Protein AF-A0A422PGY2-F1 (afdb_monomer_lite)

Structure (mmCIF, N/CA/C/O backbone):
data_AF-A0A422PGY2-F1
#
_entry.id   AF-A0A422PGY2-F1
#
loop_
_atom_site.group_PDB
_atom_site.id
_atom_site.type_symbol
_atom_site.label_atom_id
_atom_site.label_alt_id
_atom_site.label_comp_id
_atom_site.label_asym_id
_atom_site.label_entity_id
_atom_site.label_seq_id
_atom_site.pdbx_PDB_ins_code
_atom_site.Cartn_x
_atom_site.Cartn_y
_atom_site.Cartn_z
_atom_site.occupancy
_atom_site.B_iso_or_equiv
_atom_site.auth_seq_id
_atom_site.auth_comp_id
_atom_site.auth_asym_id
_atom_site.auth_atom_id
_atom_site.pdbx_PDB_model_num
ATOM 1 N N . MET A 1 1 ? -46.168 -15.603 -30.045 1.00 44.50 1 MET A N 1
ATOM 2 C CA . MET A 1 1 ? -45.354 -14.883 -31.050 1.00 44.50 1 MET A CA 1
ATOM 3 C C . MET A 1 1 ? -46.264 -13.896 -31.758 1.00 44.50 1 MET A C 1
ATOM 5 O O . MET A 1 1 ? -47.201 -14.334 -32.410 1.00 44.50 1 MET A O 1
ATOM 9 N N . PRO A 1 2 ? -46.025 -12.594 -31.570 1.00 49.44 2 PRO A N 1
ATOM 10 C CA . PRO A 1 2 ? -45.628 -11.790 -32.720 1.00 49.44 2 PRO A CA 1
ATOM 11 C C . PRO A 1 2 ? -44.346 -11.000 -32.428 1.00 49.44 2 PRO A C 1
ATOM 13 O O . PRO A 1 2 ? -44.097 -10.559 -31.310 1.00 49.44 2 PRO A O 1
ATOM 16 N N . LYS A 1 3 ? -43.505 -10.879 -33.456 1.00 54.69 3 LYS A N 1
ATOM 17 C CA . LYS A 1 3 ? -42.285 -10.071 -33.467 1.00 54.69 3 LYS A CA 1
ATOM 18 C C . LYS A 1 3 ? -42.655 -8.680 -33.978 1.00 54.69 3 LYS A C 1
ATOM 20 O O . LYS A 1 3 ? -43.001 -8.561 -35.150 1.00 54.69 3 LYS A O 1
ATOM 25 N N . SER A 1 4 ? -42.541 -7.648 -33.147 1.00 41.47 4 SER A N 1
ATOM 26 C CA . SER A 1 4 ? -42.472 -6.261 -33.618 1.00 41.47 4 SER A CA 1
ATOM 27 C C . SER A 1 4 ? -41.073 -5.720 -33.356 1.00 41.47 4 SER A C 1
ATOM 29 O O . SER A 1 4 ? -40.693 -5.419 -32.227 1.00 41.47 4 SER A O 1
ATOM 31 N N . VAL A 1 5 ? -40.302 -5.648 -34.435 1.00 51.47 5 VAL A N 1
ATOM 32 C CA . VAL A 1 5 ? -39.044 -4.916 -34.525 1.00 51.47 5 VAL A CA 1
ATOM 33 C C . VAL A 1 5 ? -39.384 -3.428 -34.488 1.00 51.47 5 VAL A C 1
ATOM 35 O O . VAL A 1 5 ? -40.031 -2.930 -35.404 1.00 51.47 5 VAL A O 1
ATOM 38 N N . VAL A 1 6 ? -38.949 -2.726 -33.443 1.00 42.59 6 VAL A N 1
ATOM 39 C CA . VAL A 1 6 ? -38.866 -1.262 -33.437 1.00 42.59 6 VAL A CA 1
ATOM 40 C C . VAL A 1 6 ? -37.397 -0.904 -33.275 1.00 42.59 6 VAL A C 1
ATOM 42 O O . VAL A 1 6 ? -36.848 -0.886 -32.179 1.00 42.59 6 VAL A O 1
ATOM 45 N N . SER A 1 7 ? -36.750 -0.664 -34.413 1.00 47.38 7 SER A N 1
ATOM 46 C CA . SER A 1 7 ? -35.517 0.110 -34.481 1.00 47.38 7 SER A CA 1
ATOM 47 C C . SER A 1 7 ? -35.878 1.579 -34.280 1.00 47.38 7 SER A C 1
ATOM 49 O O . SER A 1 7 ? -36.439 2.208 -35.173 1.00 47.38 7 SER A O 1
ATOM 51 N N . GLY A 1 8 ? -35.562 2.112 -33.102 1.00 40.19 8 GLY A N 1
ATOM 52 C CA . GLY A 1 8 ? -35.598 3.538 -32.801 1.00 40.19 8 GLY A CA 1
ATOM 53 C C . GLY A 1 8 ? -34.207 4.009 -32.395 1.00 40.19 8 GLY A C 1
ATOM 54 O O . GLY A 1 8 ? -33.766 3.759 -31.282 1.00 40.19 8 GLY A O 1
ATOM 55 N N . ASN A 1 9 ? -33.515 4.681 -33.314 1.00 47.25 9 ASN A N 1
ATOM 56 C CA . ASN A 1 9 ? -32.270 5.410 -33.069 1.00 47.25 9 ASN A CA 1
ATOM 57 C C . ASN A 1 9 ? -32.567 6.655 -32.211 1.00 47.25 9 ASN A C 1
ATOM 59 O O . ASN A 1 9 ? -32.742 7.756 -32.731 1.00 47.25 9 ASN A O 1
ATOM 63 N N . GLY A 1 10 ? -32.638 6.488 -30.894 1.00 43.66 10 GLY A N 1
ATOM 64 C CA . GLY A 1 10 ? -32.634 7.588 -29.937 1.00 43.66 10 GLY A CA 1
ATOM 65 C C . GLY A 1 10 ? -31.551 7.334 -28.903 1.00 43.66 10 GLY A C 1
ATOM 66 O O . GLY A 1 10 ? -31.477 6.237 -28.363 1.00 43.66 10 GLY A O 1
ATOM 67 N N . GLY A 1 11 ? -30.722 8.335 -28.601 1.00 47.06 11 GLY A N 1
ATOM 68 C CA . GLY A 1 11 ? -29.849 8.350 -27.418 1.00 47.06 11 GLY A CA 1
ATOM 69 C C . GLY A 1 11 ? -30.668 8.444 -26.126 1.00 47.06 11 GLY A C 1
ATOM 70 O O . GLY A 1 11 ? -30.486 9.363 -25.331 1.00 47.06 11 GLY A O 1
ATOM 71 N N . GLY A 1 12 ? -31.646 7.553 -25.984 1.00 53.94 12 GLY A N 1
ATOM 72 C CA . GLY A 1 12 ? -32.505 7.395 -24.834 1.00 53.94 12 GLY A CA 1
ATOM 73 C C . GLY A 1 12 ? -31.757 6.603 -23.782 1.00 53.94 12 GLY A C 1
ATOM 74 O O . GLY A 1 12 ? -31.225 5.529 -24.043 1.00 53.94 12 GLY A O 1
ATOM 75 N N . ASP A 1 13 ? -31.694 7.182 -22.594 1.00 61.41 13 ASP A N 1
ATOM 76 C CA . ASP A 1 13 ? -31.152 6.554 -21.402 1.00 61.41 13 ASP A CA 1
ATOM 77 C C . ASP A 1 13 ? -31.808 5.164 -21.227 1.00 61.41 13 ASP A C 1
ATOM 79 O O . ASP A 1 13 ? -33.031 5.109 -21.044 1.00 61.41 13 ASP A O 1
ATOM 83 N N . PRO A 1 14 ? -31.061 4.047 -21.327 1.00 74.06 14 PRO A N 1
ATOM 84 C CA . PRO A 1 14 ? -31.624 2.691 -21.409 1.00 74.06 14 PRO A CA 1
ATOM 85 C C . PRO A 1 14 ? -32.513 2.351 -20.205 1.00 74.06 14 PRO A C 1
ATOM 87 O O . PRO A 1 14 ? -33.458 1.570 -20.306 1.00 74.06 14 PRO A O 1
ATOM 90 N N . TYR A 1 15 ? -32.274 3.019 -19.076 1.00 69.31 15 TYR A N 1
ATOM 91 C CA . TYR A 1 15 ? -33.083 2.915 -17.869 1.00 69.31 15 TYR A CA 1
ATOM 92 C C . TYR A 1 15 ? -34.493 3.495 -18.030 1.00 69.31 15 TYR A C 1
ATOM 94 O O . TYR A 1 15 ? -35.432 2.989 -17.424 1.00 69.31 15 TYR A O 1
ATOM 102 N N . LYS A 1 16 ? -34.686 4.534 -18.851 1.00 74.56 16 LYS A N 1
ATOM 103 C CA . LYS A 1 16 ? -36.013 5.128 -19.083 1.00 74.56 16 LYS A CA 1
ATOM 104 C C . LYS A 1 16 ? -36.902 4.209 -19.913 1.00 74.56 16 LYS A C 1
ATOM 106 O O . LYS A 1 16 ? -38.091 4.105 -19.618 1.00 74.56 16 LYS A O 1
ATOM 111 N N . GLU A 1 17 ? -36.330 3.522 -20.898 1.00 79.81 17 GLU A N 1
ATOM 112 C CA . GLU A 1 17 ? -37.044 2.521 -21.695 1.00 79.81 17 GLU A CA 1
ATOM 113 C C . GLU A 1 17 ? -37.376 1.278 -20.865 1.00 79.81 17 GLU A C 1
ATOM 115 O O . GLU A 1 17 ? -38.509 0.803 -20.909 1.00 79.81 17 GLU A O 1
ATOM 120 N N . GLU A 1 18 ? -36.448 0.805 -20.027 1.00 77.19 18 GLU A N 1
ATOM 121 C CA . GLU A 1 18 ? -36.694 -0.318 -19.115 1.00 77.19 18 GLU A CA 1
ATOM 122 C C . GLU A 1 18 ? -37.772 0.025 -18.068 1.00 77.19 18 GLU A C 1
ATOM 124 O O . GLU A 1 18 ? -38.679 -0.768 -17.824 1.00 77.19 18 GLU A O 1
ATOM 129 N N . ILE A 1 19 ? -37.760 1.242 -17.509 1.00 74.75 19 ILE A N 1
ATOM 130 C CA . ILE A 1 19 ? -38.804 1.722 -16.586 1.00 74.75 19 ILE A CA 1
ATOM 131 C C . ILE A 1 19 ? -40.163 1.842 -17.290 1.00 74.75 19 ILE A C 1
ATOM 133 O O . ILE A 1 19 ? -41.190 1.512 -16.695 1.00 74.75 19 ILE A O 1
ATOM 137 N N . ALA A 1 20 ? -40.200 2.297 -18.545 1.00 80.94 20 ALA A N 1
ATOM 138 C CA . ALA A 1 20 ? -41.434 2.352 -19.326 1.00 80.94 20 ALA A CA 1
ATOM 139 C C . ALA A 1 20 ? -41.988 0.944 -19.614 1.00 80.94 20 ALA A C 1
ATOM 141 O O . ALA A 1 20 ? -43.187 0.717 -19.452 1.00 80.94 20 ALA A O 1
ATOM 142 N N . GLN A 1 21 ? -41.119 -0.018 -19.942 1.00 77.81 21 GLN A N 1
ATOM 143 C CA . GLN A 1 21 ? -41.487 -1.424 -20.142 1.00 77.81 21 GLN A CA 1
ATOM 144 C C . GLN A 1 21 ? -41.986 -2.085 -18.849 1.00 77.81 21 GLN A C 1
ATOM 146 O O . GLN A 1 21 ? -42.992 -2.791 -18.865 1.00 77.81 21 GLN A O 1
ATOM 151 N N . LEU A 1 22 ? -41.335 -1.822 -17.711 1.00 72.69 22 LEU A N 1
ATOM 152 C CA . LEU A 1 22 ? -41.763 -2.332 -16.405 1.00 72.69 22 LEU A CA 1
ATOM 153 C C . LEU A 1 22 ? -43.119 -1.756 -15.980 1.00 72.69 22 LEU A C 1
ATOM 155 O O . LEU A 1 22 ? -43.929 -2.484 -15.415 1.00 72.69 22 LEU A O 1
ATOM 159 N N . ARG A 1 23 ? -43.397 -0.482 -16.287 1.00 76.50 23 ARG A N 1
ATOM 160 C CA . ARG A 1 23 ? -44.706 0.149 -16.039 1.00 76.50 23 ARG A CA 1
ATOM 161 C C . ARG A 1 23 ? -45.812 -0.417 -16.931 1.00 76.50 23 ARG A C 1
ATOM 163 O O . ARG A 1 23 ? -46.918 -0.611 -16.439 1.00 76.50 23 ARG A O 1
ATOM 170 N N . ALA A 1 24 ? -45.515 -0.707 -18.198 1.00 78.56 24 ALA A N 1
ATOM 171 C CA . ALA A 1 24 ? -46.463 -1.340 -19.117 1.00 78.56 24 ALA A CA 1
ATOM 172 C C . ALA A 1 24 ? -46.818 -2.772 -18.675 1.00 78.56 24 ALA A C 1
ATOM 174 O O . ALA A 1 24 ? -47.992 -3.114 -18.590 1.00 78.56 24 ALA A O 1
ATOM 175 N N . LEU A 1 25 ? -45.821 -3.570 -18.276 1.00 68.75 25 LEU A N 1
ATOM 176 C CA . LEU A 1 25 ? -46.033 -4.928 -17.759 1.00 68.75 25 LEU A CA 1
ATOM 177 C C . LEU A 1 25 ? -46.785 -4.958 -16.418 1.00 68.75 25 LEU A C 1
ATOM 179 O O . LEU A 1 25 ? -47.555 -5.880 -16.162 1.00 68.75 25 LEU A O 1
ATOM 183 N N . LEU A 1 26 ? -46.595 -3.946 -15.563 1.00 71.00 26 LEU A N 1
ATOM 184 C CA . LEU A 1 26 ? -47.369 -3.809 -14.324 1.00 71.00 26 LEU A CA 1
ATOM 185 C C . LEU A 1 26 ? -48.847 -3.484 -14.607 1.00 71.00 26 LEU A C 1
ATOM 187 O O . LEU A 1 26 ? -49.722 -3.929 -13.868 1.00 71.00 26 LEU A O 1
ATOM 191 N N . ALA A 1 27 ? -49.119 -2.717 -15.669 1.00 74.69 27 ALA A N 1
ATOM 192 C CA . ALA A 1 27 ? -50.470 -2.355 -16.096 1.00 74.69 27 ALA A CA 1
ATOM 193 C C . ALA A 1 27 ? -51.222 -3.520 -16.769 1.00 74.69 27 ALA A C 1
ATOM 195 O O . ALA A 1 27 ? -52.445 -3.579 -16.680 1.00 74.69 27 ALA A O 1
ATOM 196 N N . GLU A 1 28 ? -50.506 -4.467 -17.386 1.00 75.38 28 GLU A N 1
ATOM 197 C CA . GLU A 1 28 ? -51.078 -5.679 -18.001 1.00 75.38 28 GLU A CA 1
ATOM 198 C C . GLU A 1 28 ? -51.403 -6.800 -16.992 1.00 75.38 28 GLU A C 1
ATOM 200 O O . GLU A 1 28 ? -51.965 -7.826 -17.368 1.00 75.38 28 GLU A O 1
ATOM 205 N N . GLY A 1 29 ? -51.136 -6.593 -15.696 1.00 64.44 29 GLY A N 1
ATOM 206 C CA . GLY A 1 29 ? -51.726 -7.405 -14.628 1.00 64.44 29 GLY A CA 1
ATOM 207 C C . GLY A 1 29 ? -51.175 -8.826 -14.482 1.00 64.44 29 GLY A C 1
ATOM 208 O O . GLY A 1 29 ? -51.936 -9.733 -14.154 1.00 64.44 29 GLY A O 1
ATOM 209 N N . GLY A 1 30 ? -49.870 -9.047 -14.660 1.00 53.06 30 GLY A N 1
ATOM 210 C CA . GLY A 1 30 ? -49.302 -10.369 -14.390 1.00 53.06 30 GLY A CA 1
ATOM 211 C C . GLY A 1 30 ? -47.785 -10.429 -14.423 1.00 53.06 30 GLY A C 1
ATOM 212 O O . GLY A 1 30 ? -47.185 -10.629 -15.474 1.00 53.06 30 GLY A O 1
ATOM 213 N N . PHE A 1 31 ? -47.160 -10.349 -13.252 1.00 59.88 31 PHE A N 1
ATOM 214 C CA . PHE A 1 31 ? -45.878 -11.007 -13.055 1.00 59.88 31 PHE A CA 1
ATOM 215 C C . PHE A 1 31 ? -46.121 -12.242 -12.194 1.00 59.88 31 PHE A C 1
ATOM 217 O O . PHE A 1 31 ? -46.484 -12.115 -11.023 1.00 59.88 31 PHE A O 1
ATOM 224 N N . ASP A 1 32 ? -45.896 -13.426 -12.759 1.00 71.75 32 ASP A N 1
ATOM 225 C CA . ASP A 1 32 ? -45.804 -14.644 -11.961 1.00 71.75 32 ASP A CA 1
ATOM 226 C C . ASP A 1 32 ? -44.738 -14.430 -10.882 1.00 71.75 32 ASP A C 1
ATOM 228 O O . ASP A 1 32 ? -43.637 -13.936 -11.160 1.00 71.75 32 ASP A O 1
ATOM 232 N N . LYS A 1 33 ? -45.083 -14.755 -9.635 1.00 74.44 33 LYS A N 1
ATOM 233 C CA . LYS A 1 33 ? -44.264 -14.479 -8.445 1.00 74.44 33 LYS A CA 1
ATOM 234 C C . LYS A 1 33 ? -42.817 -14.971 -8.613 1.00 74.44 33 LYS A C 1
ATOM 236 O O . LYS A 1 33 ? -41.884 -14.257 -8.253 1.00 74.44 33 LYS A O 1
ATOM 241 N N . ASP A 1 34 ? -42.645 -16.107 -9.283 1.00 72.50 34 ASP A N 1
ATOM 242 C CA . ASP A 1 34 ? -41.350 -16.739 -9.552 1.00 72.50 34 ASP A CA 1
ATOM 243 C C . ASP A 1 34 ? -40.520 -15.980 -10.607 1.00 72.50 34 ASP A C 1
ATOM 245 O O . ASP A 1 34 ? -39.292 -15.898 -10.518 1.00 72.50 34 ASP A O 1
ATOM 249 N N . ALA A 1 35 ? -41.171 -15.356 -11.595 1.00 75.94 35 ALA A N 1
ATOM 250 C CA . ALA A 1 35 ? -40.502 -14.527 -12.598 1.00 75.94 35 ALA A CA 1
ATOM 251 C C . ALA A 1 35 ? -40.027 -13.191 -12.001 1.00 75.94 35 ALA A C 1
ATOM 253 O O . ALA A 1 35 ? -38.944 -12.702 -12.344 1.00 75.94 35 ALA A O 1
ATOM 254 N N . LEU A 1 36 ? -40.810 -12.619 -11.080 1.00 77.75 36 LEU A N 1
ATOM 255 C CA . LEU A 1 36 ? -40.419 -11.452 -10.284 1.00 77.75 36 LEU A CA 1
ATOM 256 C C . LEU A 1 36 ? -39.242 -11.773 -9.364 1.00 77.75 36 LEU A C 1
ATOM 258 O O . LEU A 1 36 ? -38.270 -11.018 -9.336 1.00 77.75 36 LEU A O 1
ATOM 262 N N . GLU A 1 37 ? -39.298 -12.902 -8.661 1.00 81.12 37 GLU A N 1
ATOM 263 C CA . GLU A 1 37 ? -38.230 -13.348 -7.767 1.00 81.12 37 GLU A CA 1
ATOM 264 C C . GLU A 1 37 ? -36.918 -13.580 -8.535 1.00 81.12 37 GLU A C 1
ATOM 266 O O . GLU A 1 37 ? -35.866 -13.075 -8.138 1.00 81.12 37 GLU A O 1
ATOM 271 N N . GLY A 1 38 ? -36.975 -14.220 -9.708 1.00 81.31 38 GLY A N 1
ATOM 272 C CA . GLY A 1 38 ? -35.809 -14.394 -10.578 1.00 81.31 38 GLY A CA 1
ATOM 273 C C . GLY A 1 38 ? -35.196 -13.073 -11.067 1.00 81.31 38 GLY A C 1
ATOM 274 O O . GLY A 1 38 ? -33.968 -12.923 -11.083 1.00 81.31 38 GLY A O 1
ATOM 275 N N . ARG A 1 39 ? -36.024 -12.084 -11.434 1.00 79.00 39 ARG A N 1
ATOM 276 C CA . ARG A 1 39 ? -35.548 -10.747 -11.836 1.00 79.00 39 ARG A CA 1
ATOM 277 C C . ARG A 1 39 ? -34.969 -9.969 -10.658 1.00 79.00 39 ARG A C 1
ATOM 279 O O . ARG A 1 39 ? -33.893 -9.391 -10.803 1.00 79.00 39 ARG A O 1
ATOM 286 N N . TYR A 1 40 ? -35.612 -10.024 -9.493 1.00 77.81 40 TYR A N 1
ATOM 287 C CA . TYR A 1 40 ? -35.116 -9.407 -8.265 1.00 77.81 40 TYR A CA 1
ATOM 288 C C . TYR A 1 40 ? -33.753 -9.982 -7.864 1.00 77.81 40 TYR A C 1
ATOM 290 O O . TYR A 1 40 ? -32.813 -9.226 -7.627 1.00 77.81 40 TYR A O 1
ATOM 298 N N . LEU A 1 41 ? -33.592 -11.309 -7.883 1.00 84.81 41 LEU A N 1
ATOM 299 C CA . LEU A 1 41 ? -32.317 -11.965 -7.581 1.00 84.81 41 LEU A CA 1
ATOM 300 C C . LEU A 1 41 ? -31.217 -11.599 -8.584 1.00 84.81 41 LEU A C 1
ATOM 302 O O . LEU A 1 41 ? -30.075 -11.364 -8.184 1.00 84.81 41 LEU A O 1
ATOM 306 N N . ASN A 1 42 ? -31.537 -11.508 -9.877 1.00 84.62 42 ASN A N 1
ATOM 307 C CA . ASN A 1 42 ? -30.578 -11.053 -10.885 1.00 84.62 42 ASN A CA 1
ATOM 308 C C . ASN A 1 42 ? -30.194 -9.581 -10.697 1.00 84.62 42 ASN A C 1
ATOM 310 O O . ASN A 1 42 ? -29.017 -9.238 -10.824 1.00 84.62 42 ASN A O 1
ATOM 314 N N . GLN A 1 43 ? -31.142 -8.722 -10.325 1.00 84.25 43 GLN A N 1
ATOM 315 C CA . GLN A 1 43 ? -30.865 -7.326 -10.001 1.00 84.25 43 GLN A CA 1
ATOM 316 C C . GLN A 1 43 ? -30.021 -7.202 -8.726 1.00 84.25 43 GLN A C 1
ATOM 318 O O . GLN A 1 43 ? -29.087 -6.404 -8.690 1.00 84.25 43 GLN A O 1
ATOM 323 N N . LEU A 1 44 ? -30.249 -8.065 -7.731 1.00 81.06 44 LEU A N 1
ATOM 324 C CA . LEU A 1 44 ? -29.433 -8.158 -6.520 1.00 81.06 44 LEU A CA 1
ATOM 325 C C . LEU A 1 44 ? -27.997 -8.614 -6.829 1.00 81.06 44 LEU A C 1
ATOM 327 O O . LEU A 1 44 ? -27.039 -8.046 -6.306 1.00 81.06 44 LEU A O 1
ATOM 331 N N . ARG A 1 45 ? -27.824 -9.614 -7.708 1.00 90.88 45 ARG A N 1
ATOM 332 C CA . ARG A 1 45 ? -26.497 -10.049 -8.187 1.00 90.88 45 ARG A CA 1
ATOM 333 C C . ARG A 1 45 ? -25.782 -8.925 -8.928 1.00 90.88 45 ARG A C 1
ATOM 335 O O . ARG A 1 45 ? -24.607 -8.686 -8.663 1.00 90.88 45 ARG A O 1
ATOM 342 N N . ARG A 1 46 ? -26.491 -8.207 -9.803 1.00 87.75 46 ARG A N 1
ATOM 343 C CA . ARG A 1 46 ? -25.941 -7.069 -10.549 1.00 87.75 46 ARG A CA 1
ATOM 344 C C . ARG A 1 46 ? -25.558 -5.917 -9.619 1.00 87.75 46 ARG A C 1
ATOM 346 O O . ARG A 1 46 ? -24.477 -5.364 -9.772 1.00 87.75 46 ARG A O 1
ATOM 353 N N . ALA A 1 47 ? -26.376 -5.617 -8.609 1.00 83.50 47 ALA A N 1
ATOM 354 C CA . ALA A 1 47 ? -26.067 -4.620 -7.584 1.00 83.50 47 ALA A CA 1
ATOM 355 C C . ALA A 1 47 ? -24.817 -4.998 -6.771 1.00 83.50 47 ALA A C 1
ATOM 357 O O . ALA A 1 47 ? -23.948 -4.156 -6.556 1.00 83.50 47 ALA A O 1
ATOM 358 N N . ARG A 1 48 ? -24.668 -6.275 -6.384 1.00 89.00 48 ARG A N 1
ATOM 359 C CA . ARG A 1 48 ? -23.446 -6.768 -5.721 1.00 89.00 48 ARG A CA 1
ATOM 360 C C . ARG A 1 48 ? -22.217 -6.659 -6.625 1.00 89.00 48 ARG A C 1
ATOM 362 O O . ARG A 1 48 ? -21.177 -6.198 -6.169 1.00 89.00 48 ARG A O 1
ATOM 369 N N . GLN A 1 49 ? -22.334 -7.034 -7.899 1.00 89.00 49 GLN A N 1
ATOM 370 C CA . GLN A 1 49 ? -21.238 -6.938 -8.866 1.00 89.00 49 GLN A CA 1
ATOM 371 C C . GLN A 1 49 ? -20.794 -5.485 -9.096 1.00 89.00 49 GLN A C 1
ATOM 373 O O . GLN A 1 49 ? -19.597 -5.207 -9.093 1.00 89.00 49 GLN A O 1
ATOM 378 N N . LEU A 1 50 ? -21.745 -4.556 -9.238 1.00 84.19 50 LEU A N 1
ATOM 379 C CA . LEU A 1 50 ? -21.457 -3.124 -9.349 1.00 84.19 50 LEU A CA 1
ATOM 380 C C . LEU A 1 50 ? -20.824 -2.569 -8.065 1.00 84.19 50 LEU A C 1
ATOM 382 O O . LEU A 1 50 ? -19.908 -1.758 -8.147 1.00 84.19 50 LEU A O 1
ATOM 386 N N . GLY A 1 51 ? -21.239 -3.046 -6.887 1.00 79.12 51 GLY A N 1
ATOM 387 C CA . GLY A 1 51 ? -20.598 -2.700 -5.615 1.00 79.12 51 GLY A CA 1
ATOM 388 C C . GLY A 1 51 ? -19.123 -3.114 -5.560 1.00 79.12 51 GLY A C 1
ATOM 389 O O . GLY A 1 51 ? -18.279 -2.321 -5.152 1.00 79.12 51 GLY A O 1
ATOM 390 N N . VAL A 1 52 ? -18.791 -4.315 -6.046 1.00 85.94 52 VAL A N 1
ATOM 391 C CA . VAL A 1 52 ? -17.393 -4.777 -6.149 1.00 85.94 52 VAL A CA 1
ATOM 392 C C . VAL A 1 52 ? -16.589 -3.904 -7.118 1.00 85.94 52 VAL A C 1
ATOM 394 O O . VAL A 1 52 ? -15.459 -3.534 -6.808 1.00 85.94 52 VAL A O 1
ATOM 397 N N . GLN A 1 53 ? -17.164 -3.534 -8.266 1.00 81.69 53 GLN A N 1
ATOM 398 C CA . GLN A 1 53 ? -16.505 -2.645 -9.231 1.00 81.69 53 GLN A CA 1
ATOM 399 C C . GLN A 1 53 ? -16.277 -1.237 -8.664 1.00 81.69 53 GLN A C 1
ATOM 401 O O . GLN A 1 53 ? -15.194 -0.684 -8.830 1.00 81.69 53 GLN A O 1
ATOM 406 N N . LEU A 1 54 ? -17.249 -0.688 -7.933 1.00 84.19 54 LEU A N 1
ATOM 407 C CA . LEU A 1 54 ? -17.126 0.607 -7.266 1.00 84.19 54 LEU A CA 1
ATOM 408 C C . LEU A 1 54 ? -16.011 0.598 -6.206 1.00 84.19 54 LEU A C 1
ATOM 410 O O . LEU A 1 54 ? -15.230 1.543 -6.122 1.00 84.19 54 LEU A O 1
ATOM 414 N N . GLU A 1 55 ? -15.901 -0.461 -5.402 1.00 82.50 55 GLU A N 1
ATOM 415 C CA . GLU A 1 55 ? -14.811 -0.592 -4.424 1.00 82.50 55 GLU A CA 1
ATOM 416 C C . GLU A 1 55 ? -13.441 -0.785 -5.103 1.00 82.50 55 GLU A C 1
ATOM 418 O O . GLU A 1 55 ? -12.438 -0.211 -4.665 1.00 82.50 55 GLU A O 1
ATOM 423 N N . ALA A 1 56 ? -13.387 -1.502 -6.230 1.00 81.69 56 ALA A N 1
ATOM 424 C CA . ALA A 1 56 ? -12.177 -1.601 -7.047 1.00 81.69 56 ALA A CA 1
ATOM 425 C C . ALA A 1 56 ? -11.757 -0.231 -7.620 1.00 81.69 56 ALA A C 1
ATOM 427 O O . ALA A 1 56 ? -10.584 0.136 -7.556 1.00 81.69 56 ALA A O 1
ATOM 428 N N . GLU A 1 57 ? -12.700 0.586 -8.096 1.00 80.19 57 GLU A N 1
ATOM 429 C CA . GLU A 1 57 ? -12.388 1.945 -8.554 1.00 80.19 57 GLU A CA 1
ATOM 430 C C . GLU A 1 57 ? -11.980 2.878 -7.409 1.00 80.19 57 GLU A C 1
ATOM 432 O O . GLU A 1 57 ? -11.026 3.644 -7.552 1.00 80.19 57 GLU A O 1
ATOM 437 N N . LYS A 1 58 ? -12.628 2.800 -6.240 1.00 79.69 58 LYS A N 1
ATOM 438 C CA . LYS A 1 58 ? -12.229 3.586 -5.060 1.00 79.69 58 LYS A CA 1
ATOM 439 C C . LYS A 1 58 ? -10.810 3.253 -4.608 1.00 79.69 58 LYS A C 1
ATOM 441 O O . LYS A 1 58 ? -10.061 4.159 -4.243 1.00 79.69 58 LYS A O 1
ATOM 446 N N . THR A 1 59 ? -10.421 1.978 -4.624 1.00 77.19 59 THR A N 1
ATOM 447 C CA . THR A 1 59 ? -9.053 1.568 -4.267 1.00 77.19 59 THR A CA 1
ATOM 448 C C . THR A 1 59 ? -8.042 2.049 -5.307 1.00 77.19 59 THR A C 1
ATOM 450 O O . THR A 1 59 ? -7.019 2.616 -4.922 1.00 77.19 59 THR A O 1
ATOM 453 N N . HIS A 1 60 ? -8.361 1.958 -6.600 1.00 87.38 60 HIS A N 1
ATOM 454 C CA . HIS A 1 60 ? -7.544 2.530 -7.674 1.00 87.38 60 HIS A CA 1
ATOM 455 C C . HIS A 1 60 ? -7.405 4.062 -7.554 1.00 87.38 60 HIS A C 1
ATOM 457 O O . HIS A 1 60 ? -6.301 4.600 -7.633 1.00 87.38 60 HIS A O 1
ATOM 463 N N . SER A 1 61 ? -8.492 4.779 -7.249 1.00 76.81 61 SER A N 1
ATOM 464 C CA . SER A 1 61 ? -8.466 6.228 -7.008 1.00 76.81 61 SER A CA 1
ATOM 465 C C . SER A 1 61 ? -7.636 6.597 -5.774 1.00 76.81 61 SER A C 1
ATOM 467 O O . SER A 1 61 ? -6.922 7.599 -5.801 1.00 76.81 61 SER A O 1
ATOM 469 N N . ARG A 1 62 ? -7.678 5.794 -4.700 1.00 82.50 62 ARG A N 1
ATOM 470 C CA . ARG A 1 62 ? -6.807 5.979 -3.525 1.00 82.50 62 ARG A CA 1
ATOM 471 C C . ARG A 1 62 ? -5.340 5.759 -3.889 1.00 82.50 62 ARG A C 1
ATOM 473 O O . ARG A 1 62 ? -4.512 6.587 -3.526 1.00 82.50 62 ARG A O 1
ATOM 480 N N . GLN A 1 63 ? -5.018 4.717 -4.655 1.00 78.19 63 GLN A N 1
ATOM 481 C CA . GLN A 1 63 ? -3.652 4.461 -5.124 1.00 78.19 63 GLN A CA 1
ATOM 482 C C . GLN A 1 63 ? -3.115 5.608 -5.988 1.00 78.19 63 GLN A C 1
ATOM 484 O O . GLN A 1 63 ? -2.015 6.093 -5.730 1.00 78.19 63 GLN A O 1
ATOM 489 N N . LEU A 1 64 ? -3.900 6.100 -6.949 1.00 79.12 64 LEU A N 1
ATOM 490 C CA . LEU A 1 64 ? -3.525 7.260 -7.762 1.00 79.12 64 LEU A CA 1
ATOM 491 C C . LEU A 1 64 ? -3.369 8.527 -6.916 1.00 79.12 64 LEU A C 1
ATOM 493 O O . LEU A 1 64 ? -2.395 9.254 -7.090 1.00 79.12 64 LEU A O 1
ATOM 497 N N . SER A 1 65 ? -4.262 8.771 -5.952 1.00 78.69 65 SER A N 1
ATOM 498 C CA . SER A 1 65 ? -4.130 9.910 -5.033 1.00 78.69 65 SER A CA 1
ATOM 499 C C . SER A 1 65 ? -2.868 9.823 -4.163 1.00 78.69 65 SER A C 1
ATOM 501 O O . SER A 1 65 ? -2.195 10.830 -3.964 1.00 78.69 65 SER A O 1
ATOM 503 N N . ALA A 1 66 ? -2.482 8.622 -3.717 1.00 82.94 66 ALA A N 1
ATOM 504 C CA . ALA A 1 66 ? -1.258 8.389 -2.956 1.00 82.94 66 ALA A CA 1
ATOM 505 C C . ALA A 1 66 ? -0.004 8.558 -3.825 1.00 82.94 66 ALA A C 1
ATOM 507 O O . ALA A 1 66 ? 0.987 9.128 -3.374 1.00 82.94 66 ALA A O 1
ATOM 508 N N . GLN A 1 67 ? -0.050 8.121 -5.086 1.00 87.00 67 GLN A N 1
ATOM 509 C CA . GLN A 1 67 ? 1.020 8.359 -6.056 1.00 87.00 67 GLN A CA 1
ATOM 510 C C . GLN A 1 67 ? 1.166 9.848 -6.378 1.00 87.00 67 GLN A C 1
ATOM 512 O O . GLN A 1 67 ? 2.288 10.345 -6.395 1.00 87.00 67 GLN A O 1
ATOM 517 N N . LEU A 1 68 ? 0.061 10.575 -6.567 1.00 80.00 68 LEU A N 1
ATOM 518 C CA . LEU A 1 68 ? 0.079 12.025 -6.763 1.00 80.00 68 LEU A CA 1
ATOM 519 C C . LEU A 1 68 ? 0.617 12.749 -5.528 1.00 80.00 68 LEU A C 1
ATOM 521 O O . LEU A 1 68 ? 1.494 13.591 -5.676 1.00 80.00 68 LEU A O 1
ATOM 525 N N . ALA A 1 69 ? 0.192 12.373 -4.320 1.00 81.19 69 ALA A N 1
ATOM 526 C CA . ALA A 1 69 ? 0.722 12.934 -3.079 1.00 81.19 69 ALA A CA 1
ATOM 527 C C . ALA A 1 69 ? 2.223 12.637 -2.909 1.00 81.19 69 ALA A C 1
ATOM 529 O O . ALA A 1 69 ? 2.992 13.520 -2.535 1.00 81.19 69 ALA A O 1
ATOM 530 N N . ALA A 1 70 ? 2.670 11.424 -3.247 1.00 80.56 70 ALA A N 1
ATOM 531 C CA . ALA A 1 70 ? 4.079 11.048 -3.203 1.00 80.56 70 ALA A CA 1
ATOM 532 C C . ALA A 1 70 ? 4.915 11.782 -4.262 1.00 80.56 70 ALA A C 1
ATOM 534 O O . ALA A 1 70 ? 6.047 12.169 -3.986 1.00 80.56 70 ALA A O 1
ATOM 535 N N . LEU A 1 71 ? 4.383 11.991 -5.469 1.00 76.62 71 LEU A N 1
ATOM 536 C CA . LEU A 1 71 ? 5.038 12.772 -6.522 1.00 76.62 71 LEU A CA 1
ATOM 537 C C . LEU A 1 71 ? 5.062 14.266 -6.190 1.00 76.62 71 LEU A C 1
ATOM 539 O O . LEU A 1 71 ? 6.074 14.917 -6.427 1.00 76.62 71 LEU A O 1
ATOM 543 N N . GLN A 1 72 ? 3.998 14.796 -5.591 1.00 78.00 72 GLN A N 1
ATOM 544 C CA . GLN A 1 72 ? 3.921 16.179 -5.133 1.00 78.00 72 GLN A CA 1
ATOM 545 C C . GLN A 1 72 ? 4.878 16.428 -3.961 1.00 78.00 72 GLN A C 1
ATOM 547 O O . GLN A 1 72 ? 5.580 17.435 -3.969 1.00 78.00 72 GLN A O 1
ATOM 552 N N . ALA A 1 73 ? 5.005 15.480 -3.025 1.00 72.81 73 ALA A N 1
ATOM 553 C CA . ALA A 1 73 ? 6.018 15.517 -1.970 1.00 72.81 73 ALA A CA 1
ATOM 554 C C . ALA A 1 73 ? 7.440 15.460 -2.551 1.00 72.81 73 ALA A C 1
ATOM 556 O O . ALA A 1 73 ? 8.282 16.277 -2.195 1.00 72.81 73 ALA A O 1
ATOM 557 N N . LYS A 1 74 ? 7.688 14.576 -3.529 1.00 73.38 74 LYS A N 1
ATOM 558 C CA . LYS A 1 74 ? 8.974 14.497 -4.246 1.00 73.38 74 LYS A CA 1
ATOM 559 C C . LYS A 1 74 ? 9.301 15.778 -5.027 1.00 73.38 74 LYS A C 1
ATOM 561 O O . LYS A 1 74 ? 10.465 16.157 -5.089 1.00 73.38 74 LYS A O 1
ATOM 566 N N . ALA A 1 75 ? 8.307 16.457 -5.602 1.00 68.69 75 ALA A N 1
ATOM 567 C CA . ALA A 1 75 ? 8.488 17.726 -6.309 1.00 68.69 75 ALA A CA 1
ATOM 568 C C . ALA A 1 75 ? 8.729 18.906 -5.350 1.00 68.69 75 ALA A C 1
ATOM 570 O O . ALA A 1 75 ? 9.569 19.759 -5.628 1.00 68.69 75 ALA A O 1
ATOM 571 N N . GLN A 1 76 ? 8.035 18.941 -4.209 1.00 67.19 76 GLN A N 1
ATOM 572 C CA . GLN A 1 76 ? 8.260 19.943 -3.162 1.00 67.19 76 GLN A CA 1
ATOM 573 C C . GLN A 1 76 ? 9.627 19.759 -2.486 1.00 67.19 76 GLN A C 1
ATOM 575 O O . GLN A 1 76 ? 10.331 20.745 -2.267 1.00 67.19 76 GLN A O 1
ATOM 580 N N . ASP A 1 77 ? 10.055 18.515 -2.253 1.00 54.62 77 ASP A N 1
ATOM 581 C CA . ASP A 1 77 ? 11.384 18.211 -1.718 1.00 54.62 77 ASP A CA 1
ATOM 582 C C . ASP A 1 77 ? 12.494 18.565 -2.735 1.00 54.62 77 ASP A C 1
ATOM 584 O O . ASP A 1 77 ? 13.491 19.178 -2.351 1.00 54.62 77 ASP A O 1
ATOM 588 N N . ALA A 1 78 ? 12.297 18.308 -4.038 1.00 54.16 78 ALA A N 1
ATOM 589 C CA . ALA A 1 78 ? 13.238 18.693 -5.102 1.00 54.16 78 ALA A CA 1
ATOM 590 C C . ALA A 1 78 ? 13.367 20.216 -5.307 1.00 54.16 78 ALA A C 1
ATOM 592 O O . ALA A 1 78 ? 14.420 20.699 -5.721 1.00 54.16 78 ALA A O 1
ATOM 593 N N . ASN A 1 79 ? 12.324 20.993 -4.996 1.00 48.16 79 ASN A N 1
ATOM 594 C CA . ASN A 1 79 ? 12.377 22.456 -5.072 1.00 48.16 79 ASN A CA 1
ATOM 595 C C . ASN A 1 79 ? 13.077 23.084 -3.847 1.00 48.16 79 ASN A C 1
ATOM 597 O O . ASN A 1 79 ? 13.520 24.228 -3.904 1.00 48.16 79 ASN A O 1
ATOM 601 N N . SER A 1 80 ? 13.217 22.328 -2.750 1.00 48.53 80 SER A N 1
ATOM 602 C CA . SER A 1 80 ? 13.888 22.766 -1.516 1.00 48.53 80 SER A CA 1
ATOM 603 C C . SER A 1 80 ? 15.398 22.476 -1.476 1.00 48.53 80 SER A C 1
ATOM 605 O O . SER A 1 80 ? 16.096 22.995 -0.609 1.00 48.53 80 SER A O 1
ATOM 607 N N . SER A 1 81 ? 15.928 21.679 -2.414 1.00 47.34 81 SER A N 1
ATOM 608 C CA . SER A 1 81 ? 17.313 21.178 -2.389 1.00 47.34 81 SER A CA 1
ATOM 609 C C . SER A 1 81 ? 18.278 21.879 -3.358 1.00 47.34 81 SER A C 1
ATOM 611 O O . SER A 1 81 ? 19.341 21.341 -3.653 1.00 47.34 81 SER A O 1
ATOM 613 N N . ARG A 1 82 ? 17.941 23.069 -3.879 1.00 41.53 82 ARG A N 1
ATOM 614 C CA . ARG A 1 82 ? 18.777 23.804 -4.854 1.00 41.53 82 ARG A CA 1
ATOM 615 C C . ARG A 1 82 ? 19.779 24.789 -4.225 1.00 41.53 82 ARG A C 1
ATOM 617 O O . ARG A 1 82 ? 20.239 25.699 -4.907 1.00 41.53 82 ARG A O 1
ATOM 624 N N . GLY A 1 83 ? 20.131 24.627 -2.951 1.00 42.16 83 GLY A N 1
ATOM 625 C CA . GLY A 1 83 ? 21.078 25.511 -2.274 1.00 42.16 83 GLY A CA 1
ATOM 626 C C . GLY A 1 83 ? 22.012 24.773 -1.320 1.00 42.16 83 GLY A C 1
ATOM 627 O O . GLY A 1 83 ? 21.551 24.222 -0.328 1.00 42.16 83 GLY A O 1
ATOM 628 N N . VAL A 1 84 ? 23.313 24.913 -1.597 1.00 41.44 84 VAL A N 1
ATOM 629 C CA . VAL A 1 84 ? 24.480 24.736 -0.708 1.00 41.44 84 VAL A CA 1
ATOM 630 C C . VAL A 1 84 ? 25.201 23.371 -0.762 1.00 41.44 84 VAL A C 1
ATOM 632 O O . VAL A 1 84 ? 24.743 22.359 -0.244 1.00 41.44 84 VAL A O 1
ATOM 635 N N . GLU A 1 85 ? 26.382 23.424 -1.389 1.00 37.59 85 GLU A N 1
ATOM 636 C CA . GLU A 1 85 ? 27.492 22.451 -1.455 1.00 37.59 85 GLU A CA 1
ATOM 637 C C . GLU A 1 85 ? 28.283 22.346 -0.129 1.00 37.59 85 GLU A C 1
ATOM 639 O O . GLU A 1 85 ? 28.474 23.379 0.520 1.00 37.59 85 GLU A O 1
ATOM 644 N N . PRO 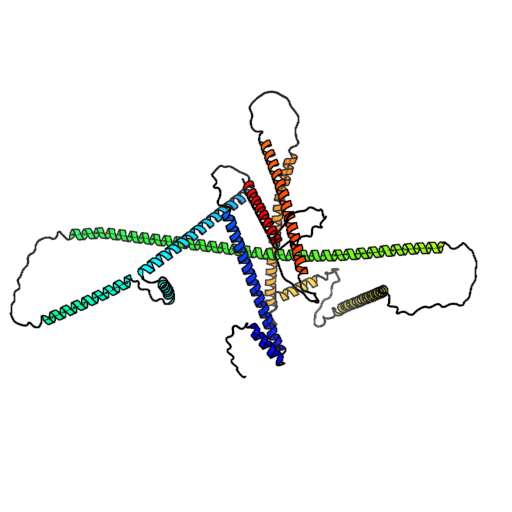A 1 86 ? 28.845 21.171 0.243 1.00 44.56 86 PRO A N 1
ATOM 645 C CA . PRO A 1 86 ? 29.788 21.057 1.357 1.00 44.56 86 PRO A CA 1
ATOM 646 C C . PRO A 1 86 ? 31.204 20.578 0.964 1.00 44.56 86 PRO A C 1
ATOM 648 O O . PRO A 1 86 ? 31.404 19.697 0.130 1.00 44.56 86 PRO A O 1
ATOM 651 N N . SER A 1 87 ? 32.206 21.133 1.657 1.00 37.50 87 SER A N 1
ATOM 652 C CA . SER A 1 87 ? 33.622 20.738 1.606 1.00 37.50 87 SER A CA 1
ATOM 653 C C . SER A 1 87 ? 34.021 19.773 2.738 1.00 37.50 87 SER A C 1
ATOM 655 O O . SER A 1 87 ? 33.436 19.765 3.814 1.00 37.50 87 SER A O 1
ATOM 657 N N . LYS A 1 88 ? 35.052 18.973 2.438 1.00 41.28 88 LYS A N 1
ATOM 658 C CA . LYS A 1 88 ? 35.690 17.852 3.165 1.00 41.28 88 LYS A CA 1
ATOM 659 C C . LYS A 1 88 ? 36.256 18.147 4.572 1.00 41.28 88 LYS A C 1
ATOM 661 O O . LYS A 1 88 ? 36.813 19.214 4.799 1.00 41.28 88 LYS A O 1
ATOM 666 N N . GLY A 1 89 ? 36.344 17.093 5.399 1.00 33.38 89 GLY A N 1
ATOM 667 C CA . GLY A 1 89 ? 37.270 16.944 6.542 1.00 33.38 89 GLY A CA 1
ATOM 668 C C . GLY A 1 89 ? 37.272 15.502 7.090 1.00 33.38 89 GLY A C 1
ATOM 669 O O . GLY A 1 89 ? 36.239 14.852 7.054 1.00 33.38 89 GLY A O 1
ATOM 670 N N . ARG A 1 90 ? 38.428 14.957 7.502 1.00 36.28 90 ARG A N 1
ATOM 671 C CA . ARG A 1 90 ? 38.776 13.514 7.583 1.00 36.28 90 ARG A CA 1
ATOM 672 C C . ARG A 1 90 ? 39.539 13.187 8.888 1.00 36.28 90 ARG A C 1
ATOM 674 O O . ARG A 1 90 ? 40.428 13.958 9.220 1.00 36.28 90 ARG A O 1
ATOM 681 N N . GLY A 1 91 ? 39.314 12.001 9.490 1.00 34.78 91 GLY A N 1
ATOM 682 C CA . GLY A 1 91 ? 40.236 11.269 10.414 1.00 34.78 91 GLY A CA 1
ATOM 683 C C . GLY A 1 91 ? 39.612 10.834 11.763 1.00 34.78 91 GLY A C 1
ATOM 684 O O . GLY A 1 91 ? 39.238 11.709 12.523 1.00 34.78 91 GLY A O 1
ATOM 685 N N . ARG A 1 92 ? 39.261 9.542 11.987 1.00 42.16 92 ARG A N 1
ATOM 686 C CA . ARG A 1 92 ? 39.987 8.418 12.688 1.00 42.16 92 ARG A CA 1
ATOM 687 C C . ARG A 1 92 ? 40.296 8.702 14.183 1.00 42.16 92 ARG A C 1
ATOM 689 O O . ARG A 1 92 ? 40.870 9.741 14.443 1.00 42.16 92 ARG A O 1
ATOM 696 N N . GLN A 1 93 ? 40.032 7.846 15.192 1.00 40.09 93 GLN A N 1
ATOM 697 C CA . GLN A 1 93 ? 40.106 6.372 15.290 1.00 40.09 93 GLN A CA 1
ATOM 698 C C . GLN A 1 93 ? 39.486 5.838 16.626 1.00 40.09 93 GLN A C 1
ATOM 700 O O . GLN A 1 93 ? 39.677 6.494 17.641 1.00 40.09 93 GLN A O 1
ATOM 705 N N . ALA A 1 94 ? 38.872 4.634 16.581 1.00 36.16 94 ALA A N 1
ATOM 706 C CA . ALA A 1 94 ? 38.811 3.516 17.569 1.00 36.16 94 ALA A CA 1
ATOM 707 C C . ALA A 1 94 ? 38.290 3.723 19.017 1.00 36.16 94 ALA A C 1
ATOM 709 O O . ALA A 1 94 ? 38.612 4.706 19.664 1.00 36.16 94 ALA A O 1
ATOM 710 N N . GLU A 1 95 ? 37.602 2.796 19.694 1.00 41.44 95 GLU A N 1
ATOM 711 C CA . GLU A 1 95 ? 36.874 1.545 19.403 1.00 41.44 95 GLU A CA 1
ATOM 712 C C . GLU A 1 95 ? 36.036 1.262 20.673 1.00 41.44 95 GLU A C 1
ATOM 714 O O . GLU A 1 95 ? 36.538 1.432 21.787 1.00 41.44 95 GLU A O 1
ATOM 719 N N . GLY A 1 96 ? 34.769 0.856 20.525 1.00 35.25 96 GLY A N 1
ATOM 720 C CA . GLY A 1 96 ? 33.904 0.494 21.662 1.00 35.25 96 GLY A CA 1
ATOM 721 C C . GLY A 1 96 ? 32.383 0.552 21.429 1.00 35.25 96 GLY A C 1
ATOM 722 O O . GLY A 1 96 ? 31.636 0.658 22.400 1.00 35.25 96 GLY A O 1
ATOM 723 N N . GLY A 1 97 ? 31.902 0.517 20.176 1.00 44.16 97 GLY A N 1
ATOM 724 C CA . GLY A 1 97 ? 30.509 0.822 19.801 1.00 44.16 97 GLY A CA 1
ATOM 725 C C . GLY A 1 97 ? 29.849 -0.197 18.862 1.00 44.16 97 GLY A C 1
ATOM 726 O O . GLY A 1 97 ? 29.249 0.184 17.862 1.00 44.16 97 GLY A O 1
ATOM 727 N N . ASP A 1 98 ? 29.925 -1.487 19.178 1.00 48.38 98 ASP A N 1
ATOM 728 C CA . ASP A 1 98 ? 29.695 -2.575 18.207 1.00 48.38 98 ASP A CA 1
ATOM 729 C C . ASP A 1 98 ? 28.229 -2.794 17.747 1.00 48.38 98 ASP A C 1
ATOM 731 O O . ASP A 1 98 ? 27.970 -3.546 16.821 1.00 48.38 98 ASP A O 1
ATOM 735 N N . GLN A 1 99 ? 27.230 -2.114 18.326 1.00 44.41 99 GLN A N 1
ATOM 736 C CA . GLN A 1 99 ? 25.830 -2.186 17.837 1.00 44.41 99 GLN A CA 1
ATOM 737 C C . GLN A 1 99 ? 25.353 -0.906 17.137 1.00 44.41 99 GLN A C 1
ATOM 739 O O . GLN A 1 99 ? 24.413 -0.945 16.341 1.00 44.41 99 GLN A O 1
ATOM 744 N N . SER A 1 100 ? 26.014 0.226 17.397 1.00 50.53 100 SER A N 1
ATOM 745 C CA . SER A 1 100 ? 25.728 1.494 16.716 1.00 50.53 100 SER A CA 1
ATOM 746 C C . SER A 1 100 ? 26.475 1.569 15.384 1.00 50.53 100 SER A C 1
ATOM 748 O O . SER A 1 100 ? 25.920 2.050 14.401 1.00 50.53 100 SER A O 1
ATOM 750 N N . GLU A 1 101 ? 27.689 1.013 15.306 1.00 48.56 101 GLU A N 1
ATOM 751 C CA . GLU A 1 101 ? 28.467 0.956 14.064 1.00 48.56 101 GLU A CA 1
ATOM 752 C C . GLU A 1 101 ? 27.895 -0.043 13.048 1.00 48.56 101 GLU A C 1
ATOM 754 O O . GLU A 1 101 ? 27.901 0.246 11.853 1.00 48.56 101 GLU A O 1
ATOM 759 N N . GLU A 1 102 ? 27.297 -1.162 13.471 1.00 49.06 102 GLU A N 1
ATOM 760 C CA . GLU A 1 102 ? 26.559 -2.052 12.559 1.00 49.06 102 GLU A CA 1
ATOM 761 C C . GLU A 1 102 ? 25.283 -1.385 12.015 1.00 49.06 102 GLU A C 1
ATOM 763 O O . GLU A 1 102 ? 24.970 -1.482 10.828 1.00 49.06 102 GLU A O 1
ATOM 768 N N . GLN A 1 103 ? 24.557 -0.620 12.835 1.00 51.12 103 GLN A N 1
ATOM 769 C CA . GLN A 1 103 ? 23.382 0.133 12.373 1.00 51.12 103 GLN A CA 1
ATOM 770 C C . GLN A 1 103 ? 23.767 1.344 11.501 1.00 51.12 103 GLN A C 1
ATOM 772 O O . GLN A 1 103 ? 23.098 1.660 10.514 1.00 51.12 103 GLN A O 1
ATOM 777 N N . GLN A 1 104 ? 24.880 2.012 11.797 1.00 53.50 104 GLN A N 1
ATOM 778 C CA . GLN A 1 104 ? 25.397 3.106 10.975 1.00 53.50 104 GLN A CA 1
ATOM 779 C C . GLN A 1 104 ? 26.008 2.597 9.664 1.00 53.50 104 GLN A C 1
ATOM 781 O O . GLN A 1 104 ? 25.723 3.155 8.609 1.00 53.50 104 GLN A O 1
ATOM 786 N N . SER A 1 105 ? 26.758 1.496 9.674 1.00 60.25 105 SER A N 1
ATOM 787 C CA . SER A 1 105 ? 27.299 0.884 8.454 1.00 60.25 105 SER A CA 1
ATOM 788 C C . SER A 1 105 ? 26.201 0.287 7.577 1.00 60.25 105 SER A C 1
ATOM 790 O O . SER A 1 105 ? 26.245 0.457 6.361 1.00 60.25 105 SER A O 1
ATOM 792 N N . THR A 1 106 ? 25.154 -0.312 8.155 1.00 63.25 106 THR A N 1
ATOM 793 C CA . THR A 1 106 ? 23.985 -0.770 7.384 1.00 63.25 106 THR A CA 1
ATOM 794 C C . THR A 1 106 ? 23.181 0.397 6.819 1.00 63.25 106 THR A C 1
ATOM 796 O O . THR A 1 106 ? 22.766 0.337 5.664 1.00 63.25 106 THR A O 1
ATOM 799 N N . THR A 1 107 ? 23.002 1.499 7.555 1.00 61.53 107 THR A N 1
ATOM 800 C CA . THR A 1 107 ? 22.331 2.693 7.008 1.00 61.53 107 THR A CA 1
ATOM 801 C C . THR A 1 107 ? 23.165 3.403 5.942 1.00 61.53 107 THR A C 1
ATOM 803 O O . THR A 1 107 ? 22.596 3.861 4.953 1.00 61.53 107 THR A O 1
ATOM 806 N N . VAL A 1 108 ? 24.493 3.450 6.071 1.00 77.25 108 VAL A N 1
ATOM 807 C CA . VAL A 1 108 ? 25.406 3.939 5.023 1.00 77.25 108 VAL A CA 1
ATOM 808 C C . VAL A 1 108 ? 25.372 3.014 3.806 1.00 77.25 108 VAL A C 1
ATOM 810 O O . VAL A 1 108 ? 25.167 3.493 2.696 1.00 77.25 108 VAL A O 1
ATOM 813 N N . ALA A 1 109 ? 25.430 1.695 3.989 1.00 73.31 109 ALA A N 1
ATOM 814 C CA . ALA A 1 109 ? 25.323 0.729 2.897 1.00 73.31 109 ALA A CA 1
ATOM 815 C C . ALA A 1 109 ? 23.971 0.820 2.168 1.00 73.31 109 ALA A C 1
ATOM 817 O O . ALA A 1 109 ? 23.912 0.700 0.942 1.00 73.31 109 ALA A O 1
ATOM 818 N N . LEU A 1 110 ? 22.876 1.077 2.893 1.00 64.62 110 LEU A N 1
ATOM 819 C CA . LEU A 1 110 ? 21.556 1.318 2.307 1.00 64.62 110 LEU A CA 1
ATOM 820 C C . LEU A 1 110 ? 21.496 2.651 1.550 1.00 64.62 110 LEU A C 1
ATOM 822 O O . LEU A 1 110 ? 20.907 2.691 0.469 1.00 64.62 110 LEU A O 1
ATOM 826 N N . LYS A 1 111 ? 22.132 3.713 2.061 1.00 67.94 111 LYS A N 1
ATOM 827 C CA . LYS A 1 111 ? 22.261 5.005 1.364 1.00 67.94 111 LYS A CA 1
ATOM 828 C C . LYS A 1 111 ? 23.075 4.867 0.082 1.00 67.94 111 LYS A C 1
ATOM 830 O O . LYS A 1 111 ? 22.587 5.247 -0.974 1.00 67.94 111 LYS A O 1
ATOM 835 N N . GLU A 1 112 ? 24.231 4.215 0.129 1.00 76.62 112 GLU A N 1
ATOM 836 C CA . GLU A 1 112 ? 25.041 3.960 -1.063 1.00 76.62 112 GLU A CA 1
ATOM 837 C C . GLU A 1 112 ? 24.317 3.050 -2.068 1.00 76.62 112 GLU A C 1
ATOM 839 O O . GLU A 1 112 ? 24.441 3.209 -3.282 1.00 76.62 112 GLU A O 1
ATOM 844 N N . ARG A 1 113 ? 23.554 2.051 -1.603 1.00 78.00 113 ARG A N 1
ATOM 845 C CA . ARG A 1 113 ? 22.751 1.189 -2.489 1.00 78.00 113 ARG A CA 1
ATOM 846 C C . ARG A 1 113 ? 21.628 1.976 -3.162 1.00 78.00 113 ARG A C 1
ATOM 848 O O . ARG A 1 113 ? 21.347 1.743 -4.336 1.00 78.00 113 ARG A O 1
ATOM 855 N N . LEU A 1 114 ? 21.027 2.919 -2.444 1.00 69.81 114 LEU A N 1
ATOM 856 C CA . LEU A 1 114 ? 20.030 3.843 -2.967 1.00 69.81 114 LEU A CA 1
ATOM 857 C C . LEU A 1 114 ? 20.652 4.832 -3.966 1.00 69.81 114 LEU A C 1
ATOM 859 O O . LEU A 1 114 ? 20.094 5.016 -5.043 1.00 69.81 114 LEU A O 1
ATOM 863 N N . GLU A 1 115 ? 21.835 5.381 -3.689 1.00 75.88 115 GLU A N 1
ATOM 864 C CA . GLU A 1 115 ? 22.595 6.224 -4.624 1.00 75.88 115 GLU A CA 1
ATOM 865 C C . GLU A 1 115 ? 22.950 5.477 -5.914 1.00 75.88 115 GLU A C 1
ATOM 867 O O . GLU A 1 115 ? 22.689 5.979 -7.007 1.00 75.88 115 GLU A O 1
ATOM 872 N N . ARG A 1 116 ? 23.448 4.236 -5.817 1.00 77.94 116 ARG A N 1
ATOM 873 C CA . ARG A 1 116 ? 23.703 3.383 -6.992 1.00 77.94 116 ARG A CA 1
ATOM 874 C C . ARG A 1 116 ? 22.430 3.126 -7.801 1.00 77.94 116 ARG A C 1
ATOM 876 O O . ARG A 1 116 ? 22.476 3.185 -9.027 1.00 77.94 116 ARG A O 1
ATOM 883 N N . ALA A 1 117 ? 21.294 2.891 -7.143 1.00 72.12 117 ALA A N 1
ATOM 884 C CA . ALA A 1 117 ? 20.012 2.703 -7.822 1.00 72.12 117 ALA A CA 1
ATOM 885 C C . ALA A 1 117 ? 19.517 3.991 -8.508 1.00 72.12 117 ALA A C 1
ATOM 887 O O . ALA A 1 117 ? 19.001 3.934 -9.623 1.00 72.12 117 ALA A O 1
ATOM 888 N N . TYR A 1 118 ? 19.714 5.159 -7.890 1.00 66.88 118 TYR A N 1
ATOM 889 C CA . TYR A 1 118 ? 19.398 6.451 -8.506 1.00 66.88 118 TYR A CA 1
ATOM 890 C C . TYR A 1 118 ? 20.298 6.761 -9.704 1.00 66.88 118 TYR A C 1
ATOM 892 O O . TYR A 1 118 ? 19.796 7.243 -10.720 1.00 66.88 118 TYR A O 1
ATOM 900 N N . MET A 1 119 ? 21.594 6.448 -9.626 1.00 82.62 119 MET A N 1
ATOM 901 C CA . MET A 1 119 ? 22.509 6.582 -10.763 1.00 82.62 119 MET A CA 1
ATOM 902 C C . MET A 1 119 ? 22.088 5.672 -11.922 1.00 82.62 119 MET A C 1
ATOM 904 O O . MET A 1 119 ? 21.947 6.163 -13.035 1.00 82.62 119 MET A O 1
ATOM 908 N N . GLN A 1 120 ? 21.768 4.399 -11.660 1.00 81.31 120 GLN A N 1
ATOM 909 C CA . GLN A 1 120 ? 21.272 3.464 -12.684 1.00 81.31 120 GLN A CA 1
ATOM 910 C C . GLN A 1 120 ? 19.923 3.899 -13.284 1.00 81.31 120 GLN A C 1
ATOM 912 O O . GLN A 1 120 ? 19.683 3.754 -14.485 1.00 81.31 120 GLN A O 1
ATOM 917 N N . LEU A 1 121 ? 19.028 4.475 -12.476 1.00 78.12 121 LEU A N 1
ATOM 918 C CA . LEU A 1 121 ? 17.763 5.026 -12.967 1.00 78.12 121 LEU A CA 1
ATOM 919 C C . LEU A 1 121 ? 17.985 6.255 -13.861 1.00 78.12 121 LEU A C 1
ATOM 921 O O . LEU A 1 121 ? 17.300 6.421 -14.866 1.00 78.12 121 LEU A O 1
ATOM 925 N N . ASN A 1 122 ? 18.922 7.131 -13.505 1.00 75.56 122 ASN A N 1
ATOM 926 C CA . ASN A 1 122 ? 19.239 8.306 -14.315 1.00 75.56 122 ASN A CA 1
ATOM 927 C C . ASN A 1 122 ? 19.983 7.924 -15.598 1.00 75.56 122 ASN A C 1
ATOM 929 O O . ASN A 1 122 ? 19.669 8.459 -16.657 1.00 75.56 122 ASN A O 1
ATOM 933 N N . GLU A 1 123 ? 20.898 6.961 -15.527 1.00 85.25 123 GLU A N 1
ATOM 934 C CA . GLU A 1 123 ? 21.591 6.402 -16.686 1.00 85.25 123 GLU A CA 1
ATOM 935 C C . GLU A 1 123 ? 20.603 5.742 -17.658 1.00 85.25 123 GLU A C 1
ATOM 937 O O . GLU A 1 123 ? 20.601 6.072 -18.840 1.00 85.25 123 GLU A O 1
ATOM 942 N N . SER A 1 124 ? 19.675 4.913 -17.168 1.00 76.06 124 SER A N 1
ATOM 943 C CA . SER A 1 124 ? 18.631 4.308 -18.015 1.00 76.06 124 SER A CA 1
ATOM 944 C C . SER A 1 124 ? 17.658 5.337 -18.605 1.00 76.06 124 SER A C 1
ATOM 946 O O . SER A 1 124 ? 17.224 5.189 -19.747 1.00 76.06 124 SER A O 1
ATOM 948 N N . LYS A 1 125 ? 17.339 6.423 -17.888 1.00 83.50 125 LYS A N 1
ATOM 949 C CA . LYS A 1 125 ? 16.567 7.547 -18.449 1.00 83.50 125 LYS A CA 1
ATOM 950 C C . LYS A 1 125 ? 17.325 8.263 -19.564 1.00 83.50 125 LYS A C 1
ATOM 952 O O . LYS A 1 125 ? 16.728 8.533 -20.604 1.00 83.50 125 LYS A O 1
ATOM 957 N N . LEU A 1 126 ? 18.615 8.539 -19.371 1.00 89.12 126 LEU A N 1
ATOM 958 C CA . LEU A 1 126 ? 19.464 9.146 -20.397 1.00 89.12 126 LEU A CA 1
ATOM 959 C C . LEU A 1 126 ? 19.578 8.238 -21.625 1.00 89.12 126 LEU A C 1
ATOM 961 O O . LEU A 1 126 ? 19.380 8.718 -22.738 1.00 89.12 126 LEU A O 1
ATOM 965 N N . GLN A 1 127 ? 19.776 6.931 -21.432 1.00 83.62 127 GLN A N 1
ATOM 966 C CA . GLN A 1 127 ? 19.776 5.940 -22.512 1.00 83.62 127 GLN A CA 1
ATOM 967 C C . GLN A 1 127 ? 18.435 5.910 -23.258 1.00 83.62 127 GLN A C 1
ATOM 969 O O . GLN A 1 127 ? 18.417 5.889 -24.484 1.00 83.62 127 GLN A O 1
ATOM 974 N N . LEU A 1 128 ? 17.298 5.970 -22.556 1.00 81.69 128 LEU A N 1
ATOM 975 C CA . LEU A 1 128 ? 15.980 6.048 -23.195 1.00 81.69 128 LEU A CA 1
ATOM 976 C C . LEU A 1 128 ? 15.791 7.345 -23.991 1.00 81.69 128 LEU A C 1
ATOM 978 O O . LEU A 1 128 ? 15.177 7.331 -25.059 1.00 81.69 128 LEU A O 1
ATOM 982 N N . GLU A 1 129 ? 16.280 8.478 -23.490 1.00 88.31 129 GLU A N 1
ATOM 983 C CA . GLU A 1 129 ? 16.237 9.747 -24.219 1.00 88.31 129 GLU A CA 1
ATOM 984 C C . GLU A 1 129 ? 17.154 9.743 -25.442 1.00 88.31 129 GLU A C 1
ATOM 986 O O . GLU A 1 129 ? 16.774 10.259 -26.496 1.00 88.31 129 GLU A O 1
ATOM 991 N N . GLU A 1 130 ? 18.336 9.146 -25.326 1.00 88.69 130 GLU A N 1
ATOM 992 C CA . GLU A 1 130 ? 19.271 8.958 -26.428 1.00 88.69 130 GLU A CA 1
ATOM 993 C C . GLU A 1 130 ? 18.678 8.034 -27.492 1.00 88.69 130 GLU A C 1
ATOM 995 O O . GLU A 1 130 ? 18.557 8.451 -28.641 1.00 88.69 130 GLU A O 1
ATOM 1000 N N . GLN A 1 131 ? 18.144 6.873 -27.110 1.00 87.06 131 GLN A N 1
ATOM 1001 C CA . GLN A 1 131 ? 17.443 5.960 -28.017 1.00 87.06 131 GLN A CA 1
ATOM 1002 C C . GLN A 1 131 ? 16.223 6.613 -28.678 1.00 87.06 131 GLN A C 1
ATOM 1004 O O . GLN A 1 131 ? 15.954 6.382 -29.857 1.00 87.06 131 GLN A O 1
ATOM 1009 N N . LYS A 1 132 ? 15.481 7.477 -27.971 1.00 88.12 132 LYS A N 1
ATOM 1010 C CA . LYS A 1 132 ? 14.398 8.273 -28.577 1.00 88.12 132 LYS A CA 1
ATOM 1011 C C . LYS A 1 132 ? 14.937 9.245 -29.623 1.00 88.12 132 LYS A C 1
ATOM 1013 O O . LYS A 1 132 ? 14.367 9.332 -30.712 1.00 88.12 132 LYS A O 1
ATOM 1018 N N . LYS A 1 133 ? 16.025 9.962 -29.325 1.00 91.69 133 LYS A N 1
ATOM 1019 C CA . LYS A 1 133 ? 16.679 10.881 -30.273 1.00 91.69 133 LYS A CA 1
ATOM 1020 C C . LYS A 1 133 ? 17.236 10.121 -31.477 1.00 91.69 133 LYS A C 1
ATOM 1022 O O . LYS A 1 133 ? 17.052 10.570 -32.605 1.00 91.69 133 LYS A O 1
ATOM 1027 N N . GLU A 1 134 ? 17.860 8.969 -31.269 1.00 91.06 134 GLU A N 1
ATOM 1028 C CA . GLU A 1 134 ? 18.356 8.088 -32.327 1.00 91.06 134 GLU A CA 1
ATOM 1029 C C . GLU A 1 134 ? 17.218 7.532 -33.177 1.00 91.06 134 GLU A C 1
ATOM 1031 O O . GLU A 1 134 ? 17.272 7.643 -34.397 1.00 91.06 134 GLU A O 1
ATOM 1036 N N . SER A 1 135 ? 16.136 7.042 -32.569 1.00 83.06 135 SER A N 1
ATOM 1037 C CA . SER A 1 135 ? 14.943 6.592 -33.294 1.00 83.06 135 SER A CA 1
ATOM 1038 C C . SER A 1 135 ? 14.349 7.718 -34.142 1.00 83.06 135 SER A C 1
ATOM 1040 O O . SER A 1 135 ? 13.995 7.504 -35.299 1.00 83.06 135 SER A O 1
ATOM 1042 N N . GLN A 1 136 ? 14.298 8.947 -33.623 1.00 87.50 136 GLN A N 1
ATOM 1043 C CA . GLN A 1 136 ? 13.863 10.114 -34.393 1.00 87.50 136 GLN A CA 1
ATOM 1044 C C . GLN A 1 136 ? 14.835 10.470 -35.526 1.00 87.50 136 GLN A C 1
ATOM 1046 O O . GLN A 1 136 ? 14.386 10.805 -36.621 1.00 87.50 136 GLN A O 1
ATOM 1051 N N . ARG A 1 137 ? 16.153 10.388 -35.302 1.00 90.75 137 ARG A N 1
ATOM 1052 C CA . ARG A 1 137 ? 17.169 10.584 -36.352 1.00 90.75 137 ARG A CA 1
ATOM 1053 C C . ARG A 1 137 ? 17.038 9.526 -37.447 1.00 90.75 137 ARG A C 1
ATOM 1055 O O . ARG A 1 137 ? 17.002 9.888 -38.617 1.00 90.75 137 ARG A O 1
ATOM 1062 N N . LEU A 1 138 ? 16.889 8.254 -37.080 1.00 85.38 138 LEU A N 1
ATOM 1063 C CA . LEU A 1 138 ? 16.665 7.146 -38.010 1.00 85.38 138 LEU A CA 1
ATOM 1064 C C . LEU A 1 138 ? 15.358 7.326 -38.783 1.00 85.38 138 LEU A C 1
ATOM 1066 O O . LEU A 1 138 ? 15.348 7.137 -39.992 1.00 85.38 138 LEU A O 1
ATOM 1070 N N . ARG A 1 139 ? 14.277 7.775 -38.133 1.00 82.19 139 ARG A N 1
ATOM 1071 C CA . ARG A 1 139 ? 13.020 8.128 -38.816 1.00 82.19 139 ARG A CA 1
ATOM 1072 C C . ARG A 1 139 ? 13.212 9.260 -39.824 1.00 82.19 139 ARG A C 1
ATOM 1074 O O . ARG A 1 139 ? 12.687 9.163 -40.924 1.00 82.19 139 ARG A O 1
ATOM 1081 N N . LYS A 1 140 ? 13.985 10.298 -39.489 1.00 86.94 140 LYS A N 1
ATOM 1082 C CA . LYS A 1 140 ? 14.311 11.393 -40.421 1.00 86.94 140 LYS A CA 1
ATOM 1083 C C . LYS A 1 140 ? 15.171 10.921 -41.595 1.00 86.94 140 LYS A C 1
ATOM 1085 O O . LYS A 1 140 ? 14.902 11.319 -42.720 1.00 86.94 140 LYS A O 1
ATOM 1090 N N . LEU A 1 141 ? 16.165 10.064 -41.356 1.00 83.94 141 LEU A N 1
ATOM 1091 C CA . LEU A 1 141 ? 16.975 9.464 -42.421 1.00 83.94 141 LEU A CA 1
ATOM 1092 C C . LEU A 1 141 ? 16.122 8.570 -43.324 1.00 83.94 141 LEU A C 1
ATOM 1094 O O . LEU A 1 141 ? 16.159 8.722 -44.537 1.00 83.94 141 LEU A O 1
ATOM 1098 N N . LEU A 1 142 ? 15.279 7.710 -42.744 1.00 81.88 142 LEU A N 1
ATOM 1099 C CA . LEU A 1 142 ? 14.308 6.915 -43.496 1.00 81.88 142 LEU A CA 1
ATOM 1100 C C . LEU A 1 142 ? 13.379 7.811 -44.317 1.00 81.88 142 LEU A C 1
ATOM 1102 O O . LEU A 1 142 ? 13.146 7.528 -45.485 1.00 81.88 142 LEU A O 1
ATOM 1106 N N . GLN A 1 143 ? 12.903 8.921 -43.753 1.00 83.62 143 GLN A N 1
ATOM 1107 C CA . GLN A 1 143 ? 12.087 9.889 -44.481 1.00 83.62 143 GLN A CA 1
ATOM 1108 C C . GLN A 1 143 ? 12.842 10.519 -45.666 1.00 83.62 143 GLN A C 1
ATOM 1110 O O . GLN A 1 143 ? 12.267 10.662 -46.743 1.00 83.62 143 GLN A O 1
ATOM 1115 N N . GLN A 1 144 ? 14.120 10.874 -45.492 1.00 82.31 144 GLN A N 1
ATOM 1116 C CA . GLN A 1 144 ? 14.968 11.422 -46.560 1.00 82.31 144 GLN A CA 1
ATOM 1117 C C . GLN A 1 144 ? 15.256 10.393 -47.666 1.00 82.31 144 GLN A C 1
ATOM 1119 O O . GLN A 1 144 ? 15.246 10.738 -48.849 1.00 82.31 144 GLN A O 1
ATOM 1124 N N . GLU A 1 145 ? 15.472 9.131 -47.291 1.00 78.19 145 GLU A N 1
ATOM 1125 C CA . GLU A 1 145 ? 15.728 8.028 -48.220 1.00 78.19 145 GLU A CA 1
ATOM 1126 C C . GLU A 1 145 ? 14.470 7.615 -48.990 1.00 78.19 145 GLU A C 1
ATOM 1128 O O . GLU A 1 145 ? 14.536 7.363 -50.190 1.00 78.19 145 GLU A O 1
ATOM 1133 N N . ILE A 1 146 ? 13.317 7.557 -48.321 1.00 70.12 146 ILE A N 1
ATOM 1134 C CA . ILE A 1 146 ? 12.049 7.120 -48.917 1.00 70.12 146 ILE A CA 1
ATOM 1135 C C . ILE A 1 146 ? 11.451 8.237 -49.782 1.00 70.12 146 ILE A C 1
ATOM 1137 O O . ILE A 1 146 ? 11.010 7.965 -50.896 1.00 70.12 146 ILE A O 1
ATOM 1141 N N . GLY A 1 147 ? 11.516 9.488 -49.315 1.00 67.19 147 GLY A N 1
ATOM 1142 C CA . GLY A 1 147 ? 10.786 10.611 -49.899 1.00 67.19 147 GLY A CA 1
ATOM 1143 C C . GLY A 1 147 ? 9.282 10.479 -49.641 1.00 67.19 147 GLY A C 1
ATOM 1144 O O . GLY A 1 147 ? 8.670 9.489 -50.020 1.00 67.19 147 GLY A O 1
ATOM 1145 N N . GLY A 1 148 ? 8.681 11.461 -48.965 1.00 73.00 148 GLY A N 1
ATOM 1146 C CA . GLY A 1 148 ? 7.257 11.430 -48.614 1.00 73.00 148 GLY A CA 1
ATOM 1147 C C . GLY A 1 148 ? 6.930 12.208 -47.341 1.00 73.00 148 GLY A C 1
ATOM 1148 O O . GLY A 1 148 ? 7.817 12.746 -46.660 1.00 73.00 148 GLY A O 1
ATOM 1149 N N . THR A 1 149 ? 5.640 12.286 -47.017 1.00 75.38 149 THR A N 1
ATOM 1150 C CA . THR A 1 149 ? 5.176 12.965 -45.798 1.00 75.38 149 THR A CA 1
ATOM 1151 C C . THR A 1 149 ? 5.399 12.086 -44.552 1.00 75.38 149 THR A C 1
ATOM 1153 O O . THR A 1 149 ? 5.417 10.858 -44.651 1.00 75.38 149 THR A O 1
ATOM 1156 N N . PRO A 1 150 ? 5.563 12.664 -43.343 1.00 74.75 150 PRO A N 1
ATOM 1157 C CA . PRO A 1 150 ? 5.738 11.887 -42.106 1.00 74.75 150 PRO A CA 1
ATOM 1158 C C . PRO A 1 150 ? 4.614 10.866 -41.864 1.00 74.75 150 PRO A C 1
ATOM 1160 O O . PRO A 1 150 ? 4.835 9.819 -41.262 1.00 74.75 150 PRO A O 1
ATOM 1163 N N . HIS A 1 151 ? 3.415 11.166 -42.365 1.00 72.19 151 HIS A N 1
ATOM 1164 C CA . HIS A 1 151 ? 2.230 10.333 -42.208 1.00 72.19 151 HIS A CA 1
ATOM 1165 C C . HIS A 1 151 ? 2.241 9.102 -43.132 1.00 72.19 151 HIS A C 1
ATOM 1167 O O . HIS A 1 151 ? 1.827 8.017 -42.722 1.00 72.19 151 HIS A O 1
ATOM 1173 N N . GLU A 1 152 ? 2.794 9.228 -44.342 1.00 74.62 152 GLU A N 1
ATOM 1174 C CA . GLU A 1 152 ? 3.051 8.095 -45.244 1.00 74.62 152 GLU A CA 1
ATOM 1175 C C . GLU A 1 152 ? 4.084 7.135 -44.643 1.00 74.62 152 GLU A C 1
ATOM 1177 O O . GLU A 1 152 ? 3.904 5.923 -44.684 1.00 74.62 152 GLU A O 1
ATOM 1182 N N . LEU A 1 153 ? 5.131 7.654 -43.993 1.00 76.31 153 LEU A N 1
ATOM 1183 C CA . LEU A 1 153 ? 6.127 6.820 -43.314 1.00 76.31 153 LEU A CA 1
ATOM 1184 C C . LEU A 1 153 ? 5.522 6.022 -42.146 1.00 76.31 153 LEU A C 1
ATOM 1186 O O . LEU A 1 153 ? 5.858 4.855 -41.954 1.00 76.31 153 LEU A O 1
ATOM 1190 N N . GLU A 1 154 ? 4.635 6.635 -41.360 1.00 76.69 154 GLU A N 1
ATOM 1191 C CA . GLU A 1 154 ? 3.977 5.971 -40.227 1.00 76.69 154 GLU A CA 1
ATOM 1192 C C . GLU A 1 154 ? 2.943 4.928 -40.655 1.00 76.69 154 GLU A C 1
ATOM 1194 O O . GLU A 1 154 ? 2.871 3.858 -40.048 1.00 76.69 154 GLU A O 1
ATOM 1199 N N . THR A 1 155 ? 2.155 5.222 -41.690 1.00 74.88 155 THR A N 1
ATOM 1200 C CA . THR A 1 155 ? 1.186 4.273 -42.265 1.00 74.88 155 THR A CA 1
ATOM 1201 C C . THR A 1 155 ? 1.892 3.087 -42.904 1.00 74.88 155 THR A C 1
ATOM 1203 O O . THR A 1 155 ? 1.505 1.942 -42.670 1.00 74.88 155 THR A O 1
ATOM 1206 N N . LEU A 1 156 ? 2.995 3.341 -43.609 1.00 70.75 156 LEU A N 1
ATOM 1207 C CA . LEU A 1 156 ? 3.863 2.297 -44.120 1.00 70.75 156 LEU A CA 1
ATOM 1208 C C . LEU A 1 156 ? 4.449 1.474 -42.949 1.00 70.75 156 LEU A C 1
ATOM 1210 O O . LEU A 1 156 ? 4.246 0.263 -42.921 1.00 70.75 156 LEU A O 1
ATOM 1214 N N . LEU A 1 157 ? 5.117 2.072 -41.951 1.00 72.75 157 LEU A N 1
ATOM 1215 C CA . LEU A 1 157 ? 5.796 1.312 -40.878 1.00 72.75 157 LEU A CA 1
ATOM 1216 C C . LEU A 1 157 ? 4.835 0.411 -40.088 1.00 72.75 157 LEU A C 1
ATOM 1218 O O . LEU A 1 157 ? 5.221 -0.679 -39.669 1.00 72.75 157 LEU A O 1
ATOM 1222 N N . LYS A 1 158 ? 3.583 0.850 -39.918 1.00 73.25 158 LYS A N 1
ATOM 1223 C CA . LYS A 1 158 ? 2.511 0.037 -39.330 1.00 73.25 158 LYS A CA 1
ATOM 1224 C C . LYS A 1 158 ? 2.091 -1.112 -40.255 1.00 73.25 158 LYS A C 1
ATOM 1226 O O . LYS A 1 158 ? 2.050 -2.253 -39.812 1.00 73.25 158 LYS A O 1
ATOM 1231 N N . GLY A 1 159 ? 1.890 -0.847 -41.547 1.00 63.41 159 GLY A N 1
ATOM 1232 C CA . GLY A 1 159 ? 1.561 -1.881 -42.537 1.00 63.41 159 GLY A CA 1
ATOM 1233 C C . GLY A 1 159 ? 2.676 -2.912 -42.775 1.00 63.41 159 GLY A C 1
ATOM 1234 O O . GLY A 1 159 ? 2.393 -4.071 -43.070 1.00 63.41 159 GLY A O 1
ATOM 1235 N N . ALA A 1 160 ? 3.947 -2.534 -42.597 1.00 63.41 160 ALA A N 1
ATOM 1236 C CA . ALA A 1 160 ? 5.101 -3.437 -42.683 1.00 63.41 160 ALA A CA 1
ATOM 1237 C C . ALA A 1 160 ? 5.093 -4.513 -41.594 1.00 63.41 160 ALA A C 1
ATOM 1239 O O . ALA A 1 160 ? 5.437 -5.666 -41.856 1.00 63.41 160 ALA A O 1
ATOM 1240 N N . ALA A 1 161 ? 4.705 -4.116 -40.378 1.00 57.81 161 ALA A N 1
ATOM 1241 C CA . ALA A 1 161 ? 4.629 -5.000 -39.223 1.00 57.81 161 ALA A CA 1
ATOM 1242 C C . ALA A 1 161 ? 3.497 -6.030 -39.362 1.00 57.81 161 ALA A C 1
ATOM 1244 O O . ALA A 1 161 ? 3.613 -7.135 -38.845 1.00 57.81 161 ALA A O 1
ATOM 1245 N N . GLU A 1 162 ? 2.430 -5.683 -40.087 1.00 58.78 162 GLU A N 1
ATOM 1246 C CA . GLU A 1 162 ? 1.230 -6.516 -40.229 1.00 58.78 162 GLU A CA 1
ATOM 1247 C C . GLU A 1 162 ? 1.225 -7.377 -41.502 1.00 58.78 162 GLU A C 1
ATOM 1249 O O . GLU A 1 162 ? 0.675 -8.474 -41.488 1.00 58.78 162 GLU A O 1
ATOM 1254 N N . SER A 1 163 ? 1.839 -6.926 -42.603 1.00 50.12 163 SER A N 1
ATOM 1255 C CA . SER A 1 163 ? 1.758 -7.626 -43.899 1.00 50.12 163 SER A CA 1
ATOM 1256 C C . SER A 1 163 ? 3.025 -8.368 -44.331 1.00 50.12 163 SER A C 1
ATOM 1258 O O . SER A 1 163 ? 2.997 -9.024 -45.369 1.00 50.12 163 SER A O 1
ATOM 1260 N N . GLY A 1 164 ? 4.145 -8.282 -43.600 1.00 46.44 164 GLY A N 1
ATOM 1261 C CA . GLY A 1 164 ? 5.377 -9.044 -43.891 1.00 46.44 164 GLY A CA 1
ATOM 1262 C C . GLY A 1 164 ? 6.001 -8.813 -45.281 1.00 46.44 164 GLY A C 1
ATOM 1263 O O . GLY A 1 164 ? 7.013 -9.426 -45.623 1.00 46.44 164 GLY A O 1
ATOM 1264 N N . ALA A 1 165 ? 5.420 -7.933 -46.098 1.00 51.34 165 ALA A N 1
ATOM 1265 C CA . ALA A 1 165 ? 5.894 -7.602 -47.425 1.00 51.34 165 ALA A CA 1
ATOM 1266 C C . ALA A 1 165 ? 7.215 -6.844 -47.283 1.00 51.34 165 ALA A C 1
ATOM 1268 O O . ALA A 1 165 ? 7.254 -5.748 -46.731 1.00 51.34 165 ALA A O 1
ATOM 1269 N N . GLY A 1 166 ? 8.306 -7.453 -47.748 1.00 53.38 166 GLY A N 1
ATOM 1270 C CA . GLY A 1 166 ? 9.655 -6.907 -47.640 1.00 53.38 166 GLY A CA 1
ATOM 1271 C C . GLY A 1 166 ? 9.777 -5.536 -48.304 1.00 53.38 166 GLY A C 1
ATOM 1272 O O . GLY A 1 166 ? 9.506 -5.366 -49.493 1.00 53.38 166 GLY A O 1
ATOM 1273 N N . TRP A 1 167 ? 10.203 -4.550 -47.523 1.00 62.69 167 TRP A N 1
ATOM 1274 C CA . TRP A 1 167 ? 10.383 -3.177 -47.974 1.00 62.69 167 TRP A CA 1
ATOM 1275 C C . TRP A 1 167 ? 11.617 -3.031 -48.857 1.00 62.69 167 TRP A C 1
ATOM 1277 O O . TRP A 1 167 ? 12.722 -3.401 -48.462 1.00 62.69 167 TRP A O 1
ATOM 1287 N N . ARG A 1 168 ? 11.442 -2.451 -50.049 1.00 64.75 168 ARG A N 1
ATOM 1288 C CA . ARG A 1 168 ? 12.521 -2.220 -51.019 1.00 64.75 168 ARG A CA 1
ATOM 1289 C C . ARG A 1 168 ? 12.868 -0.732 -51.048 1.00 64.75 168 ARG A C 1
ATOM 1291 O O . ARG A 1 168 ? 12.078 0.074 -51.527 1.00 64.75 168 ARG A O 1
ATOM 1298 N N . GLY A 1 169 ? 14.034 -0.364 -50.515 1.00 72.06 169 GLY A N 1
ATOM 1299 C CA . GLY A 1 169 ? 14.448 1.041 -50.384 1.00 72.06 169 GLY A CA 1
ATOM 1300 C C . GLY A 1 169 ? 14.677 1.754 -51.725 1.00 72.06 169 GLY A C 1
ATOM 1301 O O . GLY A 1 169 ? 14.946 1.113 -52.747 1.00 72.06 169 GLY A O 1
ATOM 1302 N N . ARG A 1 170 ? 14.644 3.094 -51.723 1.00 70.62 170 ARG A N 1
ATOM 1303 C CA . ARG A 1 170 ? 14.834 3.939 -52.919 1.00 70.62 170 ARG A CA 1
ATOM 1304 C C . ARG A 1 170 ? 16.142 3.647 -53.648 1.00 70.62 170 ARG A C 1
ATOM 1306 O O . ARG A 1 170 ? 16.143 3.551 -54.869 1.00 70.62 170 ARG A O 1
ATOM 1313 N N . ALA A 1 171 ? 17.243 3.425 -52.932 1.00 70.88 171 ALA A N 1
ATOM 1314 C CA . ALA A 1 171 ? 18.513 3.036 -53.548 1.00 70.88 171 ALA A CA 1
ATOM 1315 C C . ALA A 1 171 ? 18.397 1.718 -54.344 1.00 70.88 171 ALA A C 1
ATOM 1317 O O . ALA A 1 171 ? 18.892 1.621 -55.466 1.00 70.88 171 ALA A O 1
ATOM 1318 N N . GLN A 1 172 ? 17.671 0.724 -53.820 1.00 76.94 172 GLN A N 1
ATOM 1319 C CA . GLN A 1 172 ? 17.421 -0.542 -54.520 1.00 76.94 172 GLN A CA 1
ATOM 1320 C C . GLN A 1 172 ? 16.470 -0.367 -55.712 1.00 76.94 172 GLN A C 1
ATOM 1322 O O . GLN A 1 172 ? 16.635 -1.042 -56.732 1.00 76.94 172 GLN A O 1
ATOM 1327 N N . GLN A 1 173 ? 15.483 0.530 -55.608 1.00 79.25 173 GLN A N 1
ATOM 1328 C CA . GLN A 1 173 ? 14.630 0.914 -56.736 1.00 79.25 173 GLN A CA 1
ATOM 1329 C C . GLN A 1 173 ? 15.431 1.638 -57.822 1.00 79.25 173 GLN A C 1
ATOM 1331 O O . GLN A 1 173 ? 15.305 1.284 -58.987 1.00 79.25 173 GLN A O 1
ATOM 1336 N N . ILE A 1 174 ? 16.311 2.575 -57.459 1.00 81.75 174 ILE A N 1
ATOM 1337 C CA . ILE A 1 174 ? 17.175 3.300 -58.398 1.00 81.75 174 ILE A CA 1
ATOM 1338 C C . ILE A 1 174 ? 18.131 2.339 -59.104 1.00 81.75 174 ILE A C 1
ATOM 1340 O O . ILE A 1 174 ? 18.280 2.433 -60.315 1.00 81.75 174 ILE A O 1
ATOM 1344 N N . VAL A 1 175 ? 18.767 1.405 -58.393 1.00 86.00 175 VAL A N 1
ATOM 1345 C CA . VAL A 1 175 ? 19.654 0.409 -59.021 1.00 86.00 175 VAL A CA 1
ATOM 1346 C C . VAL A 1 175 ? 18.879 -0.484 -59.988 1.00 86.00 175 VAL A C 1
ATOM 1348 O O . VAL A 1 175 ? 19.351 -0.729 -61.095 1.00 86.00 175 VAL A O 1
ATOM 1351 N N . LEU A 1 176 ? 17.674 -0.923 -59.613 1.00 86.31 176 LEU A N 1
ATOM 1352 C CA . LEU A 1 176 ? 16.838 -1.751 -60.482 1.00 86.31 176 LEU A CA 1
ATOM 1353 C C . LEU A 1 176 ? 16.362 -0.966 -61.712 1.00 86.31 176 LEU A C 1
ATOM 1355 O O . LEU A 1 176 ? 16.451 -1.476 -62.825 1.00 86.31 176 LEU A O 1
ATOM 1359 N N . LEU A 1 177 ? 15.926 0.284 -61.540 1.00 90.31 177 LEU A N 1
ATOM 1360 C CA . LEU A 1 177 ? 15.545 1.166 -62.644 1.00 90.31 177 LEU A CA 1
ATOM 1361 C C . LEU A 1 177 ? 16.737 1.482 -63.551 1.00 90.31 177 LEU A C 1
ATOM 1363 O O . LEU A 1 177 ? 16.602 1.387 -64.761 1.00 90.31 177 LEU A O 1
ATOM 1367 N N . LYS A 1 178 ? 17.923 1.764 -63.003 1.00 90.88 178 LYS A N 1
ATOM 1368 C CA . LYS A 1 178 ? 19.155 1.948 -63.789 1.00 90.88 178 LYS A CA 1
ATOM 1369 C C . LYS A 1 178 ? 19.552 0.679 -64.542 1.00 90.88 178 LYS A C 1
ATOM 1371 O O . LYS A 1 178 ? 20.008 0.774 -65.675 1.00 90.88 178 LYS A O 1
ATOM 1376 N N . GLY A 1 179 ? 19.389 -0.494 -63.931 1.00 91.19 179 GLY A N 1
ATOM 1377 C CA . GLY A 1 179 ? 19.598 -1.784 -64.589 1.00 91.19 179 GLY A CA 1
ATOM 1378 C C . GLY A 1 179 ? 18.658 -1.964 -65.779 1.00 91.19 179 GLY A C 1
ATOM 1379 O O . GLY A 1 179 ? 19.128 -2.233 -66.880 1.00 91.19 179 GLY A O 1
ATOM 1380 N N . LYS A 1 180 ? 17.360 -1.700 -65.574 1.00 93.06 180 LYS A N 1
ATOM 1381 C CA . LYS A 1 180 ? 16.346 -1.714 -66.637 1.00 93.06 180 LYS A CA 1
ATOM 1382 C C . LYS A 1 180 ? 16.647 -0.705 -67.741 1.00 93.06 180 LYS A C 1
ATOM 1384 O O . LYS A 1 180 ? 16.568 -1.060 -68.905 1.00 93.06 180 LYS A O 1
ATOM 1389 N N . VAL A 1 181 ? 17.038 0.524 -67.399 1.00 94.94 181 VAL A N 1
ATOM 1390 C CA . VAL A 1 181 ? 17.427 1.545 -68.386 1.00 94.94 181 VAL A CA 1
ATOM 1391 C C . VAL A 1 181 ? 18.630 1.074 -69.200 1.00 94.94 181 VAL A C 1
ATOM 1393 O O . VAL A 1 181 ? 18.564 1.108 -70.417 1.00 94.94 181 VAL A O 1
ATOM 1396 N N . LYS A 1 182 ? 19.678 0.529 -68.570 1.00 93.25 182 LYS A N 1
ATOM 1397 C CA . LYS A 1 182 ? 20.840 -0.020 -69.291 1.00 93.25 182 LYS A CA 1
ATOM 1398 C C . LYS A 1 182 ? 20.493 -1.216 -70.176 1.00 93.25 182 LYS A C 1
ATOM 1400 O O . LYS A 1 182 ? 21.115 -1.420 -71.210 1.00 93.25 182 LYS A O 1
ATOM 1405 N N . GLU A 1 183 ? 19.550 -2.052 -69.763 1.00 91.56 183 GLU A N 1
ATOM 1406 C CA . GLU A 1 183 ? 19.064 -3.170 -70.573 1.00 91.56 183 GLU A CA 1
ATOM 1407 C C . GLU A 1 183 ? 18.239 -2.683 -71.772 1.00 91.56 183 GLU A C 1
ATOM 1409 O O . GLU A 1 183 ? 18.449 -3.146 -72.893 1.00 91.56 183 GLU A O 1
ATOM 1414 N N . LEU A 1 184 ? 17.393 -1.672 -71.571 1.00 93.94 184 LEU A N 1
ATOM 1415 C CA . LEU A 1 184 ? 16.686 -0.977 -72.648 1.00 93.94 184 LEU A CA 1
ATOM 1416 C C . LEU A 1 184 ? 17.659 -0.271 -73.607 1.00 93.94 184 LEU A C 1
ATOM 1418 O O . LEU A 1 184 ? 17.509 -0.366 -74.818 1.00 93.94 184 LEU A O 1
ATOM 1422 N N . GLU A 1 185 ? 18.712 0.363 -73.096 1.00 91.75 185 GLU A N 1
ATOM 1423 C CA . GLU A 1 185 ? 19.775 0.960 -73.912 1.00 91.75 185 GLU A CA 1
ATOM 1424 C C . GLU A 1 185 ? 20.536 -0.101 -74.717 1.00 91.75 185 GLU A C 1
ATOM 1426 O O . GLU A 1 185 ? 20.791 0.099 -75.902 1.00 91.75 185 GLU A O 1
ATOM 1431 N N . ARG A 1 186 ? 20.868 -1.257 -74.120 1.00 91.50 186 ARG A N 1
ATOM 1432 C CA . ARG A 1 186 ? 21.519 -2.365 -74.843 1.00 91.50 186 ARG A CA 1
ATOM 1433 C C . ARG A 1 186 ? 20.624 -2.960 -75.919 1.00 91.50 186 ARG A C 1
ATOM 1435 O O . ARG A 1 186 ? 21.115 -3.260 -77.000 1.00 91.50 186 ARG A O 1
ATOM 1442 N N . THR A 1 187 ? 19.338 -3.145 -75.636 1.00 91.69 187 THR A N 1
ATOM 1443 C CA . THR A 1 187 ? 18.380 -3.664 -76.625 1.00 91.69 187 THR A CA 1
ATOM 1444 C C . THR A 1 187 ? 18.154 -2.661 -77.756 1.00 91.69 187 THR A C 1
ATOM 1446 O O . THR A 1 187 ? 18.118 -3.064 -78.917 1.00 91.69 187 THR A O 1
ATOM 1449 N N . LEU A 1 188 ? 18.126 -1.355 -77.470 1.00 91.38 188 LEU A N 1
ATOM 1450 C CA . LEU A 1 188 ? 18.120 -0.303 -78.493 1.00 91.38 188 LEU A CA 1
ATOM 1451 C C . LEU A 1 188 ? 19.414 -0.269 -79.315 1.00 91.38 188 LEU A C 1
ATOM 1453 O O . LEU A 1 188 ? 19.359 -0.175 -80.534 1.00 91.38 188 LEU A O 1
ATOM 1457 N N . ALA A 1 189 ? 20.583 -0.398 -78.687 1.00 87.31 189 ALA A N 1
ATOM 1458 C CA . ALA A 1 189 ? 21.856 -0.448 -79.404 1.00 87.31 189 ALA A CA 1
ATOM 1459 C C . ALA A 1 189 ? 21.980 -1.712 -80.273 1.00 87.31 189 ALA A C 1
ATOM 1461 O O . ALA A 1 189 ? 22.459 -1.639 -81.401 1.00 87.31 189 ALA A O 1
ATOM 1462 N N . ALA A 1 190 ? 21.516 -2.862 -79.779 1.00 85.69 190 ALA A N 1
ATOM 1463 C CA . ALA A 1 190 ? 21.502 -4.117 -80.526 1.00 85.69 190 ALA A CA 1
ATOM 1464 C C . ALA A 1 190 ? 20.522 -4.073 -81.707 1.00 85.69 190 ALA A C 1
ATOM 1466 O O . ALA A 1 190 ? 20.861 -4.525 -82.796 1.00 85.69 190 ALA A O 1
ATOM 1467 N N . THR A 1 191 ? 19.335 -3.490 -81.523 1.00 86.44 191 THR A N 1
ATOM 1468 C CA . THR A 1 191 ? 18.378 -3.280 -82.622 1.00 86.44 191 THR A CA 1
ATOM 1469 C C . THR A 1 191 ? 18.894 -2.251 -83.625 1.00 86.44 191 THR A C 1
ATOM 1471 O O . THR A 1 191 ? 18.803 -2.498 -84.820 1.00 86.44 191 THR A O 1
ATOM 1474 N N . ALA A 1 192 ? 19.534 -1.165 -83.184 1.00 84.00 192 ALA A N 1
ATOM 1475 C CA . ALA A 1 192 ? 20.191 -0.205 -84.072 1.00 84.00 192 ALA A CA 1
ATOM 1476 C C . ALA A 1 192 ? 21.353 -0.833 -84.864 1.00 84.00 192 ALA A C 1
ATOM 1478 O O . ALA A 1 192 ? 21.484 -0.579 -86.058 1.00 84.00 192 ALA A O 1
ATOM 1479 N N . ALA A 1 193 ? 22.164 -1.693 -84.238 1.00 77.44 193 ALA A N 1
ATOM 1480 C CA . ALA A 1 193 ? 23.228 -2.438 -84.911 1.00 77.44 193 ALA A CA 1
ATOM 1481 C C . ALA A 1 193 ? 22.677 -3.484 -85.893 1.00 77.44 193 ALA A C 1
ATOM 1483 O O . ALA A 1 193 ? 23.235 -3.649 -86.971 1.00 77.44 193 ALA A O 1
ATOM 1484 N N . ALA A 1 194 ? 21.567 -4.152 -85.564 1.00 78.25 194 ALA A N 1
ATOM 1485 C CA . ALA A 1 194 ? 20.878 -5.062 -86.477 1.00 78.25 194 ALA A CA 1
ATOM 1486 C C . ALA A 1 194 ? 20.264 -4.317 -87.674 1.00 78.25 194 ALA A C 1
ATOM 1488 O O . ALA A 1 194 ? 20.369 -4.787 -88.801 1.00 78.25 194 ALA A O 1
ATOM 1489 N N . VAL A 1 195 ? 19.701 -3.125 -87.452 1.00 77.06 195 VAL A N 1
ATOM 1490 C CA . VAL A 1 195 ? 19.200 -2.248 -88.520 1.00 77.06 195 VAL A CA 1
ATOM 1491 C C . VAL A 1 195 ? 20.353 -1.752 -89.401 1.00 77.06 195 VAL A C 1
ATOM 1493 O O . VAL A 1 195 ? 20.242 -1.806 -90.621 1.00 77.06 195 VAL A O 1
ATOM 1496 N N . ALA A 1 196 ? 21.491 -1.360 -88.819 1.00 69.88 196 ALA A N 1
ATOM 1497 C CA . ALA A 1 196 ? 22.692 -0.978 -89.567 1.00 69.88 196 ALA A CA 1
ATOM 1498 C C . ALA A 1 196 ? 23.322 -2.159 -90.332 1.00 69.88 196 ALA A C 1
ATOM 1500 O O . ALA A 1 196 ? 23.811 -1.977 -91.442 1.00 69.88 196 ALA A O 1
ATOM 1501 N N . ALA A 1 197 ? 23.277 -3.373 -89.779 1.00 65.75 197 ALA A N 1
ATOM 1502 C CA . ALA A 1 197 ? 23.720 -4.588 -90.459 1.00 65.75 197 ALA A CA 1
ATOM 1503 C C . ALA A 1 197 ? 22.771 -4.991 -91.600 1.00 65.75 197 ALA A C 1
ATOM 1505 O O . ALA A 1 197 ? 23.251 -5.412 -92.645 1.00 65.75 197 ALA A O 1
ATOM 1506 N N . SER A 1 198 ? 21.454 -4.798 -91.444 1.00 60.16 198 SER A N 1
ATOM 1507 C CA . SER A 1 198 ? 20.487 -4.987 -92.536 1.00 60.16 198 SER A CA 1
ATOM 1508 C C . SER A 1 198 ? 20.589 -3.900 -93.610 1.00 60.16 198 SER A C 1
ATOM 1510 O O . SER A 1 198 ? 20.405 -4.191 -94.781 1.00 60.16 198 SER A O 1
ATOM 1512 N N . ALA A 1 199 ? 20.965 -2.670 -93.241 1.00 58.72 199 ALA A N 1
ATOM 1513 C CA . ALA A 1 199 ? 21.227 -1.589 -94.194 1.00 58.72 199 ALA A CA 1
ATOM 1514 C C . ALA A 1 199 ? 22.568 -1.757 -94.937 1.00 58.72 199 ALA A C 1
ATOM 1516 O O . ALA A 1 199 ? 22.731 -1.224 -96.029 1.00 58.72 199 ALA A O 1
ATOM 1517 N N . ASN A 1 200 ? 23.516 -2.513 -94.369 1.00 50.78 200 ASN A N 1
ATOM 1518 C CA . ASN A 1 200 ? 24.797 -2.858 -94.995 1.00 50.78 200 ASN A CA 1
ATOM 1519 C C . ASN A 1 200 ? 24.783 -4.219 -95.720 1.00 50.78 200 ASN A C 1
ATOM 1521 O O . ASN A 1 200 ? 25.815 -4.604 -96.267 1.00 50.78 200 ASN A O 1
ATOM 1525 N N . SER A 1 201 ? 23.659 -4.951 -95.733 1.00 47.03 201 SER A N 1
ATOM 1526 C CA . SER A 1 201 ? 23.516 -6.209 -96.486 1.00 47.03 201 SER A CA 1
ATOM 1527 C C . SER A 1 201 ? 22.734 -6.067 -97.796 1.00 47.03 201 SER A C 1
ATOM 1529 O O . SER A 1 201 ? 22.398 -7.084 -98.391 1.00 47.03 201 SER A O 1
ATOM 1531 N N . ASP A 1 202 ? 22.490 -4.840 -98.260 1.00 43.94 202 ASP A N 1
ATOM 1532 C CA . ASP A 1 202 ? 22.031 -4.541 -99.626 1.00 43.94 202 ASP A CA 1
ATOM 1533 C C . ASP A 1 202 ? 23.203 -3.985 -100.455 1.00 43.94 202 ASP A C 1
ATOM 1535 O O . ASP A 1 202 ? 23.161 -2.896 -101.027 1.00 43.94 202 ASP A O 1
ATOM 1539 N 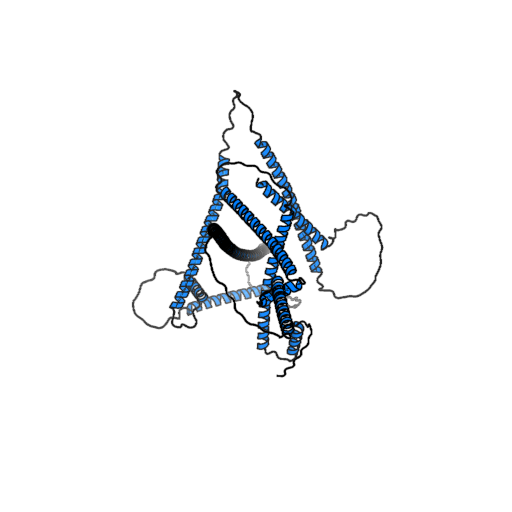N . GLY A 1 203 ? 24.303 -4.738 -100.458 1.00 45.78 203 GLY A N 1
ATOM 1540 C CA . GLY A 1 203 ? 25.544 -4.403 -101.148 1.00 45.78 203 GLY A CA 1
ATOM 1541 C C . GLY A 1 203 ? 26.410 -5.635 -101.389 1.00 45.78 203 GLY A C 1
ATOM 1542 O O . GLY A 1 203 ? 27.581 -5.653 -101.015 1.00 45.78 203 GLY A O 1
ATOM 1543 N N . GLU A 1 204 ? 25.828 -6.687 -101.973 1.00 43.19 204 GLU A N 1
ATOM 1544 C CA . GLU A 1 204 ? 26.617 -7.672 -102.715 1.00 43.19 204 GLU A CA 1
ATOM 1545 C C . GLU A 1 204 ? 27.348 -6.963 -103.863 1.00 43.19 204 GLU A C 1
ATOM 1547 O O . GLU A 1 204 ? 26.737 -6.239 -104.643 1.00 43.19 204 GLU A O 1
ATOM 1552 N N . GLU A 1 205 ? 28.655 -7.184 -103.992 1.00 40.50 205 GLU A N 1
ATOM 1553 C CA . GLU A 1 205 ? 29.146 -8.140 -104.988 1.00 40.50 205 GLU A CA 1
ATOM 1554 C C . GLU A 1 205 ? 30.675 -8.304 -104.921 1.00 40.50 205 GLU A C 1
ATOM 1556 O O . GLU A 1 205 ? 31.438 -7.361 -104.720 1.00 40.50 205 GLU A O 1
ATOM 1561 N N . SER A 1 206 ? 31.093 -9.528 -105.249 1.00 38.88 206 SER A N 1
ATOM 1562 C CA . SER A 1 206 ? 32.343 -9.849 -105.948 1.00 38.88 206 SER A CA 1
ATOM 1563 C C . SER A 1 206 ? 33.565 -10.295 -105.126 1.00 38.88 206 SER A C 1
ATOM 1565 O O . SER A 1 206 ? 34.427 -9.520 -104.732 1.00 38.88 206 SER A O 1
ATOM 1567 N N . SER A 1 207 ? 33.669 -11.627 -105.039 1.00 39.81 207 SER A N 1
ATOM 1568 C CA . SER A 1 207 ? 34.754 -12.419 -105.648 1.00 39.81 207 SER A CA 1
ATOM 1569 C C . SER A 1 207 ? 36.153 -12.428 -105.007 1.00 39.81 207 SER A C 1
ATOM 1571 O O . SER A 1 207 ? 36.824 -11.412 -104.879 1.00 39.81 207 SER A O 1
ATOM 1573 N N . GLY A 1 208 ? 36.663 -13.649 -104.790 1.00 36.31 208 GLY A N 1
ATOM 1574 C CA . GLY A 1 208 ? 38.067 -13.953 -105.092 1.00 36.31 208 GLY A CA 1
ATOM 1575 C C . GLY A 1 208 ? 38.932 -14.496 -103.951 1.00 36.31 208 GLY A C 1
ATOM 1576 O O . GLY A 1 208 ? 39.577 -13.743 -103.242 1.00 36.31 208 GLY A O 1
ATOM 1577 N N . GLY A 1 209 ? 38.985 -15.828 -103.847 1.00 37.00 209 GLY A N 1
ATOM 1578 C CA . GLY A 1 209 ? 40.204 -16.657 -103.908 1.00 37.00 209 GLY A CA 1
ATOM 1579 C C . GLY A 1 209 ? 41.490 -16.315 -103.125 1.00 37.00 209 GLY A C 1
ATOM 1580 O O . GLY A 1 209 ? 42.075 -15.252 -103.268 1.00 37.00 209 GLY A O 1
ATOM 1581 N N . GLY A 1 210 ? 42.047 -17.361 -102.493 1.00 35.72 210 GLY A N 1
ATOM 1582 C CA . GLY A 1 210 ? 43.478 -17.505 -102.162 1.00 35.72 210 GLY A CA 1
ATOM 1583 C C . GLY A 1 210 ? 43.826 -17.016 -100.752 1.00 35.72 210 GLY A C 1
ATOM 1584 O O . GLY A 1 210 ? 43.696 -15.848 -100.440 1.00 35.72 210 GLY A O 1
ATOM 1585 N N . GLY A 1 211 ? 44.230 -17.849 -99.794 1.00 42.91 211 GLY A N 1
ATOM 1586 C CA . GLY A 1 211 ? 45.334 -18.794 -99.891 1.00 42.91 211 GLY A CA 1
ATOM 1587 C C . GLY A 1 211 ? 46.658 -18.079 -99.615 1.00 42.91 211 GLY A C 1
ATOM 1588 O O . GLY A 1 211 ? 47.315 -17.692 -100.564 1.00 42.91 211 GLY A O 1
ATOM 1589 N N . THR A 1 212 ? 47.052 -17.917 -98.345 1.00 38.28 212 THR A N 1
ATOM 1590 C CA . THR A 1 212 ? 48.462 -17.871 -97.896 1.00 38.28 212 THR A CA 1
ATOM 1591 C C . THR A 1 212 ? 48.552 -18.015 -96.371 1.00 38.28 212 THR A C 1
ATOM 1593 O O . THR A 1 212 ? 48.096 -17.172 -95.606 1.00 38.28 212 THR A O 1
ATOM 1596 N N . ALA A 1 213 ? 49.186 -19.099 -95.927 1.00 46.78 213 ALA A N 1
ATOM 1597 C CA . ALA A 1 213 ? 49.940 -19.119 -94.677 1.00 46.78 213 ALA A CA 1
ATOM 1598 C C . ALA A 1 213 ? 51.344 -18.536 -94.939 1.00 46.78 213 ALA A C 1
ATOM 1600 O O . ALA A 1 213 ? 51.841 -18.633 -96.064 1.00 46.78 213 ALA A O 1
ATOM 1601 N N . PRO A 1 214 ? 52.021 -18.003 -93.911 1.00 50.22 214 PRO A N 1
ATOM 1602 C CA . PRO A 1 214 ? 53.336 -18.556 -93.554 1.00 50.22 214 PRO A CA 1
ATOM 1603 C C . PRO A 1 214 ? 53.461 -18.746 -92.024 1.00 50.22 214 PRO A C 1
ATOM 1605 O O . PRO A 1 214 ? 52.978 -17.940 -91.241 1.00 50.22 214 PRO A O 1
ATOM 1608 N N . LEU A 1 215 ? 53.895 -19.911 -91.529 1.00 37.94 215 LEU A N 1
ATOM 1609 C CA . LEU A 1 215 ? 55.288 -20.365 -91.335 1.00 37.94 215 LEU A CA 1
ATOM 1610 C C . LEU A 1 215 ? 56.079 -19.632 -90.228 1.00 37.94 215 LEU A C 1
ATOM 1612 O O . LEU A 1 215 ? 56.414 -18.467 -90.377 1.00 37.94 215 LEU A O 1
ATOM 1616 N N . ARG A 1 216 ? 56.488 -20.442 -89.225 1.00 37.44 216 ARG A N 1
ATOM 1617 C CA . ARG A 1 216 ? 57.738 -20.420 -88.414 1.00 37.44 216 ARG A CA 1
ATOM 1618 C C . ARG A 1 216 ? 58.074 -19.108 -87.677 1.00 37.44 216 ARG A C 1
ATOM 1620 O O . ARG A 1 216 ? 58.333 -18.093 -88.291 1.00 37.44 216 ARG A O 1
ATOM 1627 N N . GLY A 1 217 ? 58.177 -19.047 -86.350 1.00 34.69 217 GLY A N 1
ATOM 1628 C CA . GLY A 1 217 ? 58.830 -19.970 -85.420 1.00 34.69 217 GLY A CA 1
ATOM 1629 C C . GLY A 1 217 ? 60.238 -19.463 -85.099 1.00 34.69 217 GLY A C 1
ATOM 1630 O O . GLY A 1 217 ? 61.072 -19.500 -85.991 1.00 34.69 217 GLY A O 1
ATOM 1631 N N . ARG A 1 218 ? 60.518 -19.038 -83.855 1.00 34.84 218 ARG A N 1
ATOM 1632 C CA . ARG A 1 218 ? 61.855 -19.120 -83.232 1.00 34.84 218 ARG A CA 1
ATOM 1633 C C . ARG A 1 218 ? 61.814 -18.755 -81.748 1.00 34.84 218 ARG A C 1
ATOM 1635 O O . ARG A 1 218 ? 61.198 -17.777 -81.349 1.00 34.84 218 ARG A O 1
ATOM 1642 N N . ALA A 1 219 ? 62.502 -19.582 -80.973 1.00 45.38 219 ALA A N 1
ATOM 1643 C CA . ALA A 1 219 ? 62.763 -19.450 -79.554 1.00 45.38 219 ALA A CA 1
ATOM 1644 C C . ALA A 1 219 ? 63.612 -18.218 -79.194 1.00 45.38 219 ALA A C 1
ATOM 1646 O O . ALA A 1 219 ? 64.462 -17.796 -79.979 1.00 45.38 219 ALA A O 1
ATOM 1647 N N . GLY A 1 220 ? 63.461 -17.777 -77.942 1.00 41.34 220 GLY A N 1
ATOM 1648 C CA . GLY A 1 220 ? 64.509 -17.089 -77.191 1.00 41.34 220 GLY A CA 1
ATOM 1649 C C . GLY A 1 220 ? 64.128 -15.704 -76.677 1.00 41.34 220 GLY A C 1
ATOM 1650 O O . GLY A 1 220 ? 64.161 -14.741 -77.432 1.00 41.34 220 GLY A O 1
ATOM 1651 N N . GLY A 1 221 ? 63.894 -15.608 -75.365 1.00 43.00 221 GLY A N 1
ATOM 1652 C CA . GLY A 1 221 ? 64.128 -14.376 -74.606 1.00 43.00 221 GLY A CA 1
ATOM 1653 C C . GLY A 1 221 ? 62.949 -13.874 -73.770 1.00 43.00 221 GLY A C 1
ATOM 1654 O O . GLY A 1 221 ? 61.914 -13.519 -74.315 1.00 43.00 221 GLY A O 1
ATOM 1655 N N . ALA A 1 222 ? 63.198 -13.763 -72.458 1.00 41.50 222 ALA A N 1
ATOM 1656 C CA . ALA A 1 222 ? 62.459 -12.995 -71.441 1.00 41.50 222 ALA A CA 1
ATOM 1657 C C . ALA A 1 222 ? 61.502 -13.759 -70.498 1.00 41.50 222 ALA A C 1
ATOM 1659 O O . ALA A 1 222 ? 60.396 -13.318 -70.202 1.00 41.50 222 ALA A O 1
ATOM 1660 N N . SER A 1 223 ? 61.996 -14.852 -69.910 1.00 49.47 223 SER A N 1
ATOM 1661 C CA . SER A 1 223 ? 61.553 -15.350 -68.598 1.00 49.47 223 SER A CA 1
ATOM 1662 C C . SER A 1 223 ? 62.275 -14.589 -67.472 1.00 49.47 223 SER A C 1
ATOM 1664 O O . SER A 1 223 ? 63.245 -15.106 -66.930 1.00 49.47 223 SER A O 1
ATOM 1666 N N . VAL A 1 224 ? 61.860 -13.351 -67.156 1.00 52.97 224 VAL A N 1
ATOM 1667 C CA . VAL A 1 224 ? 62.300 -12.604 -65.939 1.00 52.97 224 VAL A CA 1
ATOM 1668 C C . VAL A 1 224 ? 61.166 -11.744 -65.326 1.00 52.97 224 VAL A C 1
ATOM 1670 O O . VAL A 1 224 ? 61.388 -11.002 -64.378 1.00 52.97 224 VAL A O 1
ATOM 1673 N N . ALA A 1 225 ? 59.919 -11.829 -65.809 1.00 48.81 225 ALA A N 1
ATOM 1674 C CA . ALA A 1 225 ? 58.821 -10.980 -65.308 1.00 48.81 225 ALA A CA 1
ATOM 1675 C C . ALA A 1 225 ? 57.762 -11.706 -64.452 1.00 48.81 225 ALA A C 1
ATOM 1677 O O . ALA A 1 225 ? 56.890 -11.048 -63.889 1.00 48.81 225 ALA A O 1
ATOM 1678 N N . THR A 1 226 ? 57.810 -13.037 -64.326 1.00 49.22 226 THR A N 1
ATOM 1679 C CA . THR A 1 226 ? 56.769 -13.807 -63.615 1.00 49.22 226 THR A CA 1
ATOM 1680 C C . THR A 1 226 ? 57.102 -14.138 -62.159 1.00 49.22 226 THR A C 1
ATOM 1682 O O . THR A 1 226 ? 56.172 -14.265 -61.368 1.00 49.22 226 THR A O 1
ATOM 1685 N N . ASP A 1 227 ? 58.376 -14.168 -61.757 1.00 47.75 227 ASP A N 1
ATOM 1686 C CA . ASP A 1 227 ? 58.757 -14.546 -60.382 1.00 47.75 227 ASP A CA 1
ATOM 1687 C C . ASP A 1 227 ? 58.500 -13.440 -59.344 1.00 47.75 227 ASP A C 1
ATOM 1689 O O . ASP A 1 227 ? 58.274 -13.717 -58.164 1.00 47.75 227 ASP A O 1
ATOM 1693 N N . THR A 1 228 ? 58.443 -12.172 -59.761 1.00 52.75 228 THR A N 1
ATOM 1694 C CA . THR A 1 228 ? 58.130 -11.055 -58.852 1.00 52.75 228 THR A CA 1
ATOM 1695 C C . THR A 1 228 ? 56.638 -10.963 -58.534 1.00 52.75 228 THR A C 1
ATOM 1697 O O . THR A 1 228 ? 56.274 -10.596 -57.416 1.00 52.75 228 THR A O 1
ATOM 1700 N N . VAL A 1 229 ? 55.757 -11.361 -59.459 1.00 52.59 229 VAL A N 1
ATOM 1701 C CA . VAL A 1 229 ? 54.300 -11.348 -59.242 1.00 52.59 229 VAL A CA 1
ATOM 1702 C C . VAL A 1 229 ? 53.877 -12.496 -58.321 1.00 52.59 229 VAL A C 1
ATOM 1704 O O . VAL A 1 229 ? 53.048 -12.289 -57.434 1.00 52.59 229 VAL A O 1
ATOM 1707 N N . THR A 1 230 ? 54.492 -13.680 -58.428 1.00 53.69 230 THR A N 1
ATOM 1708 C CA . THR A 1 230 ? 54.185 -14.805 -57.524 1.00 53.69 230 THR A CA 1
ATOM 1709 C C . THR A 1 230 ? 54.718 -14.563 -56.104 1.00 53.69 230 THR A C 1
ATOM 1711 O O . THR A 1 230 ? 53.993 -14.804 -55.136 1.00 53.69 230 THR A O 1
ATOM 1714 N N . ALA A 1 231 ? 55.913 -13.978 -55.950 1.00 53.19 231 ALA A N 1
ATOM 1715 C CA . ALA A 1 231 ? 56.468 -13.614 -54.640 1.00 53.19 231 ALA A CA 1
ATOM 1716 C C . ALA A 1 231 ? 55.657 -12.514 -53.915 1.00 53.19 231 ALA A C 1
ATOM 1718 O O . ALA A 1 231 ? 55.458 -12.588 -52.700 1.00 53.19 231 ALA A O 1
ATOM 1719 N N . LEU A 1 232 ? 55.115 -11.532 -54.649 1.00 52.66 232 LEU A N 1
ATOM 1720 C CA . LEU A 1 232 ? 54.221 -10.509 -54.089 1.00 52.66 232 LEU A CA 1
ATOM 1721 C C . LEU A 1 232 ? 52.861 -11.091 -53.666 1.00 52.66 232 LEU A C 1
ATOM 1723 O O . LEU A 1 232 ? 52.326 -10.694 -52.633 1.00 52.66 232 LEU A O 1
ATOM 1727 N N . THR A 1 233 ? 52.319 -12.079 -54.391 1.00 55.84 233 THR A N 1
ATOM 1728 C CA . THR A 1 233 ? 51.075 -12.758 -53.974 1.00 55.84 233 THR A CA 1
ATOM 1729 C C . THR A 1 233 ? 51.242 -13.649 -52.742 1.00 55.84 233 THR A C 1
ATOM 1731 O O . THR A 1 233 ? 50.292 -13.787 -51.977 1.00 55.84 233 THR A O 1
ATOM 1734 N N . SER A 1 234 ? 52.430 -14.218 -52.504 1.00 56.56 234 SER A N 1
ATOM 1735 C CA . SER A 1 234 ? 52.691 -15.006 -51.290 1.00 56.56 234 SER A CA 1
ATOM 1736 C C . SER A 1 234 ? 52.760 -14.112 -50.048 1.00 56.56 234 SER A C 1
ATOM 1738 O O . SER A 1 234 ? 52.145 -14.422 -49.036 1.00 56.56 234 SER A O 1
ATOM 1740 N N . ARG A 1 235 ? 53.403 -12.941 -50.158 1.00 58.91 235 ARG A N 1
ATOM 1741 C CA . ARG A 1 235 ? 53.472 -11.949 -49.072 1.00 58.91 235 ARG A CA 1
ATOM 1742 C C . ARG A 1 235 ? 52.128 -11.254 -48.803 1.00 58.91 235 ARG A C 1
ATOM 1744 O O . ARG A 1 235 ? 51.855 -10.877 -47.669 1.00 58.91 235 ARG A O 1
ATOM 1751 N N . ASN A 1 236 ? 51.280 -11.103 -49.824 1.00 58.84 236 ASN A N 1
ATOM 1752 C CA . ASN A 1 236 ? 49.915 -10.587 -49.666 1.00 58.84 236 ASN A CA 1
ATOM 1753 C C . ASN A 1 236 ? 48.952 -11.629 -49.070 1.00 58.84 236 ASN A C 1
ATOM 1755 O O . ASN A 1 236 ? 48.089 -11.252 -48.284 1.00 58.84 236 ASN A O 1
ATOM 1759 N N . ARG A 1 237 ? 49.134 -12.928 -49.356 1.00 61.28 237 ARG A N 1
ATOM 1760 C CA . ARG A 1 237 ? 48.364 -14.003 -48.702 1.00 61.28 237 ARG A CA 1
ATOM 1761 C C . ARG A 1 237 ? 48.551 -14.005 -47.186 1.00 61.28 237 ARG A C 1
ATOM 1763 O O . ARG A 1 237 ? 47.558 -14.069 -46.471 1.00 61.28 237 ARG A O 1
ATOM 1770 N N . ASP A 1 238 ? 49.781 -13.821 -46.710 1.00 76.56 238 ASP A N 1
ATOM 1771 C CA . ASP A 1 238 ? 50.065 -13.736 -45.272 1.00 76.56 238 ASP A CA 1
ATOM 1772 C C . ASP A 1 238 ? 49.390 -12.514 -44.619 1.00 76.56 238 ASP A C 1
ATOM 1774 O O . ASP A 1 238 ? 48.878 -12.598 -43.503 1.00 76.56 238 ASP A O 1
ATOM 1778 N N . LEU A 1 239 ? 49.328 -11.372 -45.317 1.00 81.69 239 LEU A N 1
ATOM 1779 C CA . LEU A 1 239 ? 48.620 -10.181 -44.831 1.00 81.69 239 LEU A CA 1
ATOM 1780 C C . LEU A 1 239 ? 47.100 -10.386 -44.796 1.00 81.69 239 LEU A C 1
ATOM 1782 O O . LEU A 1 239 ? 46.454 -9.956 -43.839 1.00 81.69 239 LEU A O 1
ATOM 1786 N N . ASP A 1 240 ? 46.537 -11.074 -45.789 1.00 83.62 240 ASP A N 1
ATOM 1787 C CA . ASP A 1 240 ? 45.115 -11.424 -45.835 1.00 83.62 240 ASP A CA 1
ATOM 1788 C C . ASP A 1 240 ? 44.744 -12.471 -44.772 1.00 83.62 240 ASP A C 1
ATOM 1790 O O . ASP A 1 240 ? 43.645 -12.429 -44.213 1.00 83.62 240 ASP A O 1
ATOM 1794 N N . ASP A 1 241 ? 45.642 -13.407 -44.458 1.00 83.69 241 ASP A N 1
ATOM 1795 C CA . ASP A 1 241 ? 45.481 -14.358 -43.352 1.00 83.69 241 ASP A CA 1
ATOM 1796 C C . ASP A 1 241 ? 45.543 -13.645 -41.994 1.00 83.69 241 ASP A C 1
ATOM 1798 O O . ASP A 1 241 ? 44.687 -13.876 -41.137 1.00 83.69 241 ASP A O 1
ATOM 1802 N N . VAL A 1 242 ? 46.466 -12.692 -41.818 1.00 85.25 242 VAL A N 1
ATOM 1803 C CA . VAL A 1 242 ? 46.528 -11.835 -40.620 1.00 85.25 242 VAL A CA 1
ATOM 1804 C C . VAL A 1 242 ? 45.281 -10.952 -40.500 1.00 85.25 242 VAL A C 1
ATOM 1806 O O . VAL A 1 242 ? 44.745 -10.789 -39.400 1.00 85.25 242 VAL A O 1
ATOM 1809 N N . ALA A 1 243 ? 44.774 -10.398 -41.604 1.00 87.12 243 ALA A N 1
ATOM 1810 C CA . ALA A 1 243 ? 43.542 -9.612 -41.611 1.00 87.12 243 ALA A CA 1
ATOM 1811 C C . ALA A 1 243 ? 42.323 -10.472 -41.242 1.00 87.12 243 ALA A C 1
ATOM 1813 O O . ALA A 1 243 ? 41.517 -10.062 -40.404 1.00 87.12 243 ALA A O 1
ATOM 1814 N N . ARG A 1 244 ? 42.215 -11.690 -41.791 1.00 88.69 244 ARG A N 1
ATOM 1815 C CA . ARG A 1 244 ? 41.157 -12.651 -41.438 1.00 88.69 244 ARG A CA 1
ATOM 1816 C C . ARG A 1 244 ? 41.234 -13.084 -39.976 1.00 88.69 244 ARG A C 1
ATOM 1818 O O . ARG A 1 244 ? 40.202 -13.094 -39.309 1.00 88.69 244 ARG A O 1
ATOM 1825 N N . ALA A 1 245 ? 42.431 -13.362 -39.459 1.00 88.19 245 ALA A N 1
ATOM 1826 C CA . ALA A 1 245 ? 42.637 -13.694 -38.051 1.00 88.19 245 ALA A CA 1
ATOM 1827 C C . ALA A 1 245 ? 42.217 -12.539 -37.127 1.00 88.19 245 ALA A C 1
ATOM 1829 O O . ALA A 1 245 ? 41.497 -12.765 -36.158 1.00 88.19 245 ALA A O 1
ATOM 1830 N N . ARG A 1 246 ? 42.569 -11.290 -37.468 1.00 90.75 246 ARG A N 1
ATOM 1831 C CA . ARG A 1 246 ? 42.135 -10.099 -36.715 1.00 90.75 246 ARG A CA 1
ATOM 1832 C C . ARG A 1 246 ? 40.620 -9.903 -36.752 1.00 90.75 246 ARG A C 1
ATOM 1834 O O . ARG A 1 246 ? 40.030 -9.563 -35.732 1.00 90.75 246 ARG A O 1
ATOM 1841 N N . VAL A 1 247 ? 39.971 -10.125 -37.896 1.00 91.75 247 VAL A N 1
ATOM 1842 C CA . VAL A 1 247 ? 38.503 -10.048 -37.998 1.00 91.75 247 VAL A CA 1
ATOM 1843 C C . VAL A 1 247 ? 37.839 -11.145 -37.164 1.00 91.75 247 VAL A C 1
ATOM 1845 O O . VAL A 1 247 ? 36.892 -10.849 -36.438 1.00 91.75 247 VAL A O 1
ATOM 1848 N N . ALA A 1 248 ? 38.348 -12.378 -37.210 1.00 92.25 248 ALA A N 1
ATOM 1849 C CA . ALA A 1 248 ? 37.849 -13.482 -36.392 1.00 92.25 248 ALA A CA 1
ATOM 1850 C C . ALA A 1 248 ? 38.045 -13.215 -34.890 1.00 92.25 248 ALA A C 1
ATOM 1852 O O . ALA A 1 248 ? 37.136 -13.460 -34.099 1.00 92.25 248 ALA A O 1
ATOM 1853 N N . GLU A 1 249 ? 39.183 -12.642 -34.493 1.00 92.81 249 GLU A N 1
ATOM 1854 C CA . GLU A 1 249 ? 39.442 -12.231 -33.113 1.00 92.81 249 GLU A CA 1
ATOM 1855 C C . GLU A 1 249 ? 38.472 -11.130 -32.661 1.00 92.81 249 GLU A C 1
ATOM 1857 O O . GLU A 1 249 ? 37.883 -11.230 -31.585 1.00 92.81 249 GLU A O 1
ATOM 1862 N N . LEU A 1 250 ? 38.240 -10.104 -33.488 1.00 92.69 250 LEU A N 1
ATOM 1863 C CA . LEU A 1 250 ? 37.273 -9.041 -33.194 1.00 92.69 250 LEU A CA 1
ATOM 1864 C C . LEU A 1 250 ? 35.839 -9.579 -33.093 1.00 92.69 250 LEU A C 1
ATOM 1866 O O . LEU A 1 250 ? 35.093 -9.174 -32.202 1.00 92.69 250 LEU A O 1
ATOM 1870 N N . GLN A 1 251 ? 35.452 -10.508 -33.970 1.00 93.25 251 GLN A N 1
ATOM 1871 C CA . GLN A 1 251 ? 34.156 -11.185 -33.902 1.00 93.25 251 GLN A CA 1
ATOM 1872 C C . GLN A 1 251 ? 34.038 -12.044 -32.636 1.00 93.25 251 GLN A C 1
ATOM 1874 O O . GLN A 1 251 ? 33.016 -11.976 -31.956 1.00 93.25 251 GLN A O 1
ATOM 1879 N N . GLY A 1 252 ? 35.089 -12.784 -32.274 1.00 95.56 252 GLY A N 1
ATOM 1880 C CA . GLY A 1 252 ? 35.154 -13.573 -31.044 1.00 95.56 252 GLY A CA 1
ATOM 1881 C C . GLY A 1 252 ? 35.023 -12.708 -29.791 1.00 95.56 252 GLY A C 1
ATOM 1882 O O . GLY A 1 252 ? 34.180 -12.986 -28.940 1.00 95.56 252 GLY A O 1
ATOM 1883 N N . ARG A 1 253 ? 35.772 -11.599 -29.715 1.00 94.38 253 ARG A N 1
ATOM 1884 C CA . ARG A 1 253 ? 35.663 -10.613 -28.626 1.00 94.38 253 ARG A CA 1
ATOM 1885 C C . ARG A 1 253 ? 34.256 -10.021 -28.538 1.00 94.38 253 ARG A C 1
ATOM 1887 O O . ARG A 1 253 ? 33.709 -9.933 -27.446 1.00 94.38 253 ARG A O 1
ATOM 1894 N N . ARG A 1 254 ? 33.638 -9.677 -29.674 1.00 93.88 254 ARG A N 1
ATOM 1895 C CA . ARG A 1 254 ? 32.266 -9.144 -29.705 1.00 93.88 254 ARG A CA 1
ATOM 1896 C C . ARG A 1 254 ? 31.236 -10.164 -29.217 1.00 93.88 254 ARG A C 1
ATOM 1898 O O . ARG A 1 254 ? 30.310 -9.789 -28.510 1.00 93.88 254 ARG A O 1
ATOM 1905 N N . LEU A 1 255 ? 31.387 -11.441 -29.570 1.00 95.44 255 LEU A N 1
ATOM 1906 C CA . LEU A 1 255 ? 30.505 -12.506 -29.083 1.00 95.44 255 LEU A CA 1
ATOM 1907 C C . LEU A 1 255 ? 30.657 -12.742 -27.575 1.00 95.44 255 LEU A C 1
ATOM 1909 O O . LEU A 1 255 ? 29.651 -12.957 -26.905 1.00 95.44 255 LEU A O 1
ATOM 1913 N N . LEU A 1 256 ? 31.881 -12.677 -27.041 1.00 95.75 256 LEU A N 1
ATOM 1914 C CA . LEU A 1 256 ? 32.118 -12.769 -25.597 1.00 95.75 256 LEU A CA 1
ATOM 1915 C C . LEU A 1 256 ? 31.492 -11.588 -24.853 1.00 95.75 256 LEU A C 1
ATOM 1917 O O . LEU A 1 256 ? 30.729 -11.815 -23.924 1.00 95.75 256 LEU A O 1
ATOM 1921 N N . GLN A 1 257 ? 31.694 -10.359 -25.334 1.00 94.31 257 GLN A N 1
ATOM 1922 C CA . GLN A 1 257 ? 31.056 -9.167 -24.762 1.00 94.31 257 GLN A CA 1
ATOM 1923 C C . GLN A 1 257 ? 29.525 -9.264 -24.782 1.00 94.31 257 GLN A C 1
ATOM 1925 O O . GLN A 1 257 ? 28.868 -8.906 -23.812 1.00 94.31 257 GLN A O 1
ATOM 1930 N N . LEU A 1 258 ? 28.936 -9.779 -25.868 1.00 93.06 258 LEU A N 1
ATOM 1931 C CA . LEU A 1 258 ? 27.488 -9.995 -25.935 1.00 93.06 258 LEU A CA 1
ATOM 1932 C C . LEU A 1 258 ? 27.010 -11.036 -24.917 1.00 93.06 258 LEU A C 1
ATOM 1934 O O . LEU A 1 258 ? 25.947 -10.853 -24.332 1.00 93.06 258 LEU A O 1
ATOM 1938 N N . ARG A 1 259 ? 27.779 -12.109 -24.687 1.00 95.62 259 ARG A N 1
ATOM 1939 C CA . ARG A 1 259 ? 27.460 -13.102 -23.650 1.00 95.62 259 ARG A CA 1
ATOM 1940 C C . ARG A 1 259 ? 27.587 -12.520 -22.249 1.00 95.62 259 ARG A C 1
ATOM 1942 O O . ARG A 1 259 ? 26.687 -12.732 -21.451 1.00 95.62 259 ARG A O 1
ATOM 1949 N N . GLU A 1 260 ? 28.641 -11.761 -21.971 1.00 95.94 260 GLU A N 1
ATOM 1950 C CA . GLU A 1 260 ? 28.839 -11.093 -20.679 1.00 95.94 260 GLU A CA 1
ATOM 1951 C C . GLU A 1 260 ? 27.681 -10.138 -20.369 1.00 95.94 260 GLU A C 1
ATOM 1953 O O . GLU A 1 260 ? 27.065 -10.242 -19.312 1.00 95.94 260 GLU A O 1
ATOM 1958 N N . VAL A 1 261 ? 27.306 -9.281 -21.325 1.00 92.38 261 VAL A N 1
ATOM 1959 C CA . VAL A 1 261 ? 26.162 -8.367 -21.169 1.00 92.38 261 VAL A CA 1
ATOM 1960 C C . VAL A 1 261 ? 24.848 -9.136 -20.995 1.00 92.38 261 VAL A C 1
ATOM 1962 O O . VAL A 1 261 ? 24.005 -8.729 -20.196 1.00 92.38 261 VAL A O 1
ATOM 1965 N N . GLN A 1 262 ? 24.664 -10.255 -21.702 1.00 95.06 262 GLN A N 1
ATOM 1966 C CA . GLN A 1 262 ? 23.483 -11.105 -21.535 1.00 95.06 262 GLN A CA 1
ATOM 1967 C C . GLN A 1 262 ? 23.435 -11.737 -20.136 1.00 95.06 262 GLN A C 1
ATOM 1969 O O . GLN A 1 262 ? 22.401 -11.675 -19.478 1.00 95.06 262 GLN A O 1
ATOM 1974 N N . GLU A 1 263 ? 24.549 -12.280 -19.644 1.00 95.94 263 GLU A N 1
ATOM 1975 C CA . GLU A 1 263 ? 24.637 -12.835 -18.291 1.00 95.94 263 GLU A CA 1
ATOM 1976 C C . GLU A 1 263 ? 24.413 -11.767 -17.215 1.00 95.94 263 GLU A C 1
ATOM 1978 O O . GLU A 1 263 ? 23.809 -12.045 -16.180 1.00 95.94 263 GLU A O 1
ATOM 1983 N N . GLU A 1 264 ? 24.897 -10.542 -17.425 1.00 93.50 264 GLU A N 1
ATOM 1984 C CA . GLU A 1 264 ? 24.633 -9.416 -16.530 1.00 93.50 264 GLU A CA 1
ATOM 1985 C C . GLU A 1 264 ? 23.153 -9.022 -16.533 1.00 93.50 264 GLU A C 1
ATOM 1987 O O . GLU A 1 264 ? 22.585 -8.803 -15.460 1.00 93.50 264 GLU A O 1
ATOM 1992 N N . LEU A 1 265 ? 22.500 -8.992 -17.699 1.00 89.00 265 LEU A N 1
ATOM 1993 C CA . LEU A 1 265 ? 21.054 -8.785 -17.801 1.00 89.00 265 LEU A CA 1
ATOM 1994 C C . LEU A 1 265 ? 20.275 -9.877 -17.060 1.00 89.00 265 LEU A C 1
ATOM 1996 O O . LEU A 1 265 ? 19.376 -9.564 -16.276 1.00 89.00 265 LEU A O 1
ATOM 2000 N N . ASP A 1 266 ? 20.645 -11.142 -17.240 1.00 91.75 266 ASP A N 1
ATOM 2001 C CA . ASP A 1 266 ? 19.992 -12.276 -16.580 1.00 91.75 266 ASP A CA 1
ATOM 2002 C C . ASP A 1 266 ? 20.197 -12.227 -15.051 1.00 91.75 266 ASP A C 1
ATOM 2004 O O . ASP A 1 266 ? 19.260 -12.422 -14.273 1.00 91.75 266 ASP A O 1
ATOM 2008 N N . LYS A 1 267 ? 21.398 -11.857 -14.585 1.00 94.12 267 LYS A N 1
ATOM 2009 C CA . LYS A 1 267 ? 21.672 -11.634 -13.153 1.00 94.12 267 LYS A CA 1
ATOM 2010 C C . LYS A 1 267 ? 20.823 -10.491 -12.590 1.00 94.12 267 LYS A C 1
ATOM 2012 O O . LYS A 1 267 ? 20.195 -10.650 -11.542 1.00 94.12 267 LYS A O 1
ATOM 2017 N N . ARG A 1 268 ? 20.755 -9.345 -13.278 1.00 85.62 268 ARG A N 1
ATOM 2018 C CA . ARG A 1 268 ? 19.980 -8.179 -12.811 1.00 85.62 268 ARG A CA 1
ATOM 2019 C C . ARG A 1 268 ? 18.476 -8.428 -12.833 1.00 85.62 268 ARG A C 1
ATOM 2021 O O . ARG A 1 268 ? 17.782 -7.983 -11.921 1.00 85.62 268 ARG A O 1
ATOM 2028 N N . THR A 1 269 ? 17.962 -9.153 -13.821 1.00 85.62 269 THR A N 1
ATOM 2029 C CA . THR A 1 269 ? 16.542 -9.537 -13.864 1.00 85.62 269 THR A CA 1
ATOM 2030 C C . THR A 1 269 ? 16.188 -10.481 -12.714 1.00 85.62 269 THR A C 1
ATOM 2032 O O . THR A 1 269 ? 15.216 -10.217 -12.004 1.00 85.62 269 THR A O 1
ATOM 2035 N N . ALA A 1 270 ? 17.023 -11.484 -12.421 1.00 91.00 270 ALA A N 1
ATOM 2036 C CA . ALA A 1 270 ? 16.834 -12.363 -11.264 1.00 91.00 270 ALA A CA 1
ATOM 2037 C C . ALA A 1 270 ? 16.875 -11.602 -9.921 1.00 91.00 270 ALA A C 1
ATOM 2039 O O . ALA A 1 270 ? 16.060 -11.849 -9.026 1.00 91.00 270 ALA A O 1
ATOM 2040 N N . GLU A 1 271 ? 17.785 -10.633 -9.769 1.00 87.25 271 GLU A N 1
ATOM 2041 C CA . GLU A 1 271 ? 17.845 -9.771 -8.582 1.00 87.25 271 GLU A CA 1
ATOM 2042 C C . GLU A 1 271 ? 16.589 -8.903 -8.416 1.00 87.25 271 GLU A C 1
ATOM 2044 O O . GLU A 1 271 ? 16.090 -8.754 -7.294 1.00 87.25 271 GLU A O 1
ATOM 2049 N N . LEU A 1 272 ? 16.060 -8.344 -9.511 1.00 77.00 272 LEU A N 1
ATOM 2050 C CA . LEU A 1 272 ? 14.818 -7.567 -9.502 1.00 77.00 272 LEU A CA 1
ATOM 2051 C C . LEU A 1 272 ? 13.616 -8.431 -9.111 1.00 77.00 272 LEU A C 1
ATOM 2053 O O . LEU A 1 272 ? 12.807 -8.012 -8.282 1.00 77.00 272 LEU A O 1
ATOM 2057 N N . GLU A 1 273 ? 13.513 -9.650 -9.639 1.00 84.88 273 GLU A N 1
ATOM 2058 C CA . GLU A 1 273 ? 12.460 -10.593 -9.255 1.00 84.88 273 GLU A CA 1
ATOM 2059 C C . GLU A 1 273 ? 12.546 -10.982 -7.775 1.00 84.88 273 GLU A C 1
ATOM 2061 O O . GLU A 1 273 ? 11.531 -11.000 -7.072 1.00 84.88 273 GLU A O 1
ATOM 2066 N N . ALA A 1 274 ? 13.752 -11.238 -7.261 1.00 82.50 274 ALA A N 1
ATOM 2067 C CA . ALA A 1 274 ? 13.957 -11.538 -5.848 1.00 82.50 274 ALA A CA 1
ATOM 2068 C C . ALA A 1 274 ? 13.546 -10.360 -4.945 1.00 82.50 274 ALA A C 1
ATOM 2070 O O . ALA A 1 274 ? 12.901 -10.560 -3.912 1.00 82.50 274 ALA A O 1
ATOM 2071 N N . GLN A 1 275 ? 13.880 -9.125 -5.333 1.00 77.75 275 GLN A N 1
ATOM 2072 C CA . GLN A 1 275 ? 13.456 -7.919 -4.614 1.00 77.75 275 GLN A CA 1
ATOM 2073 C C . GLN A 1 275 ? 11.939 -7.721 -4.676 1.00 77.75 275 GLN A C 1
ATOM 2075 O O . GLN A 1 275 ? 11.328 -7.411 -3.653 1.00 77.75 275 GLN A O 1
ATOM 2080 N N . ARG A 1 276 ? 11.318 -7.972 -5.832 1.00 83.62 276 ARG A N 1
ATOM 2081 C CA . ARG A 1 276 ? 9.863 -7.920 -5.996 1.00 83.62 276 ARG A CA 1
ATOM 2082 C C . ARG A 1 276 ? 9.154 -8.911 -5.072 1.00 83.62 276 ARG A C 1
ATOM 2084 O O . ARG A 1 276 ? 8.260 -8.502 -4.339 1.00 83.62 276 ARG A O 1
ATOM 2091 N N . ARG A 1 277 ? 9.607 -10.170 -5.011 1.00 88.81 277 ARG A N 1
ATOM 2092 C CA . ARG A 1 277 ? 9.049 -11.181 -4.089 1.00 88.81 277 ARG A CA 1
ATOM 2093 C C . ARG A 1 277 ? 9.181 -10.767 -2.621 1.00 88.81 277 ARG A C 1
ATOM 2095 O O . ARG A 1 277 ? 8.261 -10.976 -1.837 1.00 88.81 277 ARG A O 1
ATOM 2102 N N . ARG A 1 278 ? 10.305 -10.149 -2.234 1.00 81.00 278 ARG A N 1
ATOM 2103 C CA . ARG A 1 278 ? 10.490 -9.612 -0.870 1.00 81.00 278 ARG A CA 1
ATOM 2104 C C . ARG A 1 278 ? 9.526 -8.463 -0.574 1.00 81.00 278 ARG A C 1
ATOM 2106 O O . ARG A 1 278 ? 8.968 -8.424 0.520 1.00 81.00 278 ARG A O 1
ATOM 2113 N N . ALA A 1 279 ? 9.315 -7.559 -1.530 1.00 71.56 279 ALA A N 1
ATOM 2114 C CA . ALA A 1 279 ? 8.371 -6.453 -1.389 1.00 71.56 279 ALA A CA 1
ATOM 2115 C C . ALA A 1 279 ? 6.919 -6.951 -1.291 1.00 71.56 279 ALA A C 1
ATOM 2117 O O . ALA A 1 279 ? 6.181 -6.500 -0.420 1.00 71.56 279 ALA A O 1
ATOM 2118 N N . GLU A 1 280 ? 6.531 -7.928 -2.114 1.00 80.81 280 GLU A N 1
ATOM 2119 C CA . GLU A 1 280 ? 5.212 -8.574 -2.060 1.00 80.81 280 GLU A CA 1
ATOM 2120 C C . GLU A 1 280 ? 4.991 -9.286 -0.714 1.00 80.81 280 GLU A C 1
ATOM 2122 O O . GLU A 1 280 ? 3.954 -9.105 -0.076 1.00 80.81 280 GLU A O 1
ATOM 2127 N N . ALA A 1 281 ? 5.994 -10.015 -0.214 1.00 78.19 281 ALA A N 1
ATOM 2128 C CA . ALA A 1 281 ? 5.928 -10.653 1.099 1.00 78.19 281 ALA A CA 1
ATOM 2129 C C . ALA A 1 281 ? 5.830 -9.640 2.255 1.00 78.19 281 ALA A C 1
ATOM 2131 O O . ALA A 1 281 ? 5.153 -9.906 3.248 1.00 78.19 281 ALA A O 1
ATOM 2132 N N . ALA A 1 282 ? 6.496 -8.485 2.157 1.00 70.25 282 ALA A N 1
ATOM 2133 C CA . ALA A 1 282 ? 6.376 -7.412 3.144 1.00 70.25 282 ALA A CA 1
ATOM 2134 C C . ALA A 1 282 ? 4.992 -6.740 3.092 1.00 70.25 282 ALA A C 1
ATOM 2136 O O . ALA A 1 282 ? 4.398 -6.491 4.139 1.00 70.25 282 ALA A O 1
ATOM 2137 N N . ALA A 1 283 ? 4.448 -6.514 1.892 1.00 79.31 283 ALA A N 1
ATOM 2138 C CA . ALA A 1 283 ? 3.106 -5.967 1.704 1.00 79.31 283 ALA A CA 1
ATOM 2139 C C . ALA A 1 283 ? 2.024 -6.894 2.281 1.00 79.31 283 ALA A C 1
ATOM 2141 O O . ALA A 1 283 ? 1.133 -6.424 2.983 1.00 79.31 283 ALA A O 1
ATOM 2142 N N . ALA A 1 284 ? 2.138 -8.210 2.074 1.00 81.81 284 ALA A N 1
ATOM 2143 C CA . ALA A 1 284 ? 1.218 -9.185 2.663 1.00 81.81 284 ALA A CA 1
ATOM 2144 C C . ALA A 1 284 ? 1.230 -9.144 4.204 1.00 81.81 284 ALA A C 1
ATOM 2146 O O . ALA A 1 284 ? 0.175 -9.160 4.834 1.00 81.81 284 ALA A O 1
ATOM 2147 N N . ARG A 1 285 ? 2.413 -9.019 4.824 1.00 89.94 285 ARG A N 1
ATOM 2148 C CA . ARG A 1 285 ? 2.523 -8.856 6.286 1.00 89.94 285 ARG A CA 1
ATOM 2149 C C . ARG A 1 285 ? 1.879 -7.561 6.767 1.00 89.94 285 ARG A C 1
ATOM 2151 O O . ARG A 1 285 ? 1.223 -7.572 7.800 1.00 89.94 285 ARG A O 1
ATOM 2158 N N . HIS A 1 286 ? 2.057 -6.467 6.030 1.00 72.06 286 HIS A N 1
ATOM 2159 C CA . HIS A 1 286 ? 1.446 -5.185 6.372 1.00 72.06 286 HIS A CA 1
ATOM 2160 C C . HIS A 1 286 ? -0.083 -5.273 6.380 1.00 72.06 286 HIS A C 1
ATOM 2162 O O . HIS A 1 286 ? -0.700 -4.875 7.360 1.00 72.06 286 HIS A O 1
ATOM 2168 N N . VAL A 1 287 ? -0.680 -5.868 5.342 1.00 88.06 287 VAL A N 1
ATOM 2169 C CA . VAL A 1 287 ? -2.138 -6.054 5.252 1.00 88.06 287 VAL A CA 1
ATOM 2170 C C . VAL A 1 287 ? -2.670 -6.888 6.420 1.00 88.06 287 VAL A C 1
ATOM 2172 O O . VAL A 1 287 ? -3.689 -6.531 7.009 1.00 88.06 287 VAL A O 1
ATOM 2175 N N . ASN A 1 288 ? -1.969 -7.960 6.801 1.00 84.06 288 ASN A N 1
ATOM 2176 C CA . ASN A 1 288 ? -2.365 -8.778 7.950 1.00 84.06 288 ASN A CA 1
ATOM 2177 C C . ASN A 1 288 ? -2.290 -7.984 9.264 1.00 84.06 288 ASN A C 1
ATOM 2179 O O . ASN A 1 288 ? -3.250 -7.973 10.028 1.00 84.06 288 ASN A O 1
ATOM 2183 N N . LEU A 1 289 ? -1.195 -7.252 9.493 1.00 80.00 289 LEU A N 1
ATOM 2184 C CA . LEU A 1 289 ? -1.042 -6.412 10.686 1.00 80.00 289 LEU A CA 1
ATOM 2185 C C . LEU A 1 289 ? -2.090 -5.291 10.754 1.00 80.00 289 LEU A C 1
ATOM 2187 O O . LEU A 1 289 ? -2.549 -4.943 11.841 1.00 80.00 289 LEU A O 1
ATOM 2191 N N . GLU A 1 290 ? -2.489 -4.720 9.617 1.00 82.94 290 GLU A N 1
ATOM 2192 C CA . GLU A 1 290 ? -3.570 -3.733 9.550 1.00 82.94 290 GLU A CA 1
ATOM 2193 C C . GLU A 1 290 ? -4.930 -4.343 9.903 1.00 82.94 290 GLU A C 1
ATOM 2195 O O . GLU A 1 290 ? -5.692 -3.728 10.655 1.00 82.94 290 GLU A O 1
ATOM 2200 N N . ALA A 1 291 ? -5.222 -5.549 9.405 1.00 88.31 291 ALA A N 1
ATOM 2201 C CA . ALA A 1 291 ? -6.442 -6.280 9.738 1.00 88.31 291 ALA A CA 1
ATOM 2202 C C . ALA A 1 291 ? -6.509 -6.606 11.240 1.00 88.31 291 ALA A C 1
ATOM 2204 O O . ALA A 1 291 ? -7.524 -6.328 11.882 1.00 88.31 291 ALA A O 1
ATOM 2205 N N . ASP A 1 292 ? -5.407 -7.083 11.823 1.00 85.88 292 ASP A N 1
ATOM 2206 C CA . ASP A 1 292 ? -5.308 -7.360 13.260 1.00 85.88 292 ASP A CA 1
ATOM 2207 C C . ASP A 1 292 ? -5.476 -6.079 14.091 1.00 85.88 292 ASP A C 1
ATOM 2209 O O . ASP A 1 292 ? -6.200 -6.059 15.090 1.00 85.88 292 ASP A O 1
ATOM 2213 N N . ASN A 1 293 ? -4.869 -4.964 13.664 1.00 84.19 293 ASN A N 1
ATOM 2214 C CA . ASN A 1 293 ? -5.039 -3.677 14.343 1.00 84.19 293 ASN A CA 1
ATOM 2215 C C . ASN A 1 293 ? -6.496 -3.194 14.287 1.00 84.19 293 ASN A C 1
ATOM 2217 O O . ASN A 1 293 ? -6.995 -2.622 15.258 1.00 84.19 293 ASN A O 1
ATOM 2221 N N . HIS A 1 294 ? -7.188 -3.430 13.171 1.00 92.31 294 HIS A N 1
ATOM 2222 C CA . HIS A 1 294 ? -8.607 -3.118 13.042 1.00 92.31 294 HIS A CA 1
ATOM 2223 C C . HIS A 1 294 ? -9.453 -3.960 14.004 1.00 92.31 294 HIS A C 1
ATOM 2225 O O . HIS A 1 294 ? -10.266 -3.395 14.739 1.00 92.31 294 HIS A O 1
ATOM 2231 N N . ALA A 1 295 ? -9.222 -5.274 14.056 1.00 89.88 295 ALA A N 1
ATOM 2232 C CA . ALA A 1 295 ? -9.919 -6.179 14.968 1.00 89.88 295 ALA A CA 1
ATOM 2233 C C . ALA A 1 295 ? -9.699 -5.785 16.440 1.00 89.88 295 ALA A C 1
ATOM 2235 O O . ALA A 1 295 ? -10.655 -5.674 17.208 1.00 89.88 295 ALA A O 1
ATOM 2236 N N . LEU A 1 296 ? -8.461 -5.452 16.831 1.00 90.31 296 LEU A N 1
ATOM 2237 C CA . LEU A 1 296 ? -8.151 -4.969 18.183 1.00 90.31 296 LEU A CA 1
ATOM 2238 C C . LEU A 1 296 ? -8.899 -3.675 18.532 1.00 90.31 296 LEU A C 1
ATOM 2240 O O . LEU A 1 296 ? -9.394 -3.530 19.650 1.00 90.31 296 LEU A O 1
ATOM 2244 N N . ARG A 1 297 ? -9.029 -2.739 17.583 1.00 91.62 297 ARG A N 1
ATOM 2245 C CA . ARG A 1 297 ? -9.814 -1.509 17.790 1.00 91.62 297 ARG A CA 1
ATOM 2246 C C . ARG A 1 297 ? -11.302 -1.803 17.957 1.00 91.62 297 ARG A C 1
ATOM 2248 O O . ARG A 1 297 ? -11.949 -1.155 18.772 1.00 91.62 297 ARG A O 1
ATOM 2255 N N . GLU A 1 298 ? -11.855 -2.754 17.212 1.00 96.06 298 GLU A N 1
ATOM 2256 C CA . GLU A 1 298 ? -13.253 -3.179 17.368 1.00 96.06 298 GLU A CA 1
ATOM 2257 C C . GLU A 1 298 ? -13.504 -3.876 18.706 1.00 96.06 298 GLU A C 1
ATOM 2259 O O . GLU A 1 298 ? -14.492 -3.575 19.383 1.00 96.06 298 GLU A O 1
ATOM 2264 N N . HIS A 1 299 ? -12.583 -4.739 19.136 1.00 93.50 299 HIS A N 1
ATOM 2265 C CA . HIS A 1 299 ? -12.635 -5.369 20.454 1.00 93.50 299 HIS A CA 1
ATOM 2266 C C . HIS A 1 299 ? -12.598 -4.309 21.559 1.00 93.50 299 HIS A C 1
ATOM 2268 O O . HIS A 1 299 ? -13.425 -4.342 22.468 1.00 93.50 299 HIS A O 1
ATOM 2274 N N . LEU A 1 300 ? -11.703 -3.322 21.448 1.00 93.62 300 LEU A N 1
ATOM 2275 C CA . LEU A 1 300 ? -11.604 -2.225 22.409 1.00 93.62 300 LEU A CA 1
ATOM 2276 C C . LEU A 1 300 ? -12.881 -1.375 22.443 1.00 93.62 300 LEU A C 1
ATOM 2278 O O . LEU A 1 300 ? -13.371 -1.078 23.527 1.00 93.62 300 LEU A O 1
ATOM 2282 N N . ARG A 1 301 ? -13.480 -1.051 21.288 1.00 94.44 301 ARG A N 1
ATOM 2283 C CA . ARG A 1 301 ? -14.791 -0.373 21.236 1.00 94.44 301 ARG A CA 1
ATOM 2284 C C . ARG A 1 301 ? -15.887 -1.184 21.923 1.00 94.44 301 ARG A C 1
ATOM 2286 O O . ARG A 1 301 ? -16.695 -0.617 22.645 1.00 94.44 301 ARG A O 1
ATOM 2293 N N . THR A 1 302 ? -15.902 -2.499 21.721 1.00 96.25 302 THR A N 1
ATOM 2294 C CA . THR A 1 302 ? -16.888 -3.388 22.350 1.00 96.25 302 THR A CA 1
ATOM 2295 C C . THR A 1 302 ? -16.716 -3.425 23.866 1.00 96.25 302 THR A C 1
ATOM 2297 O O . THR A 1 302 ? -17.702 -3.390 24.595 1.00 96.25 302 THR A O 1
ATOM 2300 N N . VAL A 1 303 ? -15.473 -3.479 24.355 1.00 93.38 303 VAL A N 1
ATOM 2301 C CA . VAL A 1 303 ? -15.183 -3.409 25.793 1.00 93.38 303 VAL A CA 1
ATOM 2302 C C . VAL A 1 303 ? -15.611 -2.060 26.360 1.00 93.38 303 VAL A C 1
ATOM 2304 O O . VAL A 1 303 ? -16.287 -2.048 27.380 1.00 93.38 303 VAL A O 1
ATOM 2307 N N . LEU A 1 304 ? -15.303 -0.949 25.684 1.00 93.69 304 LEU A N 1
ATOM 2308 C CA . LEU A 1 304 ? -15.737 0.380 26.119 1.00 93.69 304 LEU A CA 1
ATOM 2309 C C . LEU A 1 304 ? -17.265 0.481 26.210 1.00 93.69 304 LEU A C 1
ATOM 2311 O O . LEU A 1 304 ? -17.782 0.880 27.248 1.00 93.69 304 LEU A O 1
ATOM 2315 N N . ALA A 1 305 ? -17.991 0.015 25.191 1.00 94.94 305 ALA A N 1
ATOM 2316 C CA . ALA A 1 305 ? -19.454 -0.006 25.211 1.00 94.94 305 ALA A CA 1
ATOM 2317 C C . ALA A 1 305 ? -20.018 -0.860 26.364 1.00 94.94 305 ALA A C 1
ATOM 2319 O O . ALA A 1 305 ? -21.002 -0.482 26.994 1.00 94.94 305 ALA A O 1
ATOM 2320 N N . LYS A 1 306 ? -19.379 -1.996 26.682 1.00 95.81 306 LYS A N 1
ATOM 2321 C CA . LYS A 1 306 ? -19.749 -2.806 27.854 1.00 95.81 306 LYS A CA 1
ATOM 2322 C C . LYS A 1 306 ? -19.487 -2.060 29.158 1.00 95.81 306 LYS A C 1
ATOM 2324 O O . LYS A 1 306 ? -20.377 -2.017 29.992 1.00 95.81 306 LYS A O 1
ATOM 2329 N N . THR A 1 307 ? -18.326 -1.419 29.305 1.00 94.25 307 THR A N 1
ATOM 2330 C CA . THR A 1 307 ? -18.019 -0.638 30.513 1.00 94.25 307 THR A CA 1
ATOM 2331 C C . THR A 1 307 ? -18.953 0.557 30.689 1.00 94.25 307 THR A C 1
ATOM 2333 O O . THR A 1 307 ? -19.325 0.875 31.810 1.00 94.25 307 THR A O 1
ATOM 2336 N N . GLU A 1 308 ? -19.377 1.199 29.598 1.00 94.56 308 GLU A N 1
ATOM 2337 C CA . GLU A 1 308 ? -20.391 2.257 29.635 1.00 94.56 308 GLU A CA 1
ATOM 2338 C C . GLU A 1 308 ? -21.741 1.706 30.113 1.00 94.56 308 GLU A C 1
ATOM 2340 O O . GLU A 1 308 ? -22.355 2.291 31.001 1.00 94.56 308 GLU A O 1
ATOM 2345 N N . ASN A 1 309 ? -22.169 0.549 29.598 1.00 96.69 309 ASN A N 1
ATOM 2346 C CA . ASN A 1 309 ? -23.389 -0.118 30.050 1.00 96.69 309 ASN A CA 1
ATOM 2347 C C . ASN A 1 309 ? -23.314 -0.565 31.524 1.00 96.69 309 ASN A C 1
ATOM 2349 O O . ASN A 1 309 ? -24.285 -0.411 32.260 1.00 96.69 309 ASN A O 1
ATOM 2353 N N . ASP A 1 310 ? -22.164 -1.074 31.969 1.00 96.19 310 ASP A N 1
ATOM 2354 C CA . ASP A 1 310 ? -21.937 -1.453 33.367 1.00 96.19 310 ASP A CA 1
ATOM 2355 C C . ASP A 1 310 ? -21.973 -0.225 34.290 1.00 96.19 310 ASP A C 1
ATOM 2357 O O . ASP A 1 310 ? -22.538 -0.294 35.378 1.00 96.19 310 ASP A O 1
ATOM 2361 N N . ASN A 1 311 ? -21.436 0.920 33.853 1.00 96.00 311 ASN A N 1
ATOM 2362 C CA . ASN A 1 311 ? -21.526 2.175 34.604 1.00 96.00 311 ASN A CA 1
ATOM 2363 C C . ASN A 1 311 ? -22.980 2.643 34.751 1.00 96.00 311 ASN A C 1
ATOM 2365 O O . ASN A 1 311 ? -23.383 3.000 35.854 1.00 96.00 311 ASN A O 1
ATOM 2369 N N . LEU A 1 312 ? -23.777 2.577 33.677 1.00 96.81 312 LEU A N 1
ATOM 2370 C CA . LEU A 1 312 ? -25.208 2.899 33.734 1.00 96.81 312 LEU A CA 1
ATOM 2371 C C . LEU A 1 312 ? -25.959 1.977 34.703 1.00 96.81 312 LEU A C 1
ATOM 2373 O O . LEU A 1 312 ? -26.791 2.443 35.477 1.00 96.81 312 LEU A O 1
ATOM 2377 N N . LEU A 1 313 ? -25.640 0.680 34.700 1.00 97.50 313 LEU A N 1
ATOM 2378 C CA . LEU A 1 313 ? -26.218 -0.281 35.640 1.00 97.50 313 LEU A CA 1
ATOM 2379 C C . LEU A 1 313 ? -25.817 0.023 37.092 1.00 97.50 313 LEU A C 1
ATOM 2381 O O . LEU A 1 313 ? -26.648 -0.042 37.995 1.00 97.50 313 LEU A O 1
ATOM 2385 N N . ILE A 1 314 ? -24.548 0.366 37.326 1.00 97.50 314 ILE A N 1
ATOM 2386 C CA . ILE A 1 314 ? -24.052 0.768 38.647 1.00 97.50 314 ILE A CA 1
ATOM 2387 C C . ILE A 1 314 ? -24.780 2.022 39.138 1.00 97.50 314 ILE A C 1
ATOM 2389 O O . ILE A 1 314 ? -25.135 2.089 40.313 1.00 97.50 314 ILE A O 1
ATOM 2393 N N . ASP A 1 315 ? -24.990 3.009 38.271 1.00 97.88 315 ASP A N 1
ATOM 2394 C CA . ASP A 1 315 ? -25.670 4.247 38.644 1.00 97.88 315 ASP A CA 1
ATOM 2395 C C . ASP A 1 315 ? -27.156 4.002 38.947 1.00 97.88 315 ASP A C 1
ATOM 2397 O O . ASP A 1 315 ? -27.625 4.463 39.986 1.00 97.88 315 ASP A O 1
ATOM 2401 N N . ALA A 1 316 ? -27.841 3.152 38.174 1.00 98.19 316 ALA A N 1
ATOM 2402 C CA . ALA A 1 316 ? -29.204 2.712 38.488 1.00 98.19 316 ALA A CA 1
ATOM 2403 C C . ALA A 1 316 ? -29.296 2.028 39.869 1.00 98.19 316 ALA A C 1
ATOM 2405 O O . ALA A 1 316 ? -30.167 2.352 40.674 1.00 98.19 316 ALA A O 1
ATOM 2406 N N . TYR A 1 317 ? -28.353 1.141 40.211 1.00 97.38 317 TYR A N 1
ATOM 2407 C CA . TYR A 1 317 ? -28.335 0.518 41.541 1.00 97.38 317 TYR A CA 1
ATOM 2408 C C . TYR A 1 317 ? -28.016 1.497 42.674 1.00 97.38 317 TYR A C 1
ATOM 2410 O O . TYR A 1 317 ? -28.488 1.314 43.798 1.00 97.38 317 TYR A O 1
ATOM 2418 N N . LYS A 1 318 ? -27.212 2.535 42.422 1.00 97.69 318 LYS A N 1
ATOM 2419 C CA . LYS A 1 318 ? -26.995 3.595 43.416 1.00 97.69 318 LYS A CA 1
ATOM 2420 C C . LYS A 1 318 ? -28.275 4.386 43.652 1.00 97.69 318 LYS A C 1
ATOM 2422 O O . LYS A 1 318 ? -28.569 4.673 44.808 1.00 97.69 318 LYS A O 1
ATOM 2427 N N . GLU A 1 319 ? -29.018 4.711 42.597 1.00 98.25 319 GLU A N 1
ATOM 2428 C CA . GLU A 1 319 ? -30.311 5.394 42.699 1.00 98.25 319 GLU A CA 1
ATOM 2429 C C . GLU A 1 319 ? -31.290 4.566 43.546 1.00 98.25 319 GLU A C 1
ATOM 2431 O O . GLU A 1 319 ? -31.742 5.054 44.584 1.00 98.25 319 GLU A O 1
ATOM 2436 N N . GLU A 1 320 ? -31.479 3.278 43.236 1.00 98.06 320 GLU A N 1
ATOM 2437 C CA . GLU A 1 320 ? -32.322 2.367 44.032 1.00 98.06 320 GLU A CA 1
ATOM 2438 C C . GLU A 1 320 ? -31.880 2.286 45.506 1.00 98.06 320 GLU A C 1
ATOM 2440 O O . GLU A 1 320 ? -32.701 2.330 46.426 1.00 98.06 320 GLU A O 1
ATOM 2445 N N . LEU A 1 321 ? -30.569 2.209 45.772 1.00 97.44 321 LEU A N 1
ATOM 2446 C CA . LEU A 1 321 ? -30.045 2.221 47.142 1.00 97.44 321 LEU A CA 1
ATOM 2447 C C . LEU A 1 321 ? -30.361 3.533 47.867 1.00 97.44 321 LEU A C 1
ATOM 2449 O O . LEU A 1 321 ? -30.687 3.502 49.057 1.00 97.44 321 LEU A O 1
ATOM 2453 N N . THR A 1 322 ? -30.265 4.678 47.185 1.00 98.25 322 THR A N 1
ATOM 2454 C CA . THR A 1 322 ? -30.612 5.974 47.782 1.00 98.25 322 THR A CA 1
ATOM 2455 C C . THR A 1 322 ? -32.107 6.096 48.057 1.00 98.25 322 THR A C 1
ATOM 2457 O O . THR A 1 322 ? -32.477 6.567 49.133 1.00 98.25 322 THR A O 1
ATOM 2460 N N . GLU A 1 323 ? -32.964 5.607 47.161 1.00 97.75 323 GLU A N 1
ATOM 2461 C CA . GLU A 1 323 ? -34.416 5.566 47.356 1.00 97.75 323 GLU A CA 1
ATOM 2462 C C . GLU A 1 323 ? -34.792 4.689 48.552 1.00 97.75 323 GLU A C 1
ATOM 2464 O O . GLU A 1 323 ? -35.537 5.120 49.435 1.00 97.75 323 GLU A O 1
ATOM 2469 N N . LEU A 1 324 ? -34.210 3.490 48.658 1.00 97.19 324 LEU A N 1
ATOM 2470 C CA . LEU A 1 324 ? -34.431 2.596 49.797 1.00 97.19 324 LEU A CA 1
ATOM 2471 C C . LEU A 1 324 ? -33.945 3.207 51.117 1.00 97.19 324 LEU A C 1
ATOM 2473 O O . LEU A 1 324 ? -34.615 3.075 52.144 1.00 97.19 324 LEU A O 1
ATOM 2477 N N . GLN A 1 325 ? -32.803 3.901 51.117 1.00 97.62 325 GLN A N 1
ATOM 2478 C CA . GLN A 1 325 ? -32.312 4.614 52.300 1.00 97.62 325 GLN A CA 1
ATOM 2479 C C . GLN A 1 325 ? -33.254 5.750 52.717 1.00 97.62 325 GLN A C 1
ATOM 2481 O O . GLN A 1 325 ? -33.525 5.902 53.912 1.00 97.62 325 GLN A O 1
ATOM 2486 N N . GLN A 1 326 ? -33.775 6.519 51.758 1.00 97.44 326 GLN A N 1
ATOM 2487 C CA . GLN A 1 326 ? -34.753 7.578 52.014 1.00 97.44 326 GLN A CA 1
ATOM 2488 C C . GLN A 1 326 ? -36.075 7.008 52.539 1.00 97.44 326 GLN A C 1
ATOM 2490 O O . GLN A 1 326 ? -36.583 7.498 53.547 1.00 97.44 326 GLN A O 1
ATOM 2495 N N . ALA A 1 327 ? -36.591 5.934 51.936 1.00 97.00 327 ALA A N 1
ATOM 2496 C CA . ALA A 1 327 ? -37.799 5.247 52.388 1.00 97.00 327 ALA A CA 1
ATOM 2497 C C . ALA A 1 327 ? -37.643 4.700 53.816 1.00 97.00 327 ALA A C 1
ATOM 2499 O O . ALA A 1 327 ? -38.535 4.855 54.649 1.00 97.00 327 ALA A O 1
ATOM 2500 N N . LEU A 1 328 ? -36.483 4.120 54.139 1.00 97.19 328 LEU A N 1
ATOM 2501 C CA . LEU A 1 328 ? -36.180 3.625 55.481 1.00 97.19 328 LEU A CA 1
ATOM 2502 C C . LEU A 1 328 ? -36.061 4.772 56.494 1.00 97.19 328 LEU A C 1
ATOM 2504 O O . LEU A 1 328 ? -36.544 4.652 57.621 1.00 97.19 328 LEU A O 1
ATOM 2508 N N . HIS A 1 329 ? -35.451 5.895 56.107 1.00 97.00 329 HIS A N 1
ATOM 2509 C CA . HIS A 1 329 ? -35.403 7.093 56.944 1.00 97.00 329 HIS A CA 1
ATOM 2510 C C . HIS A 1 329 ? -36.807 7.660 57.200 1.00 97.00 329 HIS A C 1
ATOM 2512 O O . HIS A 1 329 ? -37.148 7.922 58.352 1.00 97.00 329 HIS A O 1
ATOM 2518 N N . ALA A 1 330 ? -37.646 7.759 56.167 1.00 96.50 330 ALA A N 1
ATOM 2519 C CA . ALA A 1 330 ? -39.035 8.195 56.288 1.00 96.50 330 ALA A CA 1
ATOM 2520 C C . ALA A 1 330 ? -39.852 7.260 57.194 1.00 96.50 330 ALA A C 1
ATOM 2522 O O . ALA A 1 330 ? -40.545 7.734 58.090 1.00 96.50 330 ALA A O 1
ATOM 2523 N N . ALA A 1 331 ? -39.713 5.941 57.037 1.00 95.31 331 ALA A N 1
ATOM 2524 C CA . ALA A 1 331 ? -40.374 4.959 57.897 1.00 95.31 331 ALA A CA 1
ATOM 2525 C C . ALA A 1 331 ? -39.923 5.069 59.366 1.00 95.31 331 ALA A C 1
ATOM 2527 O O . ALA A 1 331 ? -40.743 4.954 60.274 1.00 95.31 331 ALA A O 1
ATOM 2528 N N . ARG A 1 332 ? -38.633 5.340 59.620 1.00 96.44 332 ARG A N 1
ATOM 2529 C CA . ARG A 1 332 ? -38.125 5.613 60.978 1.00 96.44 332 ARG A CA 1
ATOM 2530 C C . ARG A 1 332 ? -38.715 6.891 61.571 1.00 96.44 332 ARG A C 1
ATOM 2532 O O . ARG A 1 332 ? -39.080 6.878 62.740 1.00 96.44 332 ARG A O 1
ATOM 2539 N N . MET A 1 333 ? -38.807 7.966 60.788 1.00 94.38 333 MET A N 1
ATOM 2540 C CA . MET A 1 333 ? -39.428 9.219 61.233 1.00 94.38 333 MET A CA 1
ATOM 2541 C C . MET A 1 333 ? -40.910 9.015 61.553 1.00 94.38 333 MET A C 1
ATOM 2543 O O . MET A 1 333 ? -41.360 9.429 62.615 1.00 94.38 333 MET A O 1
ATOM 2547 N N . GLN A 1 334 ? -41.641 8.293 60.698 1.00 94.12 334 GLN A N 1
ATOM 2548 C CA . GLN A 1 334 ? -43.028 7.923 60.973 1.00 94.12 334 GLN A CA 1
ATOM 2549 C C . GLN A 1 334 ? -43.141 7.112 62.265 1.00 94.12 334 GLN A C 1
ATOM 2551 O O . GLN A 1 334 ? -43.977 7.429 63.099 1.00 94.12 334 GLN A O 1
ATOM 2556 N N . LEU A 1 335 ? -42.285 6.109 62.484 1.00 92.44 335 LEU A N 1
ATOM 2557 C CA . LEU A 1 335 ? -42.306 5.332 63.725 1.00 92.44 335 LEU A CA 1
ATOM 2558 C C . LEU A 1 335 ? -42.092 6.217 64.964 1.00 92.44 335 LEU A C 1
ATOM 2560 O O . LEU A 1 335 ? -42.835 6.086 65.929 1.00 92.44 335 LEU A O 1
ATOM 2564 N N . GLN A 1 336 ? -41.136 7.150 64.920 1.00 91.25 336 GLN A N 1
ATOM 2565 C CA . GLN A 1 336 ? -40.899 8.098 66.016 1.00 91.25 336 GLN A CA 1
ATOM 2566 C C . GLN A 1 336 ? -42.097 9.017 66.266 1.00 91.25 336 GLN A C 1
ATOM 2568 O O . GLN A 1 336 ? -42.435 9.287 67.417 1.00 91.25 336 GLN A O 1
ATOM 2573 N N . GLU A 1 337 ? -42.749 9.496 65.205 1.00 91.56 337 GLU A N 1
ATOM 2574 C CA . GLU A 1 337 ? -43.985 10.267 65.328 1.00 91.56 337 GLU A CA 1
ATOM 2575 C C . GLU A 1 337 ? -45.076 9.424 65.995 1.00 91.56 337 GLU A C 1
ATOM 2577 O O . GLU A 1 337 ? -45.653 9.860 66.988 1.00 91.56 337 GLU A O 1
ATOM 2582 N N . TRP A 1 338 ? -45.316 8.201 65.518 1.00 84.88 338 TRP A N 1
ATOM 2583 C CA . TRP A 1 338 ? -46.284 7.274 66.112 1.00 84.88 338 TRP A CA 1
ATOM 2584 C C . TRP A 1 338 ? -45.995 7.004 67.598 1.00 84.88 338 TRP A C 1
ATOM 2586 O O . TRP A 1 338 ? -46.904 7.123 68.417 1.00 84.88 338 TRP A O 1
ATOM 2596 N N . GLU A 1 339 ? -44.743 6.729 67.968 1.00 85.25 339 GLU A N 1
ATOM 2597 C CA . GLU A 1 339 ? -44.321 6.527 69.363 1.00 85.25 339 GLU A CA 1
ATOM 2598 C C . GLU A 1 339 ? -44.542 7.782 70.229 1.00 85.25 339 GLU A C 1
ATOM 2600 O O . GLU A 1 339 ? -44.996 7.681 71.371 1.00 85.25 339 GLU A O 1
ATOM 2605 N N . ALA A 1 340 ? -44.276 8.978 69.695 1.00 84.75 340 ALA A N 1
ATOM 2606 C CA . ALA A 1 340 ? -44.526 10.240 70.392 1.00 84.75 340 ALA A CA 1
ATOM 2607 C C . ALA A 1 340 ? -46.028 10.518 70.587 1.00 84.75 340 ALA A C 1
ATOM 2609 O O . ALA A 1 340 ? -46.429 11.039 71.632 1.00 84.75 340 ALA A O 1
ATOM 2610 N N . TRP A 1 341 ? -46.864 10.146 69.612 1.00 79.94 341 TRP A N 1
ATOM 2611 C CA . TRP A 1 341 ? -48.323 10.197 69.728 1.00 79.94 341 TRP A CA 1
ATOM 2612 C C . TRP A 1 341 ? -48.853 9.191 70.767 1.00 79.94 341 TRP A C 1
ATOM 2614 O O . TRP A 1 341 ? -49.763 9.527 71.527 1.00 79.94 341 TRP A O 1
ATOM 2624 N N . GLU A 1 342 ? -48.277 7.988 70.854 1.00 71.50 342 GLU A N 1
ATOM 2625 C CA . GLU A 1 342 ? -48.696 6.940 71.801 1.00 71.50 342 GLU A CA 1
ATOM 2626 C C . GLU A 1 342 ? -48.223 7.209 73.246 1.00 71.50 342 GLU A C 1
ATOM 2628 O O . GLU A 1 342 ? -48.940 6.927 74.209 1.00 71.50 342 GLU A O 1
ATOM 2633 N N . GLY A 1 343 ? -47.057 7.844 73.418 1.00 62.88 343 GLY A N 1
ATOM 2634 C CA . GLY A 1 343 ? -46.492 8.223 74.721 1.00 62.88 343 GLY A CA 1
ATOM 2635 C C . GLY A 1 343 ? -47.217 9.366 75.454 1.00 62.88 343 GLY A C 1
ATOM 2636 O O . GLY A 1 343 ? -46.900 9.646 76.610 1.00 62.88 343 GLY A O 1
ATOM 2637 N N . GLY A 1 344 ? -48.198 10.019 74.820 1.00 56.66 344 GLY A N 1
ATOM 2638 C CA . GLY A 1 344 ? -48.961 11.151 75.368 1.00 56.66 344 GLY A CA 1
ATOM 2639 C C . GLY A 1 344 ? -50.226 10.797 76.170 1.00 56.66 344 GLY A C 1
ATOM 2640 O O . GLY A 1 344 ? -50.999 11.694 76.513 1.00 56.66 344 GLY A O 1
ATOM 2641 N N . GLY A 1 345 ? -50.485 9.519 76.465 1.00 53.50 345 GLY A N 1
ATOM 2642 C CA . GLY A 1 345 ? -51.658 9.095 77.245 1.00 53.50 345 GLY A CA 1
ATOM 2643 C C . GLY A 1 345 ? -51.515 9.345 78.763 1.00 53.50 345 GLY A C 1
ATOM 2644 O O . GLY A 1 345 ? -50.495 8.977 79.344 1.00 53.50 345 GLY A O 1
ATOM 2645 N N . PRO A 1 346 ? -52.519 9.925 79.461 1.00 52.41 346 PRO A N 1
ATOM 2646 C CA . PRO A 1 346 ? -52.436 10.192 80.900 1.00 52.41 346 PRO A CA 1
ATOM 2647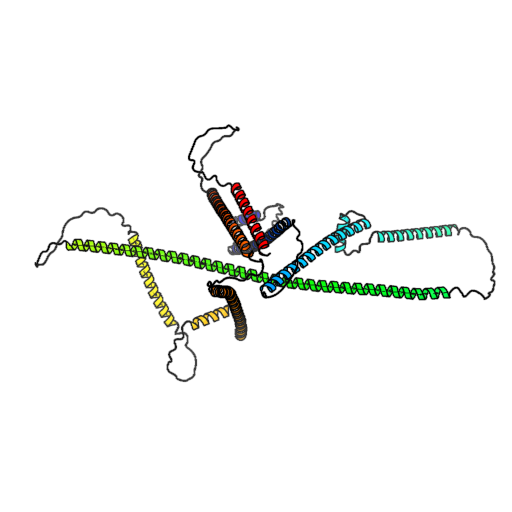 C C . PRO A 1 346 ? -52.437 8.890 81.731 1.00 52.41 346 PRO A C 1
ATOM 2649 O O . PRO A 1 346 ? -53.120 7.929 81.366 1.00 52.41 346 PRO A O 1
ATOM 2652 N N . PRO A 1 347 ? -51.760 8.840 82.898 1.00 57.81 347 PRO A N 1
ATOM 2653 C CA . PRO A 1 347 ? -51.642 7.615 83.676 1.00 57.81 347 PRO A CA 1
ATOM 2654 C C . PRO A 1 347 ? -52.922 7.377 84.485 1.00 57.81 347 PRO A C 1
ATOM 2656 O O . PRO A 1 347 ? -53.147 7.990 85.528 1.00 57.81 347 PRO A O 1
ATOM 2659 N N . ARG A 1 348 ? -53.778 6.464 84.026 1.00 44.97 348 ARG A N 1
ATOM 2660 C CA . ARG A 1 348 ? -54.837 5.831 84.833 1.00 44.97 348 ARG A CA 1
ATOM 2661 C C . ARG A 1 348 ? -54.904 4.371 84.385 1.00 44.97 348 ARG A C 1
ATOM 2663 O O . ARG A 1 348 ? -55.110 4.095 83.219 1.00 44.97 348 ARG A O 1
ATOM 2670 N N . GLY A 1 349 ? -54.604 3.382 85.218 1.00 45.09 349 GLY A N 1
ATOM 2671 C CA . GLY A 1 349 ? -55.225 3.157 86.514 1.00 45.09 349 GLY A CA 1
ATOM 2672 C C . GLY A 1 349 ? -56.309 2.091 86.348 1.00 45.09 349 GLY A C 1
ATOM 2673 O O . GLY A 1 349 ? -57.421 2.416 85.964 1.00 45.09 349 GLY A O 1
ATOM 2674 N N . ARG A 1 350 ? -55.939 0.831 86.621 1.00 46.09 350 ARG A N 1
ATOM 2675 C CA . ARG A 1 350 ? -56.746 -0.253 87.218 1.00 46.09 350 ARG A CA 1
ATOM 2676 C C . ARG A 1 350 ? -58.276 -0.176 87.003 1.00 46.09 350 ARG A C 1
ATOM 2678 O O . ARG A 1 350 ? -58.941 0.597 87.682 1.00 46.09 350 ARG A O 1
ATOM 2685 N N . GLY A 1 351 ? -58.858 -1.094 86.226 1.00 39.47 351 GLY A N 1
ATOM 2686 C CA . GLY A 1 351 ? -60.309 -1.325 86.280 1.00 39.47 351 GLY A CA 1
ATOM 2687 C C . GLY A 1 351 ? -60.870 -2.246 85.200 1.00 39.47 351 GLY A C 1
ATOM 2688 O O . GLY A 1 351 ? -60.621 -2.050 84.023 1.00 39.47 351 GLY A O 1
ATOM 2689 N N . ALA A 1 352 ? -61.617 -3.255 85.634 1.00 47.47 352 ALA A N 1
ATOM 2690 C CA . ALA A 1 352 ? -62.225 -4.324 84.854 1.00 47.47 352 ALA A CA 1
ATOM 2691 C C . ALA A 1 352 ? -63.474 -3.918 84.031 1.00 47.47 352 ALA A C 1
ATOM 2693 O O . ALA A 1 352 ? -64.060 -2.862 84.242 1.00 47.47 352 ALA A O 1
ATOM 2694 N N . THR A 1 353 ? -63.943 -4.896 83.239 1.00 42.06 353 THR A N 1
ATOM 2695 C CA . THR A 1 353 ? -65.316 -5.159 82.733 1.00 42.06 353 THR A CA 1
ATOM 2696 C C . THR A 1 353 ? -65.661 -4.815 81.271 1.00 42.06 353 THR A C 1
ATOM 2698 O O . THR A 1 353 ? -65.838 -3.674 80.878 1.00 42.06 353 THR A O 1
ATOM 2701 N N . ALA A 1 354 ? -65.766 -5.891 80.480 1.00 42.16 354 ALA A N 1
ATOM 2702 C CA . ALA A 1 354 ? -66.919 -6.340 79.689 1.00 42.16 354 ALA A CA 1
ATOM 2703 C C . ALA A 1 354 ? -67.814 -5.348 78.894 1.00 42.16 354 ALA A C 1
ATOM 2705 O O . ALA A 1 354 ? -68.530 -4.533 79.457 1.00 42.16 354 ALA A O 1
ATOM 2706 N N . ALA A 1 355 ? -67.977 -5.719 77.613 1.00 40.41 355 ALA A N 1
ATOM 2707 C CA . ALA A 1 355 ? -69.244 -5.891 76.884 1.00 40.41 355 ALA A CA 1
ATOM 2708 C C . ALA A 1 355 ? -69.921 -4.716 76.130 1.00 40.41 355 ALA A C 1
ATOM 2710 O O . ALA A 1 355 ? -70.189 -3.650 76.662 1.00 40.41 355 ALA A O 1
ATOM 2711 N N . ARG A 1 356 ? -70.382 -5.104 74.923 1.00 42.19 356 ARG A N 1
ATOM 2712 C CA . ARG A 1 356 ? -71.467 -4.578 74.059 1.00 42.19 356 ARG A CA 1
ATOM 2713 C C . ARG A 1 356 ? -71.168 -3.320 73.225 1.00 42.19 356 ARG A C 1
ATOM 2715 O O . ARG A 1 356 ? -70.821 -2.278 73.742 1.00 42.19 356 ARG A O 1
ATOM 2722 N N . GLN A 1 357 ? -71.145 -3.431 71.894 1.00 39.56 357 GLN A N 1
ATOM 2723 C CA . GLN A 1 357 ? -72.274 -3.515 70.942 1.00 39.56 357 GLN A CA 1
ATOM 2724 C C . GLN A 1 357 ? -72.804 -2.124 70.535 1.00 39.56 357 GLN A C 1
ATOM 2726 O O . GLN A 1 357 ? -73.386 -1.416 71.348 1.00 39.56 357 GLN A O 1
ATOM 2731 N N . ARG A 1 358 ? -72.743 -1.881 69.214 1.00 39.28 358 ARG A N 1
ATOM 2732 C CA . ARG A 1 358 ? -73.730 -1.171 68.376 1.00 39.28 358 ARG A CA 1
ATOM 2733 C C . ARG A 1 358 ? -73.488 0.304 68.005 1.00 39.28 358 ARG A C 1
ATOM 2735 O O . ARG A 1 358 ? -73.580 1.198 68.829 1.00 39.28 358 ARG A O 1
ATOM 2742 N N . GLU A 1 359 ? -73.277 0.478 66.693 1.00 43.72 359 GLU A N 1
ATOM 2743 C CA . GLU A 1 359 ? -73.818 1.491 65.761 1.00 43.72 359 GLU A CA 1
ATOM 2744 C C . GLU A 1 359 ? -74.204 2.877 66.318 1.00 43.72 359 GLU A C 1
ATOM 2746 O O . GLU A 1 359 ? -75.090 2.987 67.160 1.00 43.72 359 GLU A O 1
ATOM 2751 N N . ARG A 1 360 ? -73.796 3.966 65.642 1.00 41.84 360 ARG A N 1
ATOM 2752 C CA . ARG A 1 360 ? -74.464 4.531 64.439 1.00 41.84 360 ARG A CA 1
ATOM 2753 C C . ARG A 1 360 ? -74.029 5.993 64.194 1.00 41.84 360 ARG A C 1
ATOM 2755 O O . ARG A 1 360 ? -73.882 6.740 65.152 1.00 41.84 360 ARG A O 1
ATOM 2762 N N . ARG A 1 361 ? -74.078 6.407 62.910 1.00 41.31 361 ARG A N 1
ATOM 2763 C CA . ARG A 1 361 ? -74.074 7.785 62.328 1.00 41.31 361 ARG A CA 1
ATOM 2764 C C . ARG A 1 361 ? -72.680 8.336 61.970 1.00 41.31 361 ARG A C 1
ATOM 2766 O O . ARG A 1 361 ? -71.781 8.253 62.780 1.00 41.31 361 ARG A O 1
ATOM 2773 N N . LYS A 1 362 ? -72.440 8.956 60.809 1.00 39.06 362 LYS A N 1
ATOM 2774 C CA . LYS A 1 362 ? -73.311 9.451 59.726 1.00 39.06 362 LYS A CA 1
ATOM 2775 C C . LYS A 1 362 ? -72.458 9.651 58.462 1.00 39.06 362 LYS A C 1
ATOM 2777 O O . LYS A 1 362 ? -71.307 10.051 58.543 1.00 39.06 362 LYS A O 1
ATOM 2782 N N . SER A 1 363 ? -73.092 9.400 57.326 1.00 39.62 363 SER A N 1
ATOM 2783 C CA . SER A 1 363 ? -72.696 9.737 55.959 1.00 39.62 363 SER A CA 1
ATOM 2784 C C . SER A 1 363 ? -72.113 11.144 55.777 1.00 39.62 363 SER A C 1
ATOM 2786 O O . SER A 1 363 ? -72.714 12.106 56.251 1.00 39.62 363 SER A O 1
ATOM 2788 N N . ASN A 1 364 ? -71.074 11.252 54.948 1.00 32.28 364 ASN A N 1
ATOM 2789 C CA . ASN A 1 364 ? -71.044 12.204 53.836 1.00 32.28 364 ASN A CA 1
ATOM 2790 C C . ASN A 1 364 ? -70.125 11.668 52.731 1.00 32.28 364 ASN A C 1
ATOM 2792 O O . ASN A 1 364 ? -68.909 11.632 52.873 1.00 32.28 364 ASN A O 1
ATOM 2796 N N . SER A 1 365 ? -70.745 11.237 51.631 1.00 40.47 365 SER A N 1
ATOM 2797 C CA . SER A 1 365 ? -70.076 11.102 50.337 1.00 40.47 365 SER A CA 1
ATOM 2798 C C . SER A 1 365 ? -69.759 12.508 49.810 1.00 40.47 365 SER A C 1
ATOM 2800 O O . SER A 1 365 ? -70.517 13.448 50.072 1.00 40.47 365 SER A O 1
ATOM 2802 N N . PRO A 1 366 ? -68.700 12.648 49.005 1.00 47.72 366 PRO A N 1
ATOM 2803 C CA . PRO A 1 366 ? -69.012 12.874 47.606 1.00 47.72 366 PRO A CA 1
ATOM 2804 C C . PRO A 1 366 ? -68.157 12.041 46.647 1.00 47.72 366 PRO A C 1
ATOM 2806 O O . PRO A 1 366 ? -66.943 11.962 46.769 1.00 47.72 366 PRO A O 1
ATOM 2809 N N . ARG A 1 367 ? -68.846 11.600 45.590 1.00 35.69 367 ARG A N 1
ATOM 2810 C CA . ARG A 1 367 ? -68.369 11.496 44.203 1.00 35.69 367 ARG A CA 1
ATOM 2811 C C . ARG A 1 367 ? -67.493 10.293 43.859 1.00 35.69 367 ARG A C 1
ATOM 2813 O O . ARG A 1 367 ? -66.274 10.353 43.859 1.00 35.69 367 ARG A O 1
ATOM 2820 N N . LEU A 1 368 ? -68.199 9.282 43.352 1.00 49.56 368 LEU A N 1
ATOM 2821 C CA . LEU A 1 368 ? -67.799 8.494 42.188 1.00 49.56 368 LEU A CA 1
ATOM 2822 C C . LEU A 1 368 ? -67.123 9.396 41.137 1.00 49.56 368 LEU A C 1
ATOM 2824 O O . LEU A 1 368 ? -67.786 10.188 40.460 1.00 49.56 368 LEU A O 1
ATOM 2828 N N . ARG A 1 369 ? -65.805 9.283 41.023 1.00 41.78 369 ARG A N 1
ATOM 2829 C CA . ARG A 1 369 ? -65.061 9.524 39.789 1.00 41.78 369 ARG A CA 1
ATOM 2830 C C . ARG A 1 369 ? -64.173 8.311 39.588 1.00 41.78 369 ARG A C 1
ATOM 2832 O O . ARG A 1 369 ? -63.596 7.834 40.557 1.00 41.78 369 ARG A O 1
ATOM 2839 N N . ASP A 1 370 ? -64.147 7.836 38.350 1.00 45.50 370 ASP A N 1
ATOM 2840 C CA . ASP A 1 370 ? -63.337 6.733 37.846 1.00 45.50 370 ASP A CA 1
ATOM 2841 C C . ASP A 1 370 ? -61.999 6.602 38.582 1.00 45.50 370 ASP A C 1
ATOM 2843 O O . ASP A 1 370 ? -61.090 7.413 38.387 1.00 45.50 370 ASP A O 1
ATOM 2847 N N . GLU A 1 371 ? -61.879 5.570 39.418 1.00 48.75 371 GLU A N 1
ATOM 2848 C CA . GLU A 1 371 ? -60.601 5.144 39.976 1.00 48.75 371 GLU A CA 1
ATOM 2849 C C . GLU A 1 371 ? -59.787 4.526 38.835 1.00 48.75 371 GLU A C 1
ATOM 2851 O O . GLU A 1 371 ? -59.781 3.318 38.600 1.00 48.75 371 GLU A O 1
ATOM 2856 N N . LYS A 1 372 ? -59.094 5.385 38.080 1.00 54.16 372 LYS A N 1
ATOM 2857 C CA . LYS A 1 372 ? -57.828 4.989 37.473 1.00 54.16 372 LYS A CA 1
ATOM 2858 C C . LYS A 1 372 ? -56.959 4.515 38.633 1.00 54.16 372 LYS A C 1
ATOM 2860 O O . LYS A 1 372 ? -56.560 5.339 39.449 1.00 54.16 372 LYS A O 1
ATOM 2865 N N . LEU A 1 373 ? -56.733 3.202 38.703 1.00 55.81 373 LEU A N 1
ATOM 2866 C CA . LEU A 1 373 ? -55.648 2.603 39.478 1.00 55.81 373 LEU A CA 1
ATOM 2867 C C . LEU A 1 373 ? -54.430 3.522 39.356 1.00 55.81 373 LEU A C 1
ATOM 2869 O O . LEU A 1 373 ? -54.015 3.824 38.231 1.00 55.81 373 LEU A O 1
ATOM 2873 N N . ASP A 1 374 ? -53.932 4.016 40.489 1.00 65.31 374 ASP A N 1
ATOM 2874 C CA . ASP A 1 374 ? -52.743 4.861 40.521 1.00 65.31 374 ASP A CA 1
ATOM 2875 C C . ASP A 1 374 ? -51.637 4.135 39.751 1.00 65.31 374 ASP A C 1
ATOM 2877 O O . ASP A 1 374 ? -51.469 2.917 39.885 1.00 65.31 374 ASP A O 1
ATOM 2881 N N . ALA A 1 375 ? -50.920 4.851 38.884 1.00 61.38 375 ALA A N 1
ATOM 2882 C CA . ALA A 1 375 ? -49.920 4.239 38.007 1.00 61.38 375 ALA A CA 1
ATOM 2883 C C . ALA A 1 375 ? -48.899 3.420 38.816 1.00 61.38 375 ALA A C 1
ATOM 2885 O O . ALA A 1 375 ? -48.490 2.346 38.385 1.00 61.38 375 ALA A O 1
ATOM 2886 N N . ASP A 1 376 ? -48.602 3.861 40.036 1.00 58.34 376 ASP A N 1
ATOM 2887 C CA . ASP A 1 376 ? -47.699 3.189 40.964 1.00 58.34 376 ASP A CA 1
ATOM 2888 C C . ASP A 1 376 ? -48.277 1.876 41.510 1.00 58.34 376 ASP A C 1
ATOM 2890 O O . ASP A 1 376 ? -47.551 0.894 41.662 1.00 58.34 376 ASP A O 1
ATOM 2894 N N . THR A 1 377 ? -49.594 1.793 41.734 1.00 71.00 377 THR A N 1
ATOM 2895 C CA . THR A 1 377 ? -50.246 0.528 42.114 1.00 71.00 377 THR A CA 1
ATOM 2896 C C . THR A 1 377 ? -50.346 -0.423 40.926 1.00 71.00 377 THR A C 1
ATOM 2898 O O . THR A 1 377 ? -50.168 -1.627 41.097 1.00 71.00 377 THR A O 1
ATOM 2901 N N . ALA A 1 378 ? -50.566 0.091 39.714 1.00 65.81 378 ALA A N 1
ATOM 2902 C CA . ALA A 1 378 ? -50.554 -0.718 38.496 1.00 65.81 378 ALA A CA 1
ATOM 2903 C C . ALA A 1 378 ? -49.150 -1.267 38.175 1.00 65.81 378 ALA A C 1
ATOM 2905 O O . ALA A 1 378 ? -49.023 -2.429 37.793 1.00 65.81 378 ALA A O 1
ATOM 2906 N N . VAL A 1 379 ? -48.094 -0.472 38.381 1.00 69.25 379 VAL A N 1
ATOM 2907 C CA . VAL A 1 379 ? -46.692 -0.893 38.210 1.00 69.25 379 VAL A CA 1
ATOM 2908 C C . VAL A 1 379 ? -46.280 -1.889 39.296 1.00 69.25 379 VAL A C 1
ATOM 2910 O O . VAL A 1 379 ? -45.654 -2.899 38.979 1.00 69.25 379 VAL A O 1
ATOM 2913 N N . ALA A 1 380 ? -46.688 -1.679 40.551 1.00 71.25 380 ALA A N 1
ATOM 2914 C CA . ALA A 1 380 ? -46.426 -2.628 41.633 1.00 71.25 380 ALA A CA 1
ATOM 2915 C C . ALA A 1 380 ? -47.127 -3.981 41.409 1.00 71.25 380 ALA A C 1
ATOM 2917 O O . ALA A 1 380 ? -46.520 -5.032 41.622 1.00 71.25 380 ALA A O 1
ATOM 2918 N N . LEU A 1 381 ? -48.376 -3.973 40.927 1.00 73.31 381 LEU A N 1
ATOM 2919 C CA . LEU A 1 381 ? -49.106 -5.197 40.579 1.00 73.31 381 LEU A CA 1
ATOM 2920 C C . LEU A 1 381 ? -48.498 -5.895 39.351 1.00 73.31 381 LEU A C 1
ATOM 2922 O O . LEU A 1 381 ? -48.318 -7.109 39.380 1.00 73.31 381 LEU A O 1
ATOM 2926 N N . ALA A 1 382 ? -48.076 -5.148 38.324 1.00 72.56 382 ALA A N 1
ATOM 2927 C CA . ALA A 1 382 ? -47.385 -5.717 37.162 1.00 72.56 382 ALA A CA 1
ATOM 2928 C C . ALA A 1 382 ? -46.011 -6.318 37.524 1.00 72.56 382 ALA A C 1
ATOM 2930 O O . ALA A 1 382 ? -45.630 -7.363 36.996 1.00 72.56 382 ALA A O 1
ATOM 2931 N N . GLY A 1 383 ? -45.277 -5.693 38.451 1.00 77.94 383 GLY A N 1
ATOM 2932 C CA . GLY A 1 383 ? -44.028 -6.231 38.992 1.00 77.94 383 GLY A CA 1
ATOM 2933 C C . GLY A 1 383 ? -44.242 -7.511 39.807 1.00 77.94 383 GLY A C 1
ATOM 2934 O O . GLY A 1 383 ? -43.459 -8.456 39.691 1.00 77.94 383 GLY A O 1
ATOM 2935 N N . ALA A 1 384 ? -45.329 -7.577 40.583 1.00 76.88 384 ALA A N 1
ATOM 2936 C CA . ALA A 1 384 ? -45.711 -8.774 41.326 1.00 76.88 384 ALA A CA 1
ATOM 2937 C C . ALA A 1 384 ? -46.099 -9.934 40.390 1.00 76.88 384 ALA A C 1
ATOM 2939 O O . ALA A 1 384 ? -45.609 -11.049 40.576 1.00 76.88 384 ALA A O 1
ATOM 2940 N N . ASP A 1 385 ? -46.888 -9.672 39.346 1.00 77.69 385 ASP A N 1
ATOM 2941 C CA . ASP A 1 385 ? -47.273 -10.681 38.353 1.00 77.69 385 ASP A CA 1
ATOM 2942 C C . ASP A 1 385 ? -46.060 -11.193 37.560 1.00 77.69 385 ASP A C 1
ATOM 2944 O O . ASP A 1 385 ? -45.898 -12.403 37.386 1.00 77.69 385 ASP A O 1
ATOM 2948 N N . ALA A 1 386 ? -45.135 -10.309 37.168 1.00 79.25 386 ALA A N 1
ATOM 2949 C CA . ALA A 1 386 ? -43.888 -10.708 36.514 1.00 79.25 386 ALA A CA 1
ATOM 2950 C C . ALA A 1 386 ? -43.003 -11.580 37.426 1.00 79.25 386 ALA A C 1
ATOM 2952 O O . ALA A 1 386 ? -42.411 -12.558 36.967 1.00 79.25 386 ALA A O 1
ATOM 2953 N N . ALA A 1 387 ? -42.930 -11.277 38.726 1.00 80.00 387 ALA A N 1
ATOM 2954 C CA . ALA A 1 387 ? -42.184 -12.088 39.688 1.00 80.00 387 ALA A CA 1
ATOM 2955 C C . ALA A 1 387 ? -42.817 -13.476 39.905 1.00 80.00 387 ALA A C 1
ATOM 2957 O O . ALA A 1 387 ? -42.098 -14.472 40.045 1.00 80.00 387 ALA A O 1
ATOM 2958 N N . ILE A 1 388 ? -44.151 -13.560 39.897 1.00 85.12 388 ILE A N 1
ATOM 2959 C CA . ILE A 1 388 ? -44.890 -14.828 39.963 1.00 85.12 388 ILE A CA 1
ATOM 2960 C C . ILE A 1 388 ? -44.639 -15.655 38.693 1.00 85.12 388 ILE A C 1
ATOM 2962 O O . ILE A 1 388 ? -44.322 -16.842 38.799 1.00 85.12 388 ILE A O 1
ATOM 2966 N N . GLU A 1 389 ? -44.685 -15.036 37.510 1.00 89.38 389 GLU A N 1
ATOM 2967 C CA . GLU A 1 389 ? -44.410 -15.686 36.221 1.00 89.38 389 GLU A CA 1
ATOM 2968 C C . GLU A 1 389 ? -42.960 -16.199 36.147 1.00 89.38 389 GLU A C 1
ATOM 2970 O O . GLU A 1 389 ? -42.714 -17.344 35.770 1.00 89.38 389 GLU A O 1
ATOM 2975 N N . ILE A 1 390 ? -41.982 -15.403 36.598 1.00 84.00 390 ILE A N 1
ATOM 2976 C CA . ILE A 1 390 ? -40.567 -15.809 36.654 1.00 84.00 390 ILE A CA 1
ATOM 2977 C C . ILE A 1 390 ? -40.376 -17.007 37.591 1.00 84.00 390 ILE A C 1
ATOM 2979 O O . ILE A 1 390 ? -39.646 -17.945 37.255 1.00 84.00 390 ILE A O 1
ATOM 2983 N N . ASN A 1 391 ? -41.025 -17.012 38.757 1.00 85.62 391 ASN A N 1
ATOM 2984 C CA . ASN A 1 391 ? -40.950 -18.147 39.676 1.00 85.62 391 ASN A CA 1
ATOM 2985 C C . ASN A 1 391 ? -41.635 -19.394 39.108 1.00 85.62 391 ASN A C 1
ATOM 2987 O O . ASN A 1 391 ? -41.088 -20.491 39.227 1.00 85.62 391 ASN A O 1
ATOM 2991 N N . ARG A 1 392 ? -42.768 -19.239 38.418 1.00 94.44 392 ARG A N 1
ATOM 2992 C CA . ARG A 1 392 ? -43.430 -20.334 37.701 1.00 94.44 392 ARG A CA 1
ATOM 2993 C C . ARG A 1 392 ? -42.529 -20.927 36.614 1.00 94.44 392 ARG A C 1
ATOM 2995 O O . ARG A 1 392 ? -42.333 -22.139 36.586 1.00 94.44 392 ARG A O 1
ATOM 3002 N N . LEU A 1 393 ? -41.920 -20.089 35.773 1.00 88.06 393 LEU A N 1
ATOM 3003 C CA . LEU A 1 393 ? -41.012 -20.523 34.705 1.00 88.06 393 LEU A CA 1
ATOM 3004 C C . LEU A 1 393 ? -39.727 -21.166 35.242 1.00 88.06 393 LEU A C 1
ATOM 3006 O O . LEU A 1 393 ? -39.165 -22.055 34.597 1.00 88.06 393 LEU A O 1
ATOM 3010 N N . ARG A 1 394 ? -39.247 -20.748 36.421 1.00 84.88 394 ARG A N 1
ATOM 3011 C CA . ARG A 1 394 ? -38.143 -21.424 37.120 1.00 84.88 394 ARG A CA 1
ATOM 3012 C C . ARG A 1 394 ? -38.533 -22.834 37.545 1.00 84.88 394 ARG A C 1
ATOM 3014 O O . ARG A 1 394 ? -37.768 -23.755 37.280 1.00 84.88 394 ARG A O 1
ATOM 3021 N N . ILE A 1 395 ? -39.718 -23.009 38.132 1.00 91.75 395 ILE A N 1
ATOM 3022 C CA . ILE A 1 395 ? -40.231 -24.326 38.534 1.00 91.75 395 ILE A CA 1
ATOM 3023 C C . ILE A 1 395 ? -40.418 -25.228 37.305 1.00 91.75 395 ILE A C 1
ATOM 3025 O O . ILE A 1 395 ? -39.937 -26.359 37.301 1.00 91.75 395 ILE A O 1
ATOM 3029 N N . GLU A 1 396 ? -41.022 -24.720 36.227 1.00 91.06 396 GLU A N 1
ATOM 3030 C CA . GLU A 1 396 ? -41.198 -25.479 34.981 1.00 91.06 396 GLU A CA 1
ATOM 3031 C C . GLU A 1 396 ? -39.850 -25.866 34.339 1.00 91.06 396 GLU A C 1
ATOM 3033 O O . GLU A 1 396 ? -39.688 -26.995 33.872 1.00 91.06 396 GLU A O 1
ATOM 3038 N N . ASN A 1 397 ? -38.839 -24.989 34.367 1.00 82.19 397 ASN A N 1
ATOM 3039 C CA . ASN A 1 397 ? -37.488 -25.332 33.902 1.00 82.19 397 ASN A CA 1
ATOM 3040 C C . ASN A 1 397 ? -36.813 -26.399 34.771 1.00 82.19 397 ASN A C 1
ATOM 3042 O O . ASN A 1 397 ? -36.146 -27.289 34.238 1.00 82.19 397 ASN A O 1
ATOM 3046 N N . GLU A 1 398 ? -36.975 -26.328 36.091 1.00 89.50 398 GLU A N 1
ATOM 3047 C CA . GLU A 1 398 ? -36.470 -27.341 37.020 1.00 89.50 398 GLU A CA 1
ATOM 3048 C C . GLU A 1 398 ? -37.118 -28.705 36.727 1.00 89.50 398 GLU A C 1
ATOM 3050 O O . GLU A 1 398 ? -36.436 -29.728 36.630 1.00 89.50 398 GLU A O 1
ATOM 3055 N N . GLU A 1 399 ? -38.429 -28.725 36.472 1.00 88.25 399 GLU A N 1
ATOM 3056 C CA . GLU A 1 399 ? -39.151 -29.930 36.068 1.00 88.25 399 GLU A CA 1
ATOM 3057 C C . GLU A 1 399 ? -38.689 -30.474 34.714 1.00 88.25 399 GLU A C 1
ATOM 3059 O O . GLU A 1 399 ? -38.499 -31.685 34.573 1.00 88.25 399 GLU A O 1
ATOM 3064 N N . LEU A 1 400 ? -38.483 -29.614 33.713 1.00 85.69 400 LEU A N 1
ATOM 3065 C CA . LEU A 1 400 ? -37.980 -30.021 32.399 1.00 85.69 400 LEU A CA 1
ATOM 3066 C C . LEU A 1 400 ? -36.565 -30.595 32.497 1.00 85.69 400 LEU A C 1
ATOM 3068 O O . LEU A 1 400 ? -36.283 -31.628 31.888 1.00 85.69 400 LEU A O 1
ATOM 3072 N N . ARG A 1 401 ? -35.698 -30.003 33.324 1.00 82.25 401 ARG A N 1
ATOM 3073 C CA . ARG A 1 401 ? -34.370 -30.555 33.636 1.00 82.25 401 ARG A CA 1
ATOM 3074 C C . ARG A 1 401 ? -34.479 -31.923 34.295 1.00 82.25 401 ARG A C 1
ATOM 3076 O O . ARG A 1 401 ? -33.798 -32.853 33.867 1.00 82.25 401 ARG A O 1
ATOM 3083 N N . MET A 1 402 ? -35.375 -32.081 35.268 1.00 85.00 402 MET A N 1
ATOM 3084 C CA . MET A 1 402 ? -35.623 -33.366 35.926 1.00 85.00 402 MET A CA 1
ATOM 3085 C C . MET A 1 402 ? -36.202 -34.414 34.968 1.00 85.00 402 MET A C 1
ATOM 3087 O O . MET A 1 402 ? -35.878 -35.595 35.091 1.00 85.00 402 MET A O 1
ATOM 3091 N N . ARG A 1 403 ? -37.024 -34.015 33.990 1.00 80.69 403 ARG A N 1
ATOM 3092 C CA . ARG A 1 403 ? -37.537 -34.904 32.934 1.00 80.69 403 ARG A CA 1
ATOM 3093 C C . ARG A 1 403 ? -36.443 -35.296 31.944 1.00 80.69 403 ARG A C 1
ATOM 3095 O O . ARG A 1 403 ? -36.352 -36.469 31.607 1.00 80.69 403 ARG A O 1
ATOM 3102 N N . LEU A 1 404 ? -35.568 -34.374 31.546 1.00 78.19 404 LEU A N 1
ATOM 3103 C CA . LEU A 1 404 ? -34.420 -34.672 30.681 1.00 78.19 404 LEU A CA 1
ATOM 3104 C C . LEU A 1 404 ? -33.414 -35.606 31.362 1.00 78.19 404 LEU A C 1
ATOM 3106 O O . LEU A 1 404 ? -32.953 -36.559 30.740 1.00 78.19 404 LEU A O 1
ATOM 3110 N N . LEU A 1 405 ? -33.148 -35.407 32.655 1.00 77.50 405 LEU A N 1
ATOM 3111 C CA . LEU A 1 405 ? -32.356 -36.335 33.471 1.00 77.50 405 LEU A CA 1
ATOM 3112 C C . LEU A 1 405 ? -32.993 -37.729 33.554 1.00 77.50 405 LEU A C 1
ATOM 3114 O O . LEU A 1 405 ? -32.282 -38.729 33.581 1.00 77.50 405 LEU A O 1
ATOM 3118 N N . ARG A 1 406 ? -34.328 -37.807 33.563 1.00 74.19 406 ARG A N 1
ATOM 3119 C CA . ARG A 1 406 ? -35.068 -39.075 33.621 1.00 74.19 406 ARG A CA 1
ATOM 3120 C C . ARG A 1 406 ? -35.180 -39.770 32.257 1.00 74.19 406 ARG A C 1
ATOM 3122 O O . ARG A 1 406 ? -35.224 -40.995 32.214 1.00 74.19 406 ARG A O 1
ATOM 3129 N N . CYS A 1 407 ? -35.202 -39.014 31.159 1.00 58.69 407 CYS A N 1
ATOM 3130 C CA . CYS A 1 407 ? -35.271 -39.540 29.793 1.00 58.69 407 CYS A CA 1
ATOM 3131 C C . CYS A 1 407 ? -33.890 -39.884 29.209 1.00 58.69 407 CYS A C 1
ATOM 3133 O O . CYS A 1 407 ? -33.784 -40.837 28.446 1.00 58.69 407 CYS A O 1
ATOM 3135 N N . GLY A 1 408 ? -32.819 -39.193 29.616 1.00 53.44 408 GLY A N 1
ATOM 3136 C CA . GLY A 1 408 ? -31.449 -39.459 29.152 1.00 53.44 408 GLY A CA 1
ATOM 3137 C C . GLY A 1 408 ? -30.840 -40.786 29.631 1.00 53.44 408 GLY A C 1
ATOM 3138 O O . GLY A 1 408 ? -29.735 -41.127 29.227 1.00 53.44 408 GLY A O 1
ATOM 3139 N N . GLY A 1 409 ? -31.541 -41.539 30.485 1.00 48.88 409 GLY A N 1
ATOM 3140 C CA . GLY A 1 409 ? -31.095 -42.835 31.006 1.00 48.88 409 GLY A CA 1
ATOM 3141 C C . GLY A 1 409 ? -31.713 -44.062 30.330 1.00 48.88 409 GLY A C 1
ATOM 3142 O O . GLY A 1 409 ? -31.529 -45.162 30.847 1.00 48.88 409 GLY A O 1
ATOM 3143 N N . ARG A 1 410 ? -32.490 -43.914 29.243 1.00 47.75 410 ARG A N 1
ATOM 3144 C CA . ARG A 1 410 ? -33.316 -45.020 28.714 1.00 47.75 410 ARG A CA 1
ATOM 3145 C C . ARG A 1 410 ? -33.151 -45.363 27.229 1.00 47.75 410 ARG A C 1
ATOM 3147 O O . ARG A 1 410 ? -33.996 -46.080 26.709 1.00 47.75 410 ARG A O 1
ATOM 3154 N N . ASP A 1 411 ? -32.047 -44.975 26.594 1.00 45.44 411 ASP A N 1
ATOM 3155 C CA . ASP A 1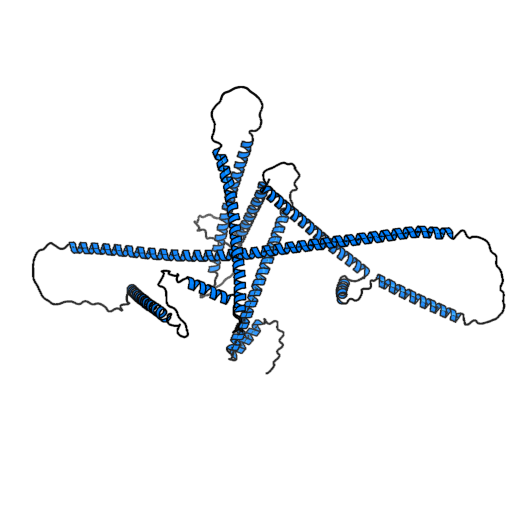 411 ? -31.680 -45.480 25.262 1.00 45.44 411 ASP A CA 1
ATOM 3156 C C . ASP A 1 411 ? -30.421 -46.351 25.350 1.00 45.44 411 ASP A C 1
ATOM 3158 O O . ASP A 1 411 ? -29.291 -45.891 25.213 1.00 45.44 411 ASP A O 1
ATOM 3162 N N . GLY A 1 412 ? -30.629 -47.637 25.637 1.00 46.97 412 GLY A N 1
ATOM 3163 C CA . GLY A 1 412 ? -29.553 -48.623 25.712 1.00 46.97 412 GLY A CA 1
ATOM 3164 C C . GLY A 1 412 ? -30.040 -50.009 26.124 1.00 46.97 412 GLY A C 1
ATOM 3165 O O . GLY A 1 412 ? -29.656 -50.509 27.178 1.00 46.97 412 GLY A O 1
ATOM 3166 N N . GLY A 1 413 ? -30.907 -50.628 25.318 1.00 42.16 413 GLY A N 1
ATOM 3167 C CA . GLY A 1 413 ? -31.349 -52.011 25.510 1.00 42.16 413 GLY A CA 1
ATOM 3168 C C . GLY A 1 413 ? -31.371 -52.803 24.199 1.00 42.16 413 GLY A C 1
ATOM 3169 O O . GLY A 1 413 ? -31.987 -52.352 23.239 1.00 42.16 413 GLY A O 1
ATOM 3170 N N . SER A 1 414 ? -30.764 -54.001 24.241 1.00 39.72 414 SER A N 1
ATOM 3171 C CA . SER A 1 414 ? -30.600 -55.065 23.216 1.00 39.72 414 SER A CA 1
ATOM 3172 C C . SER A 1 414 ? -29.380 -54.918 22.289 1.00 39.72 414 SER A C 1
ATOM 3174 O O . SER A 1 414 ? -29.297 -53.952 21.550 1.00 39.72 414 SER A O 1
ATOM 3176 N N . SER A 1 415 ? -28.400 -55.836 22.229 1.00 39.31 415 SER A N 1
ATOM 3177 C CA . SER A 1 415 ? -28.380 -57.269 22.590 1.00 39.31 415 SER A CA 1
ATOM 3178 C C . SER A 1 415 ? -26.950 -57.860 22.684 1.00 39.31 415 SER A C 1
ATOM 3180 O O . SER A 1 415 ? -26.113 -57.537 21.848 1.00 39.31 415 SER A O 1
ATOM 3182 N N . SER A 1 416 ? -26.770 -58.811 23.625 1.00 39.31 416 SER A N 1
ATOM 3183 C CA . SER A 1 416 ? -25.804 -59.946 23.709 1.00 39.31 416 SER A CA 1
ATOM 3184 C C . SER A 1 416 ? -24.289 -59.654 23.706 1.00 39.31 416 SER A C 1
ATOM 3186 O O . SER A 1 416 ? -23.792 -59.044 22.777 1.00 39.31 416 SER A O 1
ATOM 3188 N N . GLY A 1 417 ? -23.446 -60.136 24.625 1.00 35.97 417 GLY A N 1
ATOM 3189 C CA . GLY A 1 417 ? -23.579 -61.083 25.733 1.00 35.97 417 GLY A CA 1
ATOM 3190 C C . GLY A 1 417 ? -22.191 -61.398 26.335 1.00 35.97 417 GLY A C 1
ATOM 3191 O O . GLY A 1 417 ? -21.176 -60.987 25.784 1.00 35.97 417 GLY A O 1
ATOM 3192 N N . ALA A 1 418 ? -22.196 -62.180 27.423 1.00 39.25 418 ALA A N 1
ATOM 3193 C CA . ALA A 1 418 ? -21.071 -62.863 28.090 1.00 39.25 418 ALA A CA 1
ATOM 3194 C C . ALA A 1 418 ? -20.307 -62.147 29.238 1.00 39.25 418 ALA A C 1
ATOM 3196 O O . ALA A 1 418 ? -19.346 -61.415 29.044 1.00 39.25 418 ALA A O 1
ATOM 3197 N N . SER A 1 419 ? -20.730 -62.532 30.454 1.00 42.59 419 SER A N 1
ATOM 3198 C CA . SER A 1 419 ? -19.940 -63.002 31.613 1.00 42.59 419 SER A CA 1
ATOM 3199 C C . SER A 1 419 ? -18.919 -62.101 32.327 1.00 42.59 419 SER A C 1
ATOM 3201 O O . SER A 1 419 ? -17.871 -61.781 31.779 1.00 42.59 419 SER A O 1
ATOM 3203 N N . GLY A 1 420 ? -19.132 -61.939 33.643 1.00 36.03 420 GLY A N 1
ATOM 3204 C CA . GLY A 1 420 ? -18.053 -61.867 34.641 1.00 36.03 420 GLY A CA 1
ATOM 3205 C C . GLY A 1 420 ? -18.140 -60.692 35.618 1.00 36.03 420 GLY A C 1
ATOM 3206 O O . GLY A 1 420 ? -17.841 -59.565 35.255 1.00 36.03 420 GLY A O 1
ATOM 3207 N N . SER A 1 421 ? -18.538 -60.977 36.859 1.00 40.78 421 SER A N 1
ATOM 3208 C CA . SER A 1 421 ? -18.691 -60.060 38.006 1.00 40.78 421 SER A CA 1
ATOM 3209 C C . SER A 1 421 ? -17.351 -59.455 38.534 1.00 40.78 421 SER A C 1
ATOM 3211 O O . SER A 1 421 ? -16.301 -59.702 37.951 1.00 40.78 421 SER A O 1
ATOM 3213 N N . PRO A 1 422 ? -17.326 -58.689 39.652 1.00 61.34 422 PRO A N 1
ATOM 3214 C CA . PRO A 1 422 ? -17.230 -57.224 39.685 1.00 61.34 422 PRO A CA 1
ATOM 3215 C C . PRO A 1 422 ? -15.926 -56.703 40.347 1.00 61.34 422 PRO A C 1
ATOM 3217 O O . PRO A 1 422 ? -15.183 -57.473 40.960 1.00 61.34 422 PRO A O 1
ATOM 3220 N N . PRO A 1 423 ? -15.697 -55.374 40.370 1.00 43.53 423 PRO A N 1
ATOM 3221 C CA . PRO A 1 423 ? -15.329 -54.790 41.660 1.00 43.53 423 PRO A CA 1
ATOM 3222 C C . PRO A 1 423 ? -16.033 -53.468 42.009 1.00 43.53 423 PRO A C 1
ATOM 3224 O O . PRO A 1 423 ? -16.609 -52.764 41.187 1.00 43.53 423 PRO A O 1
ATOM 3227 N N . ARG A 1 424 ? -15.977 -53.211 43.318 1.00 40.56 424 ARG A N 1
ATOM 3228 C CA . ARG A 1 424 ? -16.495 -52.095 44.122 1.00 40.56 424 ARG A CA 1
ATOM 3229 C C . ARG A 1 424 ? -15.954 -50.704 43.714 1.00 40.56 424 ARG A C 1
ATOM 3231 O O . ARG A 1 424 ? -14.949 -50.623 43.015 1.00 40.56 424 ARG A O 1
ATOM 3238 N N . PRO A 1 425 ? -16.596 -49.620 44.201 1.00 49.97 425 PRO A N 1
ATOM 3239 C CA . PRO A 1 425 ? -16.489 -48.274 43.651 1.00 49.97 425 PRO A CA 1
ATOM 3240 C C . PRO A 1 425 ? -15.276 -47.511 44.199 1.00 49.97 425 PRO A C 1
ATOM 3242 O O . PRO A 1 425 ? -15.024 -47.512 45.404 1.00 49.97 425 PRO A O 1
ATOM 3245 N N . GLY A 1 426 ? -14.561 -46.831 43.304 1.00 38.75 426 GLY A N 1
ATOM 3246 C CA . GLY A 1 426 ? -13.593 -45.787 43.635 1.00 38.75 426 GLY A CA 1
ATOM 3247 C C . GLY A 1 426 ? -14.196 -44.402 43.361 1.00 38.75 426 GLY A C 1
ATOM 3248 O O . GLY A 1 426 ? -14.947 -44.264 42.393 1.00 38.75 426 GLY A O 1
ATOM 3249 N N . PRO A 1 427 ? -13.912 -43.388 44.197 1.00 58.59 427 PRO A N 1
ATOM 3250 C CA . PRO A 1 427 ? -14.445 -42.046 44.043 1.00 58.59 427 PRO A CA 1
ATOM 3251 C C . PRO A 1 427 ? -13.633 -41.309 42.980 1.00 58.59 427 PRO A C 1
ATOM 3253 O O . PRO A 1 427 ? -12.415 -41.174 43.081 1.00 58.59 427 PRO A O 1
ATOM 3256 N N . GLY A 1 428 ? -14.315 -40.844 41.948 1.00 40.00 428 GLY A N 1
ATOM 3257 C CA . GLY A 1 428 ? -13.711 -40.068 40.883 1.00 40.00 428 GLY A CA 1
ATOM 3258 C C . GLY A 1 428 ? -14.819 -39.381 40.123 1.00 40.00 428 GLY A C 1
ATOM 3259 O O . GLY A 1 428 ? -15.291 -39.900 39.116 1.00 40.00 428 GLY A O 1
ATOM 3260 N N . ASP A 1 429 ? -15.259 -38.240 40.646 1.00 48.19 429 ASP A N 1
ATOM 3261 C CA . ASP A 1 429 ? -16.028 -37.270 39.883 1.00 48.19 429 ASP A CA 1
ATOM 3262 C C . ASP A 1 429 ? -15.218 -36.900 38.636 1.00 48.19 429 ASP A C 1
ATOM 3264 O O . ASP A 1 429 ? -14.309 -36.072 38.675 1.00 48.19 429 ASP A O 1
ATOM 3268 N N . THR A 1 430 ? -15.518 -37.540 37.507 1.00 57.06 430 THR A N 1
ATOM 3269 C CA . THR A 1 430 ? -15.134 -37.007 36.204 1.00 57.06 430 THR A CA 1
ATOM 3270 C C . THR A 1 430 ? -15.949 -35.736 35.983 1.00 57.06 430 THR A C 1
ATOM 3272 O O . THR A 1 430 ? -17.184 -35.807 35.986 1.00 57.06 430 THR A O 1
ATOM 3275 N N . PRO A 1 431 ? -15.306 -34.571 35.804 1.00 51.25 431 PRO A N 1
ATOM 3276 C CA . PRO A 1 431 ? -16.020 -33.324 35.632 1.00 51.25 431 PRO A CA 1
ATOM 3277 C C . PRO A 1 431 ? -16.805 -33.397 34.325 1.00 51.25 431 PRO A C 1
ATOM 3279 O O . PRO A 1 431 ? -16.270 -33.696 33.257 1.00 51.25 431 PRO A O 1
ATOM 3282 N N . ARG A 1 432 ? -18.097 -33.100 34.433 1.00 56.00 432 ARG A N 1
ATOM 3283 C CA . ARG A 1 432 ? -19.105 -33.135 33.367 1.00 56.00 432 ARG A CA 1
ATOM 3284 C C . ARG A 1 432 ? -18.713 -32.366 32.087 1.00 56.00 432 ARG A C 1
ATOM 3286 O O . ARG A 1 432 ? -19.313 -32.624 31.057 1.00 56.00 432 ARG A O 1
ATOM 3293 N N . GLY A 1 433 ? -17.698 -31.494 32.137 1.00 54.22 433 GLY A N 1
ATOM 3294 C CA . GLY A 1 433 ? -17.199 -30.698 31.005 1.00 54.22 433 GLY A CA 1
ATOM 3295 C C . GLY A 1 433 ? -16.293 -31.430 30.002 1.00 54.22 433 GLY A C 1
ATOM 3296 O O . GLY A 1 433 ? -16.248 -31.034 28.844 1.00 54.22 433 GLY A O 1
ATOM 3297 N N . ALA A 1 434 ? -15.635 -32.539 30.369 1.00 56.84 434 ALA A N 1
ATOM 3298 C CA . ALA A 1 434 ? -14.737 -33.244 29.435 1.00 56.84 434 ALA A CA 1
ATOM 3299 C C . ALA A 1 434 ? -15.483 -33.873 28.237 1.00 56.84 434 ALA A C 1
ATOM 3301 O O . ALA A 1 434 ? -14.927 -34.022 27.144 1.00 56.84 434 ALA A O 1
ATOM 3302 N N . ASN A 1 435 ? -16.757 -34.218 28.440 1.00 64.38 435 ASN A N 1
ATOM 3303 C CA . ASN A 1 435 ? -17.631 -34.754 27.398 1.00 64.38 435 ASN A CA 1
ATOM 3304 C C . ASN A 1 435 ? -18.157 -33.654 26.458 1.00 64.38 435 ASN A C 1
ATOM 3306 O O . ASN A 1 435 ? -18.400 -33.923 25.283 1.00 64.38 435 ASN A O 1
ATOM 3310 N N . ASP A 1 436 ? -18.280 -32.418 26.948 1.00 73.38 436 ASP A N 1
ATOM 3311 C CA . ASP A 1 436 ? -18.705 -31.270 26.142 1.00 73.38 436 ASP A CA 1
ATOM 3312 C C . ASP A 1 436 ? -17.560 -30.786 25.240 1.00 73.38 436 ASP A C 1
ATOM 3314 O O . ASP A 1 436 ? -17.771 -30.542 24.051 1.00 73.38 436 ASP A O 1
ATOM 3318 N N . ASP A 1 437 ? -16.326 -30.763 25.753 1.00 70.44 437 ASP A N 1
ATOM 3319 C CA . ASP A 1 437 ? -15.134 -30.400 24.976 1.00 70.44 437 ASP A CA 1
ATOM 3320 C C . ASP A 1 437 ? -14.847 -31.415 23.861 1.00 70.44 437 ASP A C 1
ATOM 3322 O O . ASP A 1 437 ? -14.552 -31.048 22.721 1.00 70.44 437 ASP A O 1
ATOM 3326 N N . THR A 1 438 ? -15.004 -32.710 24.145 1.00 79.38 438 THR A N 1
ATOM 3327 C CA . THR A 1 438 ? -14.882 -33.748 23.111 1.00 79.38 438 THR A CA 1
ATOM 3328 C C . THR A 1 438 ? -16.011 -33.670 22.085 1.00 79.38 438 THR A C 1
ATOM 3330 O O . THR A 1 438 ? -15.753 -33.844 20.892 1.00 79.38 438 THR A O 1
ATOM 3333 N N . ALA A 1 439 ? -17.242 -33.341 22.490 1.00 78.25 439 ALA A N 1
ATOM 3334 C CA . ALA A 1 439 ? -18.348 -33.123 21.558 1.00 78.25 439 ALA A CA 1
ATOM 3335 C C . ALA A 1 439 ? -18.120 -31.897 20.651 1.00 78.25 439 ALA A C 1
ATOM 3337 O O . ALA A 1 439 ? -18.369 -31.975 19.444 1.00 78.25 439 ALA A O 1
ATOM 3338 N N . LEU A 1 440 ? -17.588 -30.799 21.197 1.00 79.25 440 LEU A N 1
ATOM 3339 C CA . LEU A 1 440 ? -17.206 -29.592 20.456 1.00 79.25 440 LEU A CA 1
ATOM 3340 C C . LEU A 1 440 ? -16.094 -29.876 19.443 1.00 79.25 440 LEU A C 1
ATOM 3342 O O . LEU A 1 440 ? -16.214 -29.497 18.277 1.00 79.25 440 LEU A O 1
ATOM 3346 N N . VAL A 1 441 ? -15.049 -30.601 19.852 1.00 80.62 441 VAL A N 1
ATOM 3347 C CA . VAL A 1 441 ? -13.951 -31.000 18.959 1.00 80.62 441 VAL A CA 1
ATOM 3348 C C . VAL A 1 441 ? -14.460 -31.907 17.842 1.00 80.62 441 VAL A C 1
ATOM 3350 O O . VAL A 1 441 ? -14.109 -31.706 16.682 1.00 80.62 441 VAL A O 1
ATOM 3353 N N . LEU A 1 442 ? -15.340 -32.865 18.139 1.00 80.12 442 LEU A N 1
ATOM 3354 C CA . LEU A 1 442 ? -15.930 -33.731 17.116 1.00 80.12 442 LEU A CA 1
ATOM 3355 C C . LEU A 1 442 ? -16.858 -32.968 16.162 1.00 80.12 442 LEU A C 1
ATOM 3357 O O . LEU A 1 442 ? -16.890 -33.273 14.968 1.00 80.12 442 LEU A O 1
ATOM 3361 N N . HIS A 1 443 ? -17.594 -31.971 16.656 1.00 83.12 443 HIS A N 1
ATOM 3362 C CA . HIS A 1 443 ? -18.412 -31.101 15.815 1.00 83.12 443 HIS A CA 1
ATOM 3363 C C . HIS A 1 443 ? -17.542 -30.243 14.886 1.00 83.12 443 HIS A C 1
ATOM 3365 O O . HIS A 1 443 ? -17.790 -30.209 13.682 1.00 83.12 443 HIS A O 1
ATOM 3371 N N . TRP A 1 444 ? -16.477 -29.636 15.416 1.00 89.00 444 TRP A N 1
ATOM 3372 C CA . TRP A 1 444 ? -15.507 -28.864 14.638 1.00 89.00 444 TRP A CA 1
ATOM 3373 C C . TRP A 1 444 ? -14.762 -29.725 13.606 1.00 89.00 444 TRP A C 1
ATOM 3375 O O . TRP A 1 444 ? -14.618 -29.347 12.446 1.00 89.00 444 TRP A O 1
ATOM 3385 N N . LEU A 1 445 ? -14.356 -30.942 13.970 1.00 83.62 445 LEU A N 1
ATOM 3386 C CA . LEU A 1 445 ? -13.719 -31.865 13.028 1.00 83.62 445 LEU A CA 1
ATOM 3387 C C . LEU A 1 445 ? -14.664 -32.278 11.892 1.00 83.62 445 LEU A C 1
ATOM 3389 O O . LEU A 1 445 ? -14.220 -32.435 10.757 1.00 83.62 445 LEU A O 1
ATOM 3393 N N . ARG A 1 446 ? -15.971 -32.406 12.157 1.00 81.81 446 ARG A N 1
ATOM 3394 C CA . ARG A 1 446 ? -16.974 -32.681 11.114 1.00 81.81 446 ARG A CA 1
ATOM 3395 C C . ARG A 1 446 ? -17.228 -31.492 10.188 1.00 81.81 446 ARG A C 1
ATOM 3397 O O . ARG A 1 446 ? -17.556 -31.722 9.027 1.00 81.81 446 ARG A O 1
ATOM 3404 N N . THR A 1 447 ? -17.085 -30.254 10.662 1.00 84.06 447 THR A N 1
ATOM 3405 C CA . THR A 1 447 ? -17.247 -29.059 9.815 1.00 84.06 447 THR A CA 1
ATOM 3406 C C . THR A 1 447 ? -16.013 -28.783 8.961 1.00 84.06 447 THR A C 1
ATOM 3408 O O . THR A 1 447 ? -16.156 -28.381 7.808 1.00 84.06 447 THR A O 1
ATOM 3411 N N . VAL A 1 448 ? -14.811 -29.039 9.483 1.00 80.75 448 VAL A N 1
ATOM 3412 C CA . VAL A 1 448 ? -13.545 -28.777 8.773 1.00 80.75 448 VAL A CA 1
ATOM 3413 C C . VAL A 1 448 ? -13.126 -29.941 7.862 1.00 80.75 448 VAL A C 1
ATOM 3415 O O . VAL A 1 448 ? -12.475 -29.718 6.842 1.00 80.75 448 VAL A O 1
ATOM 3418 N N . ALA A 1 449 ? -13.540 -31.173 8.174 1.00 81.44 449 ALA A N 1
ATOM 3419 C CA . ALA A 1 449 ? -13.351 -32.354 7.331 1.00 81.44 449 ALA A CA 1
ATOM 3420 C C . ALA A 1 449 ? -14.706 -33.036 7.040 1.00 81.44 449 ALA A C 1
ATOM 3422 O O . ALA A 1 449 ? -15.012 -34.084 7.627 1.00 81.44 449 ALA A O 1
ATOM 3423 N N . PRO A 1 450 ? -15.545 -32.453 6.158 1.00 76.06 450 PRO A N 1
ATOM 3424 C CA . PRO A 1 450 ? -16.848 -33.018 5.830 1.00 76.06 450 PRO A CA 1
ATOM 3425 C C . PRO A 1 450 ? -16.692 -34.398 5.181 1.00 76.06 450 PRO A C 1
ATOM 3427 O O . PRO A 1 450 ? -15.872 -34.598 4.282 1.00 76.06 450 PRO A O 1
ATOM 3430 N N . ALA A 1 451 ? -17.479 -35.367 5.652 1.00 72.44 451 ALA A N 1
ATOM 3431 C CA . ALA A 1 451 ? -17.458 -36.716 5.101 1.00 72.44 451 ALA A CA 1
ATOM 3432 C C . ALA A 1 451 ? -17.962 -36.704 3.642 1.00 72.44 451 ALA A C 1
ATOM 3434 O O . ALA A 1 451 ? -18.980 -36.066 3.357 1.00 72.44 451 ALA A O 1
ATOM 3435 N N . PRO A 1 452 ? -17.284 -37.396 2.708 1.00 69.88 452 PRO A N 1
ATOM 3436 C CA . PRO A 1 452 ? -17.726 -37.460 1.322 1.00 69.88 452 PRO A CA 1
ATOM 3437 C C . PRO A 1 452 ? -19.096 -38.163 1.226 1.00 69.88 452 PRO A C 1
ATOM 3439 O O . PRO A 1 452 ? -19.291 -39.204 1.858 1.00 69.88 452 PRO A O 1
ATOM 3442 N N . PRO A 1 453 ? -20.045 -37.638 0.426 1.00 62.84 453 PRO A N 1
ATOM 3443 C CA . PRO A 1 453 ? -21.453 -38.050 0.458 1.00 62.84 453 PRO A CA 1
ATOM 3444 C C . PRO A 1 453 ? -21.744 -39.468 -0.069 1.00 62.84 453 PRO A C 1
ATOM 3446 O O . PRO A 1 453 ? -22.891 -39.901 -0.026 1.00 62.84 453 PRO A O 1
ATOM 3449 N N . THR A 1 454 ? -20.750 -40.210 -0.568 1.00 57.69 454 THR A N 1
ATOM 3450 C CA . THR A 1 454 ? -20.968 -41.453 -1.335 1.00 57.69 454 THR A CA 1
ATOM 3451 C C . THR A 1 454 ? -20.365 -42.728 -0.741 1.00 57.69 454 THR A C 1
ATOM 3453 O O . THR A 1 454 ? -20.413 -43.766 -1.394 1.00 57.69 454 THR A O 1
ATOM 3456 N N . ALA A 1 455 ? -19.840 -42.725 0.488 1.00 49.47 455 ALA A N 1
ATOM 3457 C CA . ALA A 1 455 ? -19.192 -43.917 1.046 1.00 49.47 455 ALA A CA 1
ATOM 3458 C C . ALA A 1 455 ? -19.846 -44.401 2.349 1.00 49.47 455 ALA A C 1
ATOM 3460 O O . ALA A 1 455 ? -19.412 -44.053 3.443 1.00 49.47 455 ALA A O 1
ATOM 3461 N N . GLN A 1 456 ? -20.834 -45.293 2.234 1.00 55.78 456 GLN A N 1
ATOM 3462 C CA . GLN A 1 456 ? -21.368 -46.064 3.369 1.00 55.78 456 GLN A CA 1
ATOM 3463 C C . GLN A 1 456 ? -20.364 -47.093 3.946 1.00 55.78 456 GLN A C 1
ATOM 3465 O O . GLN A 1 456 ? -20.709 -47.810 4.879 1.00 55.78 456 GLN A O 1
ATOM 3470 N N . SER A 1 457 ? -19.116 -47.167 3.453 1.00 54.34 457 SER A N 1
ATOM 3471 C CA . SER A 1 457 ? -18.147 -48.192 3.884 1.00 54.34 457 SER A CA 1
ATOM 3472 C C . SER A 1 457 ? -16.682 -47.750 4.052 1.00 54.34 457 SER A C 1
ATOM 3474 O O . SER A 1 457 ? -15.820 -48.612 4.203 1.00 54.34 457 SER A O 1
ATOM 3476 N N . CYS A 1 458 ? -16.340 -46.455 4.062 1.00 55.31 458 CYS A N 1
ATOM 3477 C CA . CYS A 1 458 ? -14.928 -46.031 4.156 1.00 55.31 458 CYS A CA 1
ATOM 3478 C C . CYS A 1 458 ? -14.637 -45.087 5.331 1.00 55.31 458 CYS A C 1
ATOM 3480 O O . CYS A 1 458 ? -14.327 -43.913 5.138 1.00 55.31 458 CYS A O 1
ATOM 3482 N N . GLY A 1 459 ? -14.631 -45.624 6.556 1.00 73.06 459 GLY A N 1
ATOM 3483 C CA . GLY A 1 459 ? -14.147 -44.900 7.743 1.00 73.06 459 GLY A CA 1
ATOM 3484 C C . GLY A 1 459 ? -12.688 -44.423 7.632 1.00 73.06 459 GLY A C 1
ATOM 3485 O O . GLY A 1 459 ? -12.337 -43.387 8.194 1.00 73.06 459 GLY A O 1
ATOM 3486 N N . GLY A 1 460 ? -11.852 -45.109 6.842 1.00 81.12 460 GLY A N 1
ATOM 3487 C CA . GLY A 1 460 ? -10.430 -44.772 6.689 1.00 81.12 460 GLY A CA 1
ATOM 3488 C C . GLY A 1 460 ? -10.152 -43.443 5.973 1.00 81.12 460 GLY A C 1
ATOM 3489 O O . GLY A 1 460 ? -9.207 -42.745 6.330 1.00 81.12 460 GLY A O 1
ATOM 3490 N N . ALA A 1 461 ? -10.983 -43.041 5.004 1.00 80.62 461 ALA A N 1
ATOM 3491 C CA . ALA A 1 461 ? -10.770 -41.795 4.257 1.00 80.62 461 ALA A CA 1
ATOM 3492 C C . ALA A 1 461 ? -11.059 -40.554 5.117 1.00 80.62 461 ALA A C 1
ATOM 3494 O O . ALA A 1 461 ? -10.310 -39.578 5.086 1.00 80.62 461 ALA A O 1
ATOM 3495 N N . TRP A 1 462 ? -12.113 -40.617 5.936 1.00 84.88 462 TRP A N 1
ATOM 3496 C CA . TRP A 1 462 ? -12.432 -39.553 6.885 1.00 84.88 462 TRP A CA 1
ATOM 3497 C C . TRP A 1 462 ? -11.379 -39.461 7.996 1.00 84.88 462 TRP A C 1
ATOM 3499 O O . TRP A 1 462 ? -10.918 -38.367 8.305 1.00 84.88 462 TRP A O 1
ATOM 3509 N N . GLN A 1 463 ? -10.910 -40.598 8.523 1.00 87.00 463 GLN A N 1
ATOM 3510 C CA . GLN A 1 463 ? -9.819 -40.626 9.505 1.00 87.00 463 GLN A CA 1
ATOM 3511 C C . GLN A 1 463 ? -8.518 -40.019 8.958 1.00 87.00 463 GLN A C 1
ATOM 3513 O O . GLN A 1 463 ? -7.867 -39.250 9.661 1.00 87.00 463 GLN A O 1
ATOM 3518 N N . ALA A 1 464 ? -8.161 -40.299 7.700 1.00 85.38 464 ALA A N 1
ATOM 3519 C CA . ALA A 1 464 ? -6.991 -39.698 7.059 1.00 85.38 464 ALA A CA 1
ATOM 3520 C C . ALA A 1 464 ? -7.138 -38.174 6.882 1.00 85.38 464 ALA A C 1
ATOM 3522 O O . ALA A 1 464 ? -6.188 -37.431 7.134 1.00 85.38 464 ALA A O 1
ATOM 3523 N N . ALA A 1 465 ? -8.329 -37.694 6.506 1.00 83.19 465 ALA A N 1
ATOM 3524 C CA . ALA A 1 465 ? -8.613 -36.263 6.393 1.00 83.19 465 ALA A CA 1
ATOM 3525 C C . ALA A 1 465 ? -8.556 -35.554 7.758 1.00 83.19 465 ALA A C 1
ATOM 3527 O O . ALA A 1 465 ? -7.940 -34.496 7.879 1.00 83.19 465 ALA A O 1
ATOM 3528 N N . VAL A 1 466 ? -9.129 -36.164 8.799 1.00 87.88 466 VAL A N 1
ATOM 3529 C CA . VAL A 1 466 ? -9.062 -35.666 10.181 1.00 87.88 466 VAL A CA 1
ATOM 3530 C C . VAL A 1 466 ? -7.617 -35.622 10.680 1.00 87.88 466 VAL A C 1
ATOM 3532 O O . VAL A 1 466 ? -7.197 -34.606 11.229 1.00 87.88 466 VAL A O 1
ATOM 3535 N N . ALA A 1 467 ? -6.825 -36.671 10.442 1.00 88.62 467 ALA A N 1
ATOM 3536 C CA . ALA A 1 467 ? -5.413 -36.701 10.821 1.00 88.62 467 ALA A CA 1
ATOM 3537 C C . ALA A 1 467 ? -4.609 -35.584 10.135 1.00 88.62 467 ALA A C 1
ATOM 3539 O O . ALA A 1 467 ? -3.760 -34.955 10.763 1.00 88.62 467 ALA A O 1
ATOM 3540 N N . GLU A 1 468 ? -4.893 -35.289 8.866 1.00 87.88 468 GLU A N 1
ATOM 3541 C CA . GLU A 1 468 ? -4.242 -34.193 8.148 1.00 87.88 468 GLU A CA 1
ATOM 3542 C C . GLU A 1 468 ? -4.624 -32.813 8.698 1.00 87.88 468 GLU A C 1
ATOM 3544 O O . GLU A 1 468 ? -3.753 -31.960 8.877 1.00 87.88 468 GLU A O 1
ATOM 3549 N N . VAL A 1 469 ? -5.903 -32.596 9.021 1.00 88.25 469 VAL A N 1
ATOM 3550 C CA . VAL A 1 469 ? -6.365 -31.355 9.662 1.00 88.25 469 VAL A CA 1
ATOM 3551 C C . VAL A 1 469 ? -5.706 -31.175 11.029 1.00 88.25 469 VAL A C 1
ATOM 3553 O O . VAL A 1 469 ? -5.204 -30.090 11.319 1.00 88.25 469 VAL A O 1
ATOM 3556 N N . LEU A 1 470 ? -5.622 -32.236 11.836 1.00 90.81 470 LEU A N 1
ATOM 3557 C CA . LEU A 1 470 ? -4.958 -32.197 13.140 1.00 90.81 470 LEU A CA 1
ATOM 3558 C C . LEU A 1 470 ? -3.452 -31.934 13.020 1.00 90.81 470 LEU A C 1
ATOM 3560 O O . LEU A 1 470 ? -2.922 -31.134 13.786 1.00 90.81 470 LEU A O 1
ATOM 3564 N N . ARG A 1 471 ? -2.762 -32.522 12.031 1.00 92.50 471 ARG A N 1
ATOM 3565 C CA . ARG A 1 471 ? -1.340 -32.227 11.767 1.00 92.50 471 ARG A CA 1
ATOM 3566 C C . ARG A 1 471 ? -1.112 -30.760 11.409 1.00 92.50 471 ARG A C 1
ATOM 3568 O O . ARG A 1 471 ? -0.167 -30.155 11.908 1.00 92.50 471 ARG A O 1
ATOM 3575 N N . ARG A 1 472 ? -1.979 -30.171 10.580 1.00 88.81 472 ARG A N 1
ATOM 3576 C CA . ARG A 1 472 ? -1.894 -28.745 10.216 1.00 88.81 472 ARG A CA 1
ATOM 3577 C C . ARG A 1 472 ? -2.218 -27.830 11.389 1.00 88.81 472 ARG A C 1
ATOM 3579 O O . ARG A 1 472 ? -1.513 -26.847 11.585 1.00 88.81 472 ARG A O 1
ATOM 3586 N N . ALA A 1 473 ? -3.237 -28.166 12.178 1.00 86.44 473 ALA A N 1
ATOM 3587 C CA . ALA A 1 473 ? -3.580 -27.425 13.386 1.00 86.44 473 ALA A CA 1
ATOM 3588 C C . ALA A 1 473 ? -2.426 -27.458 14.400 1.00 86.44 473 ALA A C 1
ATOM 3590 O O . ALA A 1 473 ? -2.024 -26.413 14.898 1.00 86.44 473 ALA A O 1
ATOM 3591 N N . HIS A 1 474 ? -1.826 -28.629 14.626 1.00 91.75 474 HIS A N 1
ATOM 3592 C CA . HIS A 1 474 ? -0.649 -28.776 15.481 1.00 91.75 474 HIS A CA 1
ATOM 3593 C C . HIS A 1 474 ? 0.540 -27.949 14.969 1.00 91.75 474 HIS A C 1
ATOM 3595 O O . HIS A 1 474 ? 1.149 -27.212 15.735 1.00 91.75 474 HIS A O 1
ATOM 3601 N N . ALA A 1 475 ? 0.844 -28.004 13.667 1.00 88.50 475 ALA A N 1
ATOM 3602 C CA . ALA A 1 475 ? 1.910 -27.192 13.078 1.00 88.50 475 ALA A CA 1
ATOM 3603 C C . ALA A 1 475 ? 1.664 -25.679 13.243 1.00 88.50 475 ALA A C 1
ATOM 3605 O O . ALA A 1 475 ? 2.603 -24.933 13.514 1.00 88.50 475 ALA A O 1
ATOM 3606 N N . ALA A 1 476 ? 0.411 -25.230 13.123 1.00 84.62 476 ALA A N 1
ATOM 3607 C CA . ALA A 1 476 ? 0.040 -23.835 13.350 1.00 84.62 476 ALA A CA 1
ATOM 3608 C C . ALA A 1 476 ? 0.202 -23.420 14.822 1.00 84.62 476 ALA A C 1
ATOM 3610 O O . ALA A 1 476 ? 0.702 -22.330 15.090 1.00 84.62 476 ALA A O 1
ATOM 3611 N N . VAL A 1 477 ? -0.169 -24.287 15.770 1.00 91.12 477 VAL A N 1
ATOM 3612 C CA . VAL A 1 477 ? 0.023 -24.034 17.207 1.00 91.12 477 VAL A CA 1
ATOM 3613 C C . VAL A 1 477 ? 1.510 -23.930 17.546 1.00 91.12 477 VAL A C 1
ATOM 3615 O O . VAL A 1 477 ? 1.910 -22.925 18.124 1.00 91.12 477 VAL A O 1
ATOM 3618 N N . CYS A 1 478 ? 2.344 -24.878 17.102 1.00 91.62 478 CYS A N 1
ATOM 3619 C CA . CYS A 1 478 ? 3.793 -24.815 17.334 1.00 91.62 478 CYS A CA 1
ATOM 3620 C C . CYS A 1 478 ? 4.427 -23.547 16.741 1.00 91.62 478 CYS A C 1
ATOM 3622 O O . CYS A 1 478 ? 5.314 -22.955 17.349 1.00 91.62 478 CYS A O 1
ATOM 3624 N N . PHE A 1 479 ? 3.966 -23.104 15.568 1.00 90.19 479 PHE A N 1
ATOM 3625 C CA . PHE A 1 479 ? 4.436 -21.857 14.963 1.00 90.19 479 PHE A CA 1
ATOM 3626 C C . PHE A 1 479 ? 4.075 -20.626 15.812 1.00 90.19 479 PHE A C 1
ATOM 3628 O O . PHE A 1 479 ? 4.910 -19.745 16.008 1.00 90.19 479 PHE A O 1
ATOM 3635 N N . LEU A 1 480 ? 2.851 -20.566 16.348 1.00 87.56 480 LEU A N 1
ATOM 3636 C CA . LEU A 1 480 ? 2.418 -19.471 17.225 1.00 87.56 480 LEU A CA 1
ATOM 3637 C C . LEU A 1 480 ? 3.148 -19.477 18.575 1.00 87.56 480 LEU A C 1
ATOM 3639 O O . LEU A 1 480 ? 3.445 -18.409 19.112 1.00 87.56 480 LEU A O 1
ATOM 3643 N N . GLU A 1 481 ? 3.449 -20.655 19.119 1.00 92.31 481 GLU A N 1
ATOM 3644 C CA . GLU A 1 481 ? 4.268 -20.797 20.327 1.00 92.31 481 GLU A CA 1
ATOM 3645 C C . GLU A 1 481 ? 5.692 -20.291 20.087 1.00 92.31 481 GLU A C 1
ATOM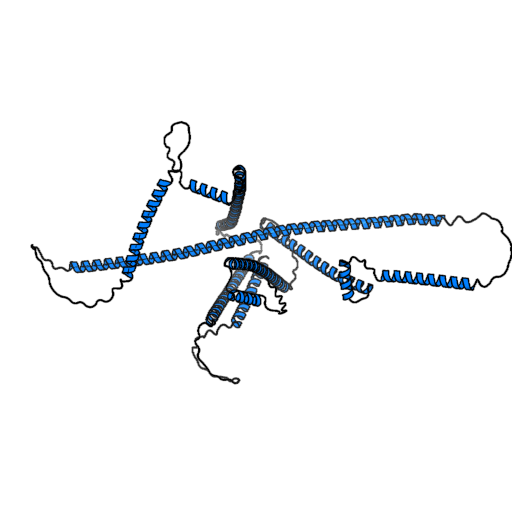 3647 O O . GLU A 1 481 ? 6.165 -19.443 20.843 1.00 92.31 481 GLU A O 1
ATOM 3652 N N . GLN A 1 482 ? 6.325 -20.694 18.982 1.00 93.31 482 GLN A N 1
ATOM 3653 C CA . GLN A 1 482 ? 7.647 -20.200 18.595 1.00 93.31 482 GLN A CA 1
ATOM 3654 C C . GLN A 1 482 ? 7.660 -18.673 18.423 1.00 93.31 482 GLN A C 1
ATOM 3656 O O . GLN A 1 482 ? 8.573 -17.995 18.890 1.00 93.31 482 GLN A O 1
ATOM 3661 N N . GLN A 1 483 ? 6.619 -18.107 17.807 1.00 84.88 483 GLN A N 1
ATOM 3662 C CA . GLN A 1 483 ? 6.490 -16.658 17.664 1.00 84.88 483 GLN A CA 1
ATOM 3663 C C . GLN A 1 483 ? 6.359 -15.954 19.026 1.00 84.88 483 GLN A C 1
ATOM 3665 O O . GLN A 1 483 ? 7.003 -14.930 19.254 1.00 84.88 483 GLN A O 1
ATOM 3670 N N . ARG A 1 484 ? 5.579 -16.514 19.963 1.00 87.12 484 ARG A N 1
ATOM 3671 C CA . ARG A 1 484 ? 5.478 -15.989 21.335 1.00 87.12 484 ARG A CA 1
ATOM 3672 C C . ARG A 1 484 ? 6.806 -16.047 22.083 1.00 87.12 484 ARG A C 1
ATOM 3674 O O . ARG A 1 484 ? 7.113 -15.111 22.818 1.00 87.12 484 ARG A O 1
ATOM 3681 N N . GLU A 1 485 ? 7.580 -17.115 21.915 1.00 93.81 485 GLU A N 1
ATOM 3682 C CA . GLU A 1 485 ? 8.915 -17.235 22.510 1.00 93.81 485 GLU A CA 1
ATOM 3683 C C . GLU A 1 485 ? 9.879 -16.189 21.942 1.00 93.81 485 GLU A C 1
ATOM 3685 O O . GLU A 1 485 ? 10.593 -15.529 22.699 1.00 93.81 485 GLU A O 1
ATOM 3690 N N . GLU A 1 486 ? 9.866 -15.972 20.624 1.00 91.25 486 GLU A N 1
ATOM 3691 C CA . GLU A 1 486 ? 10.675 -14.937 19.976 1.00 91.25 486 GLU A CA 1
ATOM 3692 C C . GLU A 1 486 ? 10.291 -13.526 20.436 1.00 91.25 486 GLU A C 1
ATOM 3694 O O . GLU A 1 486 ? 11.173 -12.712 20.729 1.00 91.25 486 GLU A O 1
ATOM 3699 N N . ASP A 1 487 ? 8.994 -13.236 20.539 1.00 84.94 487 ASP A N 1
ATOM 3700 C CA . ASP A 1 487 ? 8.486 -11.957 21.035 1.00 84.94 487 ASP A CA 1
ATOM 3701 C C . ASP A 1 487 ? 8.825 -11.758 22.517 1.00 84.94 487 ASP A C 1
ATOM 3703 O O . ASP A 1 487 ? 9.274 -10.678 22.909 1.00 84.94 487 ASP A O 1
ATOM 3707 N N . GLY A 1 488 ? 8.719 -12.813 23.330 1.00 92.44 488 GLY A N 1
ATOM 3708 C CA . GLY A 1 488 ? 9.186 -12.824 24.715 1.00 92.44 488 GLY A CA 1
ATOM 3709 C C . GLY A 1 488 ? 10.685 -12.536 24.818 1.00 92.44 488 GLY A C 1
ATOM 3710 O O . GLY A 1 488 ? 11.099 -11.671 25.586 1.00 92.44 488 GLY A O 1
ATOM 3711 N N . ALA A 1 489 ? 11.511 -13.170 23.983 1.00 93.06 489 ALA A N 1
ATOM 3712 C CA . ALA A 1 489 ? 12.953 -12.933 23.942 1.00 93.06 489 ALA A CA 1
ATOM 3713 C C . ALA A 1 489 ? 13.317 -11.525 23.437 1.00 93.06 489 ALA A C 1
ATOM 3715 O O . ALA A 1 489 ? 14.339 -10.960 23.838 1.00 93.06 489 ALA A O 1
ATOM 3716 N N . ARG A 1 490 ? 12.516 -10.937 22.540 1.00 84.56 490 ARG A N 1
ATOM 3717 C CA . ARG A 1 490 ? 12.663 -9.536 22.111 1.00 84.56 490 ARG A CA 1
ATOM 3718 C C . ARG A 1 490 ? 12.320 -8.577 23.246 1.00 84.56 490 ARG A C 1
ATOM 3720 O O . ARG A 1 490 ? 13.098 -7.664 23.507 1.00 84.56 490 ARG A O 1
ATOM 3727 N N . LEU A 1 491 ? 11.212 -8.816 23.946 1.00 88.94 491 LEU A N 1
ATOM 3728 C CA . LEU A 1 491 ? 10.800 -8.033 25.111 1.00 88.94 491 LEU A CA 1
ATOM 3729 C C . LEU A 1 491 ? 11.854 -8.086 26.219 1.00 88.94 491 LEU A C 1
ATOM 3731 O O . LEU A 1 491 ? 12.265 -7.031 26.698 1.00 88.94 491 LEU A O 1
ATOM 3735 N N . SER A 1 492 ? 12.363 -9.271 26.566 1.00 94.62 492 SER A N 1
ATOM 3736 C CA . SER A 1 492 ? 13.447 -9.424 27.546 1.00 94.62 492 SER A CA 1
ATOM 3737 C C . SER A 1 492 ? 14.695 -8.633 27.150 1.00 94.62 492 SER A C 1
ATOM 3739 O O . SER A 1 492 ? 15.223 -7.882 27.966 1.00 94.62 492 SER A O 1
ATOM 3741 N N . ARG A 1 493 ? 15.110 -8.689 25.875 1.00 93.88 493 ARG A N 1
ATOM 3742 C CA . ARG A 1 493 ? 16.229 -7.878 25.362 1.00 93.88 493 ARG A CA 1
ATOM 3743 C C . ARG A 1 493 ? 15.966 -6.373 25.455 1.00 93.88 493 ARG A C 1
ATOM 3745 O O . ARG A 1 493 ? 16.876 -5.619 25.790 1.00 93.88 493 ARG A O 1
ATOM 3752 N N . CYS A 1 494 ? 14.738 -5.922 25.198 1.00 83.12 494 CYS A N 1
ATOM 3753 C CA . CYS A 1 494 ? 14.358 -4.520 25.385 1.00 83.12 494 CYS A CA 1
ATOM 3754 C C . CYS A 1 494 ? 14.416 -4.098 26.860 1.00 83.12 494 CYS A C 1
ATOM 3756 O O . CYS A 1 494 ? 14.913 -3.013 27.158 1.00 83.12 494 CYS A O 1
ATOM 3758 N N . TYR A 1 495 ? 13.951 -4.941 27.787 1.00 87.75 495 TYR A N 1
ATOM 3759 C CA . TYR A 1 495 ? 14.042 -4.662 29.222 1.00 87.75 495 TYR A CA 1
ATOM 3760 C C . TYR A 1 495 ? 15.493 -4.607 29.706 1.00 87.75 495 TYR A C 1
ATOM 3762 O O . TYR A 1 495 ? 15.853 -3.659 30.401 1.00 87.75 495 TYR A O 1
ATOM 3770 N N . GLU A 1 496 ? 16.342 -5.544 29.282 1.00 94.19 496 GLU A N 1
ATOM 3771 C CA . GLU A 1 496 ? 17.780 -5.513 29.574 1.00 94.19 496 GLU A CA 1
ATOM 3772 C C . GLU A 1 496 ? 18.446 -4.246 29.016 1.00 94.19 496 GLU A C 1
ATOM 3774 O O . GLU A 1 496 ? 19.220 -3.586 29.712 1.00 94.19 496 GLU A O 1
ATOM 3779 N N . ALA A 1 497 ? 18.108 -3.854 27.782 1.00 86.88 497 ALA A N 1
ATOM 3780 C CA . ALA A 1 497 ? 18.626 -2.636 27.163 1.00 86.88 497 ALA A CA 1
ATOM 3781 C C . ALA A 1 497 ? 18.210 -1.362 27.919 1.00 86.88 497 ALA A C 1
ATOM 3783 O O . ALA A 1 497 ? 19.000 -0.426 27.999 1.00 86.88 497 ALA A O 1
ATOM 3784 N N . MET A 1 498 ? 17.007 -1.325 28.506 1.00 85.94 498 MET A N 1
ATOM 3785 C CA . MET A 1 498 ? 16.557 -0.217 29.360 1.00 85.94 498 MET A CA 1
ATOM 3786 C C . MET A 1 498 ? 17.163 -0.255 30.771 1.00 85.94 498 MET A C 1
ATOM 3788 O O . MET A 1 498 ? 17.367 0.799 31.372 1.00 85.94 498 MET A O 1
ATOM 3792 N N . GLN A 1 499 ? 17.462 -1.439 31.312 1.00 91.75 499 GLN A N 1
ATOM 3793 C CA . GLN A 1 499 ? 18.075 -1.579 32.636 1.00 91.75 499 GLN A CA 1
ATOM 3794 C C . GLN A 1 499 ? 19.552 -1.181 32.645 1.00 91.75 499 GLN A C 1
ATOM 3796 O O . GLN A 1 499 ? 19.979 -0.503 33.579 1.00 91.75 499 GLN A O 1
ATOM 3801 N N . ARG A 1 500 ? 20.318 -1.512 31.597 1.00 91.31 500 ARG A N 1
ATOM 3802 C CA . ARG A 1 500 ? 21.744 -1.146 31.482 1.00 91.31 500 ARG A CA 1
ATOM 3803 C C . ARG A 1 500 ? 22.048 0.330 31.786 1.00 91.31 500 ARG A C 1
ATOM 3805 O O . ARG A 1 500 ? 22.884 0.572 32.655 1.00 91.31 500 ARG A O 1
ATOM 3812 N N . PRO A 1 501 ? 21.384 1.326 31.166 1.00 84.56 501 PRO A N 1
ATOM 3813 C CA . PRO A 1 501 ? 21.654 2.730 31.467 1.00 84.56 501 PRO A CA 1
ATOM 3814 C C . PRO A 1 501 ? 21.232 3.120 32.890 1.00 84.56 501 PRO A C 1
ATOM 3816 O O . PRO A 1 501 ? 21.900 3.944 33.509 1.00 84.56 501 PRO A O 1
ATOM 3819 N N . GLN A 1 502 ? 20.180 2.515 33.455 1.00 83.50 502 GLN A N 1
ATOM 3820 C CA . GLN A 1 502 ? 19.791 2.771 34.849 1.00 83.50 502 GLN A CA 1
ATOM 3821 C C . GLN A 1 502 ? 20.828 2.228 35.841 1.00 83.50 502 GLN A C 1
ATOM 3823 O O . GLN A 1 502 ? 21.135 2.881 36.840 1.00 83.50 502 GLN A O 1
ATOM 3828 N N . GLU A 1 503 ? 21.386 1.046 35.578 1.00 89.31 503 GLU A N 1
ATOM 3829 C CA . GLU A 1 503 ? 22.469 0.473 36.377 1.00 89.31 503 GLU A CA 1
ATOM 3830 C C . GLU A 1 503 ? 23.767 1.267 36.227 1.00 89.31 503 GLU A C 1
ATOM 3832 O O . GLU A 1 503 ? 24.443 1.528 37.223 1.00 89.31 503 GLU A O 1
ATOM 3837 N N . GLU A 1 504 ? 24.096 1.717 35.016 1.00 87.19 504 GLU A N 1
ATOM 3838 C CA . GLU A 1 504 ? 25.263 2.562 34.770 1.00 87.19 504 GLU A CA 1
ATOM 3839 C C . GLU A 1 504 ? 25.128 3.925 35.466 1.00 87.19 504 GLU A C 1
ATOM 3841 O O . GLU A 1 504 ? 26.073 4.400 36.097 1.00 87.19 504 GLU A O 1
ATOM 3846 N N . GLN A 1 505 ? 23.932 4.519 35.458 1.00 81.06 505 GLN A N 1
ATOM 3847 C CA . GLN A 1 505 ? 23.646 5.762 36.173 1.00 81.06 505 GLN A CA 1
ATOM 3848 C C . GLN A 1 505 ? 23.709 5.577 37.698 1.00 81.06 505 GLN A C 1
ATOM 3850 O O . GLN A 1 505 ? 24.250 6.439 38.391 1.00 81.06 505 GLN A O 1
ATOM 3855 N N . LYS A 1 506 ? 23.252 4.433 38.231 1.00 88.06 506 LYS A N 1
ATOM 3856 C CA . LYS A 1 506 ? 23.450 4.067 39.647 1.00 88.06 506 LYS A CA 1
ATOM 3857 C C . LYS A 1 506 ? 24.932 3.891 39.991 1.00 88.06 506 LYS A C 1
ATOM 3859 O O . LYS A 1 506 ? 25.365 4.382 41.032 1.00 88.06 506 LYS A O 1
ATOM 3864 N N . ARG A 1 507 ? 25.726 3.254 39.120 1.00 82.81 507 ARG A N 1
ATOM 3865 C CA . ARG A 1 507 ? 27.183 3.106 39.304 1.00 82.81 507 ARG A CA 1
ATOM 3866 C C . ARG A 1 507 ? 27.902 4.458 39.287 1.00 82.81 507 ARG A C 1
ATOM 3868 O O . ARG A 1 507 ? 28.761 4.688 40.134 1.00 82.81 507 ARG A O 1
ATOM 3875 N N . ARG A 1 508 ? 27.516 5.371 38.389 1.00 81.88 508 ARG A N 1
ATOM 3876 C CA . ARG A 1 508 ? 28.062 6.740 38.326 1.00 81.88 508 ARG A CA 1
ATOM 3877 C C . ARG A 1 508 ? 27.631 7.597 39.523 1.00 81.88 508 ARG A C 1
ATOM 3879 O O . ARG A 1 508 ? 28.442 8.351 40.049 1.00 81.88 508 ARG A O 1
ATOM 3886 N N . GLY A 1 509 ? 26.393 7.447 39.999 1.00 75.06 509 GLY A N 1
ATOM 3887 C CA . GLY A 1 509 ? 25.868 8.185 41.154 1.00 75.06 509 GLY A CA 1
ATOM 3888 C C . GLY A 1 509 ? 26.436 7.740 42.507 1.00 75.06 509 GLY A C 1
ATOM 3889 O O . GLY A 1 509 ? 26.582 8.563 43.406 1.00 75.06 509 GLY A O 1
ATOM 3890 N N . ALA A 1 510 ? 26.802 6.463 42.658 1.00 69.88 510 ALA A N 1
ATOM 3891 C CA . ALA A 1 510 ? 27.340 5.929 43.913 1.00 69.88 510 ALA A CA 1
ATOM 3892 C C . ALA A 1 510 ? 28.841 6.223 44.135 1.00 69.88 510 ALA A C 1
ATOM 3894 O O . ALA A 1 510 ? 29.311 6.152 45.268 1.00 69.88 510 ALA A O 1
ATOM 3895 N N . GLY A 1 511 ? 29.600 6.567 43.084 1.00 59.84 511 GLY A N 1
ATOM 3896 C CA . GLY A 1 511 ? 31.055 6.779 43.157 1.00 59.84 511 GLY A CA 1
ATOM 3897 C C . GLY A 1 511 ? 31.524 8.217 43.430 1.00 59.84 511 GLY A C 1
ATOM 3898 O O . GLY A 1 511 ? 32.715 8.430 43.635 1.00 59.84 511 GLY A O 1
ATOM 3899 N N . GLY A 1 512 ? 30.628 9.212 43.431 1.00 56.94 512 GLY A N 1
ATOM 3900 C CA . GLY A 1 512 ? 30.999 10.638 43.402 1.00 56.94 512 GLY A CA 1
ATOM 3901 C C . GLY A 1 512 ? 31.070 11.380 44.744 1.00 56.94 512 GLY A C 1
ATOM 3902 O O . GLY A 1 512 ? 31.255 12.593 44.743 1.00 56.94 512 GLY A O 1
ATOM 3903 N N . SER A 1 513 ? 30.902 10.712 45.891 1.00 53.44 513 SER A N 1
ATOM 3904 C CA . SER A 1 513 ? 30.771 11.385 47.200 1.00 53.44 513 SER A CA 1
ATOM 3905 C C . SER A 1 513 ? 31.882 11.038 48.197 1.00 53.44 513 SER A C 1
ATOM 3907 O O . SER A 1 513 ? 31.616 10.703 49.348 1.00 53.44 513 SER A O 1
ATOM 3909 N N . VAL A 1 514 ? 33.154 11.105 47.787 1.00 54.97 514 VAL A N 1
ATOM 3910 C CA . VAL A 1 514 ? 34.270 10.962 48.736 1.00 54.97 514 VAL A CA 1
ATOM 3911 C C . VAL A 1 514 ? 35.362 12.004 48.478 1.00 54.97 514 VAL A C 1
ATOM 3913 O O . VAL A 1 514 ? 35.979 12.029 47.421 1.00 54.97 514 VAL A O 1
ATOM 3916 N N . ARG A 1 515 ? 35.625 12.791 49.535 1.00 50.81 515 ARG A N 1
ATOM 3917 C CA . ARG A 1 515 ? 36.787 13.665 49.811 1.00 50.81 515 ARG A CA 1
ATOM 3918 C C . ARG A 1 515 ? 36.805 15.078 49.208 1.00 50.81 515 ARG A C 1
ATOM 3920 O O . ARG A 1 515 ? 37.646 15.425 48.390 1.00 50.81 515 ARG A O 1
ATOM 3927 N N . ARG A 1 516 ? 36.017 15.970 49.823 1.00 52.72 516 ARG A N 1
ATOM 3928 C CA . ARG A 1 516 ? 36.503 17.323 50.158 1.00 52.72 516 ARG A CA 1
ATOM 3929 C C . ARG A 1 516 ? 37.131 17.280 51.551 1.00 52.72 516 ARG A C 1
ATOM 3931 O O . ARG A 1 516 ? 36.422 17.057 52.525 1.00 52.72 516 ARG A O 1
ATOM 3938 N N . GLY A 1 517 ? 38.440 17.501 51.637 1.00 52.50 517 GLY A N 1
ATOM 3939 C CA . GLY A 1 517 ? 39.124 17.704 52.915 1.00 52.50 517 GLY A CA 1
ATOM 3940 C C . GLY A 1 517 ? 40.610 17.371 52.873 1.00 52.50 517 GLY A C 1
ATOM 3941 O O . GLY A 1 517 ? 40.989 16.277 53.269 1.00 52.50 517 GLY A O 1
ATOM 3942 N N . ASN A 1 518 ? 41.435 18.284 52.354 1.00 44.66 518 ASN A N 1
ATOM 3943 C CA . ASN A 1 518 ? 42.515 18.949 53.101 1.00 44.66 518 ASN A CA 1
ATOM 3944 C C . ASN A 1 518 ? 43.510 19.641 52.157 1.00 44.66 518 ASN A C 1
ATOM 3946 O O . ASN A 1 518 ? 44.103 19.029 51.278 1.00 44.66 518 ASN A O 1
ATOM 3950 N N . LYS A 1 519 ? 43.697 20.933 52.425 1.00 53.22 519 LYS A N 1
ATOM 3951 C CA . LYS A 1 519 ? 44.826 21.793 52.040 1.00 53.22 519 LYS A CA 1
ATOM 3952 C C . LYS A 1 519 ? 45.994 21.465 52.999 1.00 53.22 519 LYS A C 1
ATOM 3954 O O . LYS A 1 519 ? 45.697 21.216 54.170 1.00 53.22 519 LYS A O 1
ATOM 3959 N N . PRO A 1 520 ? 47.265 21.388 52.558 1.00 53.91 520 PRO A N 1
ATOM 3960 C CA . PRO A 1 520 ? 48.153 22.566 52.526 1.00 53.91 520 PRO A CA 1
ATOM 3961 C C . PRO A 1 520 ? 49.027 22.612 51.253 1.00 53.91 520 PRO A C 1
ATOM 3963 O O . PRO A 1 520 ? 49.438 21.590 50.727 1.00 53.91 520 PRO A O 1
ATOM 3966 N N . SER A 1 521 ? 49.072 23.753 50.569 1.00 51.91 521 SER A N 1
ATOM 3967 C CA . SER A 1 521 ? 50.194 24.710 50.543 1.00 51.91 521 SER A CA 1
ATOM 3968 C C . SER A 1 521 ? 51.523 24.182 49.984 1.00 51.91 521 SER A C 1
ATOM 3970 O O . SER A 1 521 ? 52.204 23.391 50.626 1.00 51.91 521 SER A O 1
ATOM 3972 N N . ASP A 1 522 ? 51.912 24.859 48.904 1.00 45.03 522 ASP A N 1
ATOM 3973 C CA . ASP A 1 522 ? 53.267 25.284 48.552 1.00 45.03 522 ASP A CA 1
ATOM 3974 C C . ASP A 1 522 ? 54.096 24.378 47.629 1.00 45.03 522 ASP A C 1
ATOM 3976 O O . ASP A 1 522 ? 54.215 23.174 47.832 1.00 45.03 522 ASP A O 1
ATOM 3980 N N . GLY A 1 523 ? 54.681 25.006 46.606 1.00 42.81 523 GLY A N 1
ATOM 3981 C CA . GLY A 1 523 ? 55.561 24.370 45.622 1.00 42.81 523 GLY A CA 1
ATOM 3982 C C . GLY A 1 523 ? 55.030 24.448 44.194 1.00 42.81 523 GLY A C 1
ATOM 3983 O O . GLY A 1 523 ? 54.295 23.575 43.748 1.00 42.81 523 GLY A O 1
ATOM 3984 N N . GLY A 1 524 ? 55.401 25.521 43.494 1.00 49.06 524 GLY A N 1
ATOM 3985 C CA . GLY A 1 524 ? 54.957 25.828 42.141 1.00 49.06 524 GLY A CA 1
ATOM 3986 C C . GLY A 1 524 ? 55.344 24.824 41.056 1.00 49.06 524 GLY A C 1
ATOM 3987 O O . GLY A 1 524 ? 56.256 24.012 41.190 1.00 49.06 524 GLY A O 1
ATOM 3988 N N . GLY A 1 525 ? 54.651 24.972 39.931 1.00 44.12 525 GLY A N 1
ATOM 3989 C CA . GLY A 1 525 ? 54.990 24.323 38.679 1.00 44.12 525 GLY A CA 1
ATOM 3990 C C . GLY A 1 525 ? 53.832 24.359 37.692 1.00 44.12 525 GLY A C 1
ATOM 3991 O O . GLY A 1 525 ? 52.844 23.676 37.906 1.00 44.12 525 GLY A O 1
ATOM 3992 N N . SER A 1 526 ? 54.042 25.096 36.597 1.00 44.53 526 SER A N 1
ATOM 3993 C CA . SER A 1 526 ? 53.484 24.830 35.263 1.00 44.53 526 SER A CA 1
ATOM 3994 C C . SER A 1 526 ? 51.964 25.004 35.112 1.00 44.53 526 SER A C 1
ATOM 3996 O O . SER A 1 526 ? 51.196 24.125 35.470 1.00 44.53 526 SER A O 1
ATOM 3998 N N . VAL A 1 527 ? 51.517 26.199 34.713 1.00 50.81 527 VAL A N 1
ATOM 3999 C CA . VAL A 1 527 ? 51.156 26.538 33.314 1.00 50.81 527 VAL A CA 1
ATOM 4000 C C . VAL A 1 527 ? 49.856 25.845 32.905 1.00 50.81 527 VAL A C 1
ATOM 4002 O O . VAL A 1 527 ? 49.850 24.670 32.554 1.00 50.81 527 VAL A O 1
ATOM 4005 N N . ASP A 1 528 ? 48.789 26.625 33.090 1.00 52.38 528 ASP A N 1
ATOM 4006 C CA . ASP A 1 528 ? 47.622 26.823 32.226 1.00 52.38 528 ASP A CA 1
ATOM 4007 C C . ASP A 1 528 ? 47.414 25.787 31.116 1.00 52.38 528 ASP A C 1
ATOM 4009 O O . ASP A 1 528 ? 48.236 25.707 30.214 1.00 52.38 528 ASP A O 1
ATOM 4013 N N . ASP A 1 529 ? 46.309 25.039 31.186 1.00 54.00 529 ASP A N 1
ATOM 4014 C CA . ASP A 1 529 ? 45.373 24.795 30.077 1.00 54.00 529 ASP A CA 1
ATOM 4015 C C . ASP A 1 529 ? 44.242 23.846 30.558 1.00 54.00 529 ASP A C 1
ATOM 4017 O O . ASP A 1 529 ? 44.459 22.980 31.406 1.00 54.00 529 ASP A O 1
ATOM 4021 N N . ASP A 1 530 ? 43.030 24.042 30.023 1.00 52.12 530 ASP A N 1
ATOM 4022 C CA . ASP A 1 530 ? 41.872 23.118 30.044 1.00 52.12 530 ASP A CA 1
ATOM 4023 C C . ASP A 1 530 ? 40.817 23.186 31.183 1.00 52.12 530 ASP A C 1
ATOM 4025 O O . ASP A 1 530 ? 40.420 22.154 31.724 1.00 52.12 530 ASP A O 1
ATOM 4029 N N . ASP A 1 531 ? 40.234 24.359 31.482 1.00 51.19 531 ASP A N 1
ATOM 4030 C CA . ASP A 1 531 ? 38.930 24.431 32.199 1.00 51.19 531 ASP A CA 1
ATOM 4031 C C . ASP A 1 531 ? 37.884 25.325 31.491 1.00 51.19 531 ASP A C 1
ATOM 4033 O O . ASP A 1 531 ? 37.094 26.025 32.122 1.00 51.19 531 ASP A O 1
ATOM 4037 N N . ASP A 1 532 ? 37.873 25.318 30.149 1.00 57.75 532 ASP A N 1
ATOM 4038 C CA . ASP A 1 532 ? 36.910 26.084 29.323 1.00 57.75 532 ASP A CA 1
ATOM 4039 C C . ASP A 1 532 ? 35.656 25.260 28.926 1.00 57.75 532 ASP A C 1
ATOM 4041 O O . ASP A 1 532 ? 34.631 25.788 28.491 1.00 57.75 532 ASP A O 1
ATOM 4045 N N . GLY A 1 533 ? 35.668 23.939 29.152 1.00 60.31 533 GLY A N 1
ATOM 4046 C CA . GLY A 1 533 ? 34.564 23.046 28.761 1.00 60.31 533 GLY A CA 1
ATOM 4047 C C . GLY A 1 533 ? 33.260 23.258 29.548 1.00 60.31 533 GLY A C 1
ATOM 4048 O O . GLY A 1 533 ? 32.170 22.932 29.069 1.00 60.31 533 GLY A O 1
ATOM 4049 N N . GLY A 1 534 ? 33.339 23.831 30.753 1.00 66.69 534 GLY A N 1
ATOM 4050 C CA . GLY A 1 534 ? 32.167 24.104 31.589 1.00 66.69 534 GLY A CA 1
ATOM 4051 C C . GLY A 1 534 ? 31.313 25.273 31.085 1.00 66.69 534 GLY A C 1
ATOM 4052 O O . GLY A 1 534 ? 30.083 25.224 31.178 1.00 66.69 534 GLY A O 1
ATOM 4053 N N . ALA A 1 535 ? 31.944 26.305 30.519 1.00 68.75 535 ALA A N 1
ATOM 4054 C CA . ALA A 1 535 ? 31.251 27.487 30.010 1.00 68.75 535 ALA A CA 1
ATOM 4055 C C . ALA A 1 535 ? 30.498 27.181 28.705 1.00 68.75 535 ALA A C 1
ATOM 4057 O O . ALA A 1 535 ? 29.353 27.608 28.529 1.00 68.75 535 ALA A O 1
ATOM 4058 N N . GLU A 1 536 ? 31.095 26.368 27.831 1.00 71.25 536 GLU A N 1
ATOM 4059 C CA . GLU A 1 536 ? 30.470 25.938 26.579 1.00 71.25 536 GLU A CA 1
ATOM 4060 C C . GLU A 1 536 ? 29.260 25.018 26.831 1.00 71.25 536 GLU A C 1
ATOM 4062 O O . GLU A 1 536 ? 28.195 25.195 26.230 1.00 71.25 536 GLU A O 1
ATOM 4067 N N . ALA A 1 537 ? 29.368 24.100 27.799 1.00 67.25 537 ALA A N 1
ATOM 4068 C CA . ALA A 1 537 ? 28.255 23.245 28.211 1.00 67.25 537 ALA A CA 1
ATOM 4069 C C . ALA A 1 537 ? 27.084 24.052 28.807 1.00 67.25 537 ALA A C 1
ATOM 4071 O O . ALA A 1 537 ? 25.918 23.757 28.525 1.00 67.25 537 ALA A O 1
ATOM 4072 N N . ALA A 1 538 ? 27.379 25.094 29.593 1.00 72.44 538 ALA A N 1
ATOM 4073 C CA . ALA A 1 538 ? 26.362 25.988 30.143 1.00 72.44 538 ALA A CA 1
ATOM 4074 C C . ALA A 1 538 ? 25.663 26.814 29.046 1.00 72.44 538 ALA A C 1
ATOM 4076 O O . ALA A 1 538 ? 24.434 26.909 29.045 1.00 72.44 538 ALA A O 1
ATOM 4077 N N . MET A 1 539 ? 26.410 27.336 28.063 1.00 76.19 539 MET A N 1
ATOM 4078 C CA . MET A 1 539 ? 25.817 28.036 26.916 1.00 76.19 539 MET A CA 1
ATOM 4079 C C . MET A 1 539 ? 24.938 27.115 26.061 1.00 76.19 539 MET A C 1
ATOM 4081 O O . MET A 1 539 ? 23.828 27.503 25.691 1.00 76.19 539 MET A O 1
ATOM 4085 N N . MET A 1 540 ? 25.374 25.882 25.781 1.00 71.62 540 MET A N 1
ATOM 4086 C CA . MET A 1 540 ? 24.546 24.914 25.051 1.00 71.62 540 MET A CA 1
ATOM 4087 C C . MET A 1 540 ? 23.253 24.579 25.803 1.00 71.62 540 MET A C 1
ATOM 4089 O O . MET A 1 540 ? 22.186 24.499 25.187 1.00 71.62 540 MET A O 1
ATOM 4093 N N . ALA A 1 541 ? 23.313 24.432 27.129 1.00 76.50 541 ALA A N 1
ATOM 4094 C CA . ALA A 1 541 ? 22.127 24.184 27.944 1.00 76.50 541 ALA A CA 1
ATOM 4095 C C . ALA A 1 541 ? 21.111 25.339 27.853 1.00 76.50 541 ALA A C 1
ATOM 4097 O O . ALA A 1 541 ? 19.913 25.092 27.672 1.00 76.50 541 ALA A O 1
ATOM 4098 N N . ASP A 1 542 ? 21.572 26.591 27.894 1.00 81.81 542 ASP A N 1
ATOM 4099 C CA . ASP A 1 542 ? 20.705 27.767 27.771 1.00 81.81 542 ASP A CA 1
ATOM 4100 C C . ASP A 1 542 ? 20.067 27.894 26.378 1.00 81.81 542 ASP A C 1
ATOM 4102 O O . ASP A 1 542 ? 18.866 28.177 26.274 1.00 81.81 542 ASP A O 1
ATOM 4106 N N . VAL A 1 543 ? 20.812 27.592 25.308 1.00 79.19 543 VAL A N 1
ATOM 4107 C CA . VAL A 1 543 ? 20.279 27.562 23.933 1.00 79.19 543 VAL A CA 1
ATOM 4108 C C . VAL A 1 543 ? 19.174 26.509 23.805 1.00 79.19 543 VAL A C 1
ATOM 4110 O O . VAL A 1 543 ? 18.081 26.805 23.311 1.00 79.19 543 VAL A O 1
ATOM 4113 N N . VAL A 1 544 ? 19.389 25.302 24.334 1.00 77.06 544 VAL A N 1
ATOM 4114 C CA . VAL A 1 544 ? 18.381 24.228 24.311 1.00 77.06 544 VAL A CA 1
ATOM 4115 C C . VAL A 1 544 ? 17.135 24.608 25.120 1.00 77.06 544 VAL A C 1
ATOM 4117 O O . VAL A 1 544 ? 16.004 24.316 24.709 1.00 77.06 544 VAL A O 1
ATOM 4120 N N . LEU A 1 545 ? 17.291 25.288 26.258 1.00 83.38 545 LEU A N 1
ATOM 4121 C CA . LEU A 1 545 ? 16.160 25.774 27.053 1.00 83.38 545 LEU A CA 1
ATOM 4122 C C . LEU A 1 545 ? 15.381 26.885 26.335 1.00 83.38 545 LEU A C 1
ATOM 4124 O O . LEU A 1 545 ? 14.143 26.888 26.372 1.00 83.38 545 LEU A O 1
ATOM 4128 N N . GLN A 1 546 ? 16.064 27.802 25.650 1.00 86.75 546 GLN A N 1
ATOM 4129 C CA . GLN A 1 546 ? 15.431 28.853 24.854 1.00 86.75 546 GLN A CA 1
ATOM 4130 C C . GLN A 1 546 ? 14.640 28.269 23.674 1.00 86.75 546 GLN A C 1
ATOM 4132 O O . GLN A 1 546 ? 13.483 28.651 23.458 1.00 86.75 546 GLN A O 1
ATOM 4137 N N . GLU A 1 547 ? 15.203 27.288 22.968 1.00 77.06 547 GLU A N 1
ATOM 4138 C CA . GLU A 1 547 ? 14.512 26.570 21.895 1.00 77.06 547 GLU A CA 1
ATOM 4139 C C . GLU A 1 547 ? 13.286 25.811 22.409 1.00 77.06 547 GLU A C 1
ATOM 4141 O O . GLU A 1 547 ? 12.211 25.890 21.810 1.00 77.06 547 GLU A O 1
ATOM 4146 N N . ASN A 1 548 ? 13.388 25.142 23.560 1.00 77.56 548 ASN A N 1
ATOM 4147 C CA . ASN A 1 548 ? 12.249 24.460 24.175 1.00 77.56 548 ASN A CA 1
ATOM 4148 C C . ASN A 1 548 ? 11.121 25.436 24.550 1.00 77.56 548 ASN A C 1
ATOM 4150 O O . ASN A 1 548 ? 9.941 25.137 24.341 1.00 77.56 548 ASN A O 1
ATOM 4154 N N . ARG A 1 549 ? 11.451 26.640 25.041 1.00 85.81 549 ARG A N 1
ATOM 4155 C CA . ARG A 1 549 ? 10.454 27.698 25.289 1.00 85.81 549 ARG A CA 1
ATOM 4156 C C . ARG A 1 549 ? 9.796 28.167 23.987 1.00 85.81 549 ARG A C 1
ATOM 4158 O O . ARG A 1 549 ? 8.579 28.364 23.965 1.00 85.81 549 ARG A O 1
ATOM 4165 N N . ALA A 1 550 ? 10.560 28.314 22.904 1.00 77.69 550 ALA A N 1
ATOM 4166 C CA . ALA A 1 550 ? 10.034 28.692 21.592 1.00 77.69 550 ALA A CA 1
ATOM 4167 C C . ALA A 1 550 ? 9.126 27.603 20.990 1.00 77.69 550 ALA A C 1
ATOM 4169 O O . ALA A 1 550 ? 8.033 27.909 20.506 1.00 77.69 550 ALA A O 1
ATOM 4170 N N . LEU A 1 551 ? 9.519 26.329 21.088 1.00 78.06 551 LEU A N 1
ATOM 4171 C CA . LEU A 1 551 ? 8.706 25.186 20.662 1.00 78.06 551 LEU A CA 1
ATOM 4172 C C . LEU A 1 551 ? 7.397 25.103 21.449 1.00 78.06 551 LEU A C 1
ATOM 4174 O O . LEU A 1 551 ? 6.335 24.931 20.853 1.00 78.06 551 LEU A O 1
ATOM 4178 N N . LYS A 1 552 ? 7.440 25.323 22.768 1.00 87.38 552 LYS A N 1
ATOM 4179 C CA . LYS A 1 552 ? 6.237 25.348 23.610 1.00 87.38 552 LYS A CA 1
ATOM 4180 C C . LYS A 1 552 ? 5.272 26.470 23.210 1.00 87.38 552 LYS A C 1
ATOM 4182 O O . LYS A 1 552 ? 4.064 26.249 23.193 1.00 87.38 552 LYS A O 1
ATOM 4187 N N . LYS A 1 553 ? 5.777 27.658 22.845 1.00 84.62 553 LYS A N 1
ATOM 4188 C CA . LYS A 1 553 ? 4.945 28.754 22.307 1.00 84.62 553 LYS A CA 1
ATOM 4189 C C . LYS A 1 553 ? 4.313 28.380 20.961 1.00 84.62 553 LYS A C 1
ATOM 4191 O O . LYS A 1 553 ? 3.122 28.606 20.779 1.00 84.62 553 LYS A O 1
ATOM 4196 N N . ARG A 1 554 ? 5.071 27.759 20.051 1.00 75.12 554 ARG A N 1
ATOM 4197 C CA . ARG A 1 554 ? 4.566 27.314 18.737 1.00 75.12 554 ARG A CA 1
ATOM 4198 C C . ARG A 1 554 ? 3.503 26.221 18.857 1.00 75.12 554 ARG A C 1
ATOM 4200 O O . ARG A 1 554 ? 2.480 26.313 18.190 1.00 75.12 554 ARG A O 1
ATOM 4207 N N . LEU A 1 555 ? 3.697 25.246 19.749 1.00 78.50 555 LEU A N 1
ATOM 4208 C CA . LEU A 1 555 ? 2.693 24.216 20.038 1.00 78.50 555 LEU A CA 1
ATOM 4209 C C . LEU A 1 555 ? 1.385 24.823 20.558 1.00 78.50 555 LEU A C 1
ATOM 4211 O O . LEU A 1 555 ? 0.319 24.436 20.091 1.00 78.50 555 LEU A O 1
ATOM 4215 N N . LYS A 1 556 ? 1.455 25.822 21.449 1.00 86.81 556 LYS A N 1
ATOM 4216 C CA . LYS A 1 556 ? 0.261 26.546 21.917 1.00 86.81 556 LYS A CA 1
ATOM 4217 C C . LYS A 1 556 ? -0.473 27.272 20.785 1.00 86.81 556 LYS A C 1
ATOM 4219 O O . LYS A 1 556 ? -1.696 27.231 20.743 1.00 86.81 556 LYS A O 1
ATOM 4224 N N . VAL A 1 557 ? 0.253 27.911 19.863 1.00 81.06 557 VAL A N 1
ATOM 4225 C CA . VAL A 1 557 ? -0.355 28.568 18.689 1.00 81.06 557 VAL A CA 1
ATOM 4226 C C . VAL A 1 557 ? -1.030 27.543 17.776 1.00 81.06 557 VAL A C 1
ATOM 4228 O O . VAL A 1 557 ? -2.154 27.765 17.335 1.00 81.06 557 VAL A O 1
ATOM 4231 N N . LEU A 1 558 ? -0.377 26.406 17.529 1.00 79.56 558 LEU A N 1
ATOM 4232 C CA . LEU A 1 558 ? -0.931 25.340 16.696 1.00 79.56 558 LEU A CA 1
ATOM 4233 C C . LEU A 1 558 ? -2.190 24.731 17.327 1.00 79.56 558 LEU A C 1
ATOM 4235 O O . LEU A 1 558 ? -3.175 24.518 16.629 1.00 79.56 558 LEU A O 1
ATOM 4239 N N . GLN A 1 559 ? -2.191 24.528 18.646 1.00 86.88 559 GLN A N 1
ATOM 4240 C CA . GLN A 1 559 ? -3.366 24.072 19.385 1.00 86.88 559 GLN A CA 1
ATOM 4241 C C . GLN A 1 559 ? -4.530 25.071 19.293 1.00 86.88 559 GLN A C 1
ATOM 4243 O O . GLN A 1 559 ? -5.634 24.673 18.932 1.00 86.88 559 GLN A O 1
ATOM 4248 N N . ALA A 1 560 ? -4.275 26.366 19.505 1.00 83.62 560 ALA A N 1
ATOM 4249 C CA . ALA A 1 560 ? -5.300 27.405 19.382 1.00 83.62 560 ALA A CA 1
ATOM 4250 C C . ALA A 1 560 ? -5.889 27.497 17.960 1.00 83.62 560 ALA A C 1
ATOM 4252 O O . ALA A 1 560 ? -7.068 27.802 17.792 1.00 83.62 560 ALA A O 1
ATOM 4253 N N . LEU A 1 561 ? -5.092 27.226 16.921 1.00 77.56 561 LEU A N 1
ATOM 4254 C CA . LEU A 1 561 ? -5.590 27.166 15.544 1.00 77.56 561 LEU A CA 1
ATOM 4255 C C . LEU A 1 561 ? -6.445 25.926 15.280 1.00 77.56 561 LEU A C 1
ATOM 4257 O O . LEU A 1 561 ? -7.478 26.061 14.631 1.00 77.56 561 LEU A O 1
ATOM 4261 N N . MET A 1 562 ? -6.071 24.756 15.810 1.00 75.88 562 MET A N 1
ATOM 4262 C CA . MET A 1 562 ? -6.912 23.553 15.714 1.00 75.88 562 MET A CA 1
ATOM 4263 C C . MET A 1 562 ? -8.260 23.748 16.417 1.00 75.88 562 MET A C 1
ATOM 4265 O O . MET A 1 562 ? -9.289 23.317 15.906 1.00 75.88 562 MET A O 1
ATOM 4269 N N . GLU A 1 563 ? -8.271 24.424 17.567 1.00 85.00 563 GLU A N 1
ATOM 4270 C CA . GLU A 1 563 ? -9.502 24.751 18.296 1.00 85.00 563 GLU A CA 1
ATOM 4271 C C . GLU A 1 563 ? -10.391 25.720 17.499 1.00 85.00 563 GLU A C 1
ATOM 4273 O O . GLU A 1 563 ? -11.593 25.487 17.382 1.00 85.00 563 GLU A O 1
ATOM 4278 N N . LYS A 1 564 ? -9.810 26.745 16.858 1.00 79.81 564 LYS A N 1
ATOM 4279 C CA . LYS A 1 564 ? -10.548 27.640 15.947 1.00 79.81 564 LYS A CA 1
ATOM 4280 C C . LYS A 1 564 ? -11.072 26.922 14.704 1.00 79.81 564 LYS A C 1
ATOM 4282 O O . LYS A 1 564 ? -12.176 27.217 14.257 1.00 79.81 564 LYS A O 1
ATOM 4287 N N . GLU A 1 565 ? -10.302 25.991 14.141 1.00 75.56 565 GLU A N 1
ATOM 4288 C CA . GLU A 1 565 ? -10.743 25.184 13.001 1.00 75.56 565 GLU A CA 1
ATOM 4289 C C . GLU A 1 565 ? -11.936 24.307 13.390 1.00 75.56 565 GLU A C 1
ATOM 4291 O O . GLU A 1 565 ? -12.936 24.268 12.673 1.00 75.56 565 GLU A O 1
ATOM 4296 N N . ARG A 1 566 ? -11.862 23.658 14.557 1.00 82.25 566 ARG A N 1
ATOM 4297 C CA . ARG A 1 566 ? -12.964 22.868 15.106 1.00 82.25 566 ARG A CA 1
ATOM 4298 C C . ARG A 1 566 ? -14.213 23.720 15.334 1.00 82.25 566 ARG A C 1
ATOM 4300 O O . ARG A 1 566 ? -15.284 23.313 14.896 1.00 82.25 566 ARG A O 1
ATOM 4307 N N . ALA A 1 567 ? -14.072 24.900 15.938 1.00 79.62 567 ALA A N 1
ATOM 4308 C CA . ALA A 1 567 ? -15.187 25.823 16.143 1.00 79.62 567 ALA A CA 1
ATOM 4309 C C . ALA A 1 567 ? -15.825 26.245 14.808 1.00 79.62 567 ALA A C 1
ATOM 4311 O O . ALA A 1 567 ? -17.038 26.171 14.654 1.00 79.62 567 ALA A O 1
ATOM 4312 N N . ALA A 1 568 ? -15.017 26.584 13.798 1.00 73.56 568 ALA A N 1
ATOM 4313 C CA . ALA A 1 568 ? -15.521 26.946 12.474 1.00 73.56 568 ALA A CA 1
ATOM 4314 C C . ALA A 1 568 ? -16.247 25.785 11.766 1.00 73.56 568 ALA A C 1
ATOM 4316 O O . ALA A 1 568 ? -17.255 26.004 11.090 1.00 73.56 568 ALA A O 1
ATOM 4317 N N . TYR A 1 569 ? -15.769 24.546 11.929 1.00 76.00 569 TYR A N 1
ATOM 4318 C CA . TYR A 1 569 ? -16.475 23.353 11.453 1.00 76.00 569 TYR A CA 1
ATOM 4319 C C . TYR A 1 569 ? -17.812 23.143 12.166 1.00 76.00 569 TYR A C 1
ATOM 4321 O O . TYR A 1 569 ? -18.796 22.790 11.516 1.00 76.00 569 TYR A O 1
ATOM 4329 N N . GLU A 1 570 ? -17.860 23.353 13.481 1.00 80.38 570 GLU A N 1
ATOM 4330 C CA . GLU A 1 570 ? -19.093 23.261 14.263 1.00 80.38 570 GLU A CA 1
ATOM 4331 C C . GLU A 1 570 ? -20.094 24.348 13.826 1.00 80.38 570 GLU A C 1
ATOM 4333 O O . GLU A 1 570 ? -21.249 24.015 13.558 1.00 80.38 570 GLU A O 1
ATOM 4338 N N . SER A 1 571 ? -19.653 25.589 13.582 1.00 78.75 571 SER A N 1
ATOM 4339 C CA . SER A 1 571 ? -20.498 26.658 13.022 1.00 78.75 571 SER A CA 1
ATOM 4340 C C . SER A 1 571 ? -21.047 26.315 11.631 1.00 78.75 571 SER A C 1
ATOM 4342 O O . SER A 1 571 ? -22.232 26.513 11.370 1.00 78.75 571 SER A O 1
ATOM 4344 N N . LEU A 1 572 ? -20.221 25.759 10.733 1.00 74.69 572 LEU A N 1
ATOM 4345 C CA . LEU A 1 572 ? -20.666 25.320 9.401 1.00 74.69 572 LEU A CA 1
ATOM 4346 C C . LEU A 1 572 ? -21.652 24.151 9.477 1.00 74.69 572 LEU A C 1
ATOM 4348 O O . LEU A 1 572 ? -22.578 24.075 8.673 1.00 74.69 572 LEU A O 1
ATOM 4352 N N . ARG A 1 573 ? -21.468 23.242 10.439 1.00 83.50 573 ARG A N 1
ATOM 4353 C CA . ARG A 1 573 ? -22.369 22.109 10.660 1.00 83.50 573 ARG A CA 1
ATOM 4354 C C . ARG A 1 573 ? -23.734 22.566 11.174 1.00 83.50 573 ARG A C 1
ATOM 4356 O O . ARG A 1 573 ? -24.740 22.054 10.693 1.00 83.50 573 ARG A O 1
ATOM 4363 N N . VAL A 1 574 ? -23.770 23.521 12.104 1.00 78.00 574 VAL A N 1
ATOM 4364 C CA . VAL A 1 574 ? -25.020 24.125 12.597 1.00 78.00 574 VAL A CA 1
ATOM 4365 C C . VAL A 1 574 ? -25.719 24.884 11.464 1.00 78.00 574 VAL A C 1
ATOM 4367 O O . VAL A 1 574 ? -26.873 24.595 11.167 1.00 78.00 574 VAL A O 1
ATOM 4370 N N . ALA A 1 575 ? -24.990 25.726 10.722 1.00 73.06 575 ALA A N 1
ATOM 4371 C CA . ALA A 1 575 ? -25.542 26.464 9.582 1.00 73.06 575 ALA A CA 1
ATOM 4372 C C . ALA A 1 575 ? -26.068 25.551 8.454 1.00 73.06 575 ALA A C 1
ATOM 4374 O O . ALA A 1 575 ? -27.061 25.871 7.806 1.00 73.06 575 ALA A O 1
ATOM 4375 N N . ALA A 1 576 ? -25.427 24.402 8.213 1.00 72.69 576 ALA A N 1
ATOM 4376 C CA . ALA A 1 576 ? -25.901 23.411 7.246 1.00 72.69 576 ALA A CA 1
ATOM 4377 C C . ALA A 1 576 ? -27.136 22.636 7.739 1.00 72.69 576 ALA A C 1
ATOM 4379 O O . ALA A 1 576 ? -27.946 22.204 6.921 1.00 72.69 576 ALA A O 1
ATOM 4380 N N . SER A 1 577 ? -27.289 22.470 9.057 1.00 73.50 577 SER A N 1
ATOM 4381 C CA . SER A 1 577 ? -28.467 21.841 9.663 1.00 73.50 577 SER A CA 1
ATOM 4382 C C . SER A 1 577 ? -29.701 22.747 9.585 1.00 73.50 577 SER A C 1
ATOM 4384 O O . SER A 1 577 ? -30.800 22.243 9.368 1.00 73.50 577 SER A O 1
ATOM 4386 N N . ASP A 1 578 ? -29.513 24.066 9.676 1.00 65.19 578 ASP A N 1
ATOM 4387 C CA . ASP A 1 578 ? -30.590 25.061 9.552 1.00 65.19 578 ASP A CA 1
ATOM 4388 C C . ASP A 1 578 ? -31.022 25.315 8.093 1.00 65.19 578 ASP A C 1
ATOM 4390 O 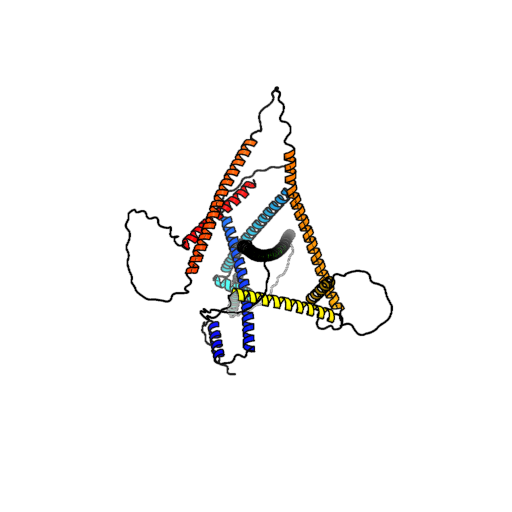O . ASP A 1 578 ? -32.084 25.881 7.839 1.00 65.19 578 ASP A O 1
ATOM 4394 N N . ALA A 1 579 ? -30.228 24.870 7.112 1.00 56.50 579 ALA A N 1
ATOM 4395 C CA . ALA A 1 579 ? -30.496 25.053 5.683 1.00 56.50 579 ALA A CA 1
ATOM 4396 C C . ALA A 1 579 ? -31.339 23.929 5.041 1.00 56.50 579 ALA A C 1
ATOM 4398 O O . ALA A 1 579 ? -31.563 23.951 3.827 1.00 56.50 579 ALA A O 1
ATOM 4399 N N . LEU A 1 580 ? -31.813 22.940 5.809 1.00 52.12 580 LEU A N 1
ATOM 4400 C CA . LEU A 1 580 ? -32.735 21.922 5.295 1.00 52.12 580 LEU A CA 1
ATOM 4401 C C . LEU A 1 580 ? -34.145 22.522 5.115 1.00 52.12 580 LEU A C 1
ATOM 4403 O O . LEU A 1 580 ? -34.772 22.917 6.100 1.00 52.12 580 LEU A O 1
ATOM 4407 N N . PRO A 1 581 ? -34.699 22.565 3.886 1.00 52.44 581 PRO A N 1
ATOM 4408 C CA . PRO A 1 581 ? -36.020 23.124 3.639 1.00 52.44 581 PRO A CA 1
ATOM 4409 C C . PRO A 1 581 ? -37.068 22.077 4.021 1.00 52.44 581 PRO A C 1
ATOM 4411 O O . PRO A 1 581 ? -37.471 21.244 3.213 1.00 52.44 581 PRO A O 1
ATOM 4414 N N . GLY A 1 582 ? -37.465 22.089 5.291 1.00 51.47 582 GLY A N 1
ATOM 4415 C CA . GLY A 1 582 ? -38.344 21.078 5.870 1.00 51.47 582 GLY A CA 1
ATOM 4416 C C . GLY A 1 582 ? -39.387 21.620 6.838 1.00 51.47 582 GLY A C 1
ATOM 4417 O O . GLY A 1 582 ? -39.778 20.884 7.730 1.00 51.47 582 GLY A O 1
ATOM 4418 N N . ASN A 1 583 ? -39.803 22.884 6.711 1.00 50.28 583 ASN A N 1
ATOM 4419 C CA . ASN A 1 583 ? -41.124 23.368 7.135 1.00 50.28 583 ASN A CA 1
ATOM 4420 C C . ASN A 1 583 ? -41.255 24.867 6.842 1.00 50.28 583 ASN A C 1
ATOM 4422 O O . ASN A 1 583 ? -40.799 25.706 7.611 1.00 50.28 583 ASN A O 1
ATOM 4426 N N . ALA A 1 584 ? -41.922 25.208 5.744 1.00 39.84 584 ALA A N 1
ATOM 4427 C CA . ALA A 1 584 ? -42.519 26.525 5.582 1.00 39.84 584 ALA A CA 1
ATOM 4428 C C . ALA A 1 584 ? -43.846 26.370 4.839 1.00 39.84 584 ALA A C 1
ATOM 4430 O O . ALA A 1 584 ? -43.899 26.252 3.615 1.00 39.84 584 ALA A O 1
ATOM 4431 N N . ALA A 1 585 ? -44.927 26.365 5.618 1.00 41.97 585 ALA A N 1
ATOM 4432 C CA . ALA A 1 585 ? -46.196 26.886 5.151 1.00 41.97 585 ALA A CA 1
ATOM 4433 C C . ALA A 1 585 ? -45.969 28.334 4.677 1.00 41.97 585 ALA A C 1
ATOM 4435 O O . ALA A 1 585 ? -45.349 29.134 5.377 1.00 41.97 585 ALA A O 1
ATOM 4436 N N . ALA A 1 586 ? -46.436 28.639 3.467 1.00 42.41 586 ALA A N 1
ATOM 4437 C CA . ALA A 1 586 ? -46.426 29.978 2.879 1.00 42.41 586 ALA A CA 1
ATOM 4438 C C . ALA A 1 586 ? -47.209 30.982 3.755 1.00 42.41 586 ALA A C 1
ATOM 4440 O O . ALA A 1 586 ? -48.149 30.572 4.442 1.00 42.41 586 ALA A O 1
ATOM 4441 N N . PRO A 1 587 ? -46.871 32.287 3.720 1.00 52.94 587 PRO A N 1
ATOM 4442 C CA . PRO A 1 587 ? -47.496 33.182 2.727 1.00 52.94 587 PRO A CA 1
ATOM 4443 C C . PRO A 1 587 ? -46.544 34.273 2.155 1.00 52.94 587 PRO A C 1
ATOM 4445 O O . PRO A 1 587 ? -45.604 34.700 2.808 1.00 52.94 587 PRO A O 1
ATOM 4448 N N . VAL A 1 588 ? -46.595 34.566 0.847 1.00 40.72 588 VAL A N 1
ATOM 4449 C CA . VAL A 1 588 ? -47.306 35.676 0.147 1.00 40.72 588 VAL A CA 1
ATOM 4450 C C . VAL A 1 588 ? -46.652 37.079 0.256 1.00 40.72 588 VAL A C 1
ATOM 4452 O O . VAL A 1 588 ? -46.857 37.804 1.217 1.00 40.72 588 VAL A O 1
ATOM 4455 N N . ALA A 1 589 ? -46.008 37.452 -0.864 1.00 40.00 589 ALA A N 1
ATOM 4456 C CA . ALA A 1 589 ? -46.066 38.724 -1.616 1.00 40.00 589 ALA A CA 1
ATOM 4457 C C . ALA A 1 589 ? -45.224 39.986 -1.285 1.00 40.00 589 ALA A C 1
ATOM 4459 O O . ALA A 1 589 ? -45.026 40.385 -0.147 1.00 40.00 589 ALA A O 1
ATOM 4460 N N . HIS A 1 590 ? -44.914 40.650 -2.419 1.00 34.34 590 HIS A N 1
ATOM 4461 C CA . HIS A 1 590 ? -44.449 42.022 -2.712 1.00 34.34 590 HIS A CA 1
ATOM 4462 C C . HIS A 1 590 ? -42.942 42.316 -2.546 1.00 34.34 590 HIS A C 1
ATOM 4464 O O . HIS A 1 590 ? -42.401 42.239 -1.456 1.00 34.34 590 HIS A O 1
ATOM 4470 N N . ALA A 1 591 ? -42.179 42.440 -3.651 1.00 35.28 591 ALA A N 1
ATOM 4471 C CA . ALA A 1 591 ? -41.962 43.648 -4.491 1.00 35.28 591 ALA A CA 1
ATOM 4472 C C . ALA A 1 591 ? -41.130 44.706 -3.721 1.00 35.28 591 ALA A C 1
ATOM 4474 O O . ALA A 1 591 ? -41.430 44.970 -2.572 1.00 35.28 591 ALA A O 1
ATOM 4475 N N . THR A 1 592 ? -40.030 45.305 -4.189 1.00 32.72 592 THR A N 1
ATOM 4476 C CA . THR A 1 592 ? -39.707 45.959 -5.470 1.00 32.72 592 THR A CA 1
ATOM 4477 C C . THR A 1 592 ? -38.200 46.284 -5.513 1.00 32.72 592 THR A C 1
ATOM 4479 O O . THR A 1 592 ? -37.500 46.214 -4.509 1.00 32.72 592 THR A O 1
ATOM 4482 N N . ALA A 1 593 ? -37.725 46.653 -6.702 1.00 37.00 593 ALA A N 1
ATOM 4483 C CA . ALA A 1 593 ? -36.353 46.968 -7.079 1.00 37.00 593 ALA A CA 1
ATOM 4484 C C . ALA A 1 593 ? -35.750 48.279 -6.513 1.00 37.00 593 ALA A C 1
ATOM 4486 O O . ALA A 1 593 ? -36.478 49.199 -6.156 1.00 37.00 593 ALA A O 1
ATOM 4487 N N . ALA A 1 594 ? -34.417 48.366 -6.664 1.00 32.94 594 ALA A N 1
ATOM 4488 C CA . ALA A 1 594 ? -33.631 49.507 -7.174 1.00 32.94 594 ALA A CA 1
ATOM 4489 C C . ALA A 1 594 ? -32.693 50.294 -6.223 1.00 32.94 594 ALA A C 1
ATOM 4491 O O . ALA A 1 594 ? -33.082 50.771 -5.167 1.00 32.94 594 ALA A O 1
ATOM 4492 N N . ALA A 1 595 ? -31.492 50.524 -6.783 1.00 34.62 595 ALA A N 1
ATOM 4493 C CA . ALA A 1 595 ? -30.625 51.711 -6.715 1.00 34.62 595 ALA A CA 1
ATOM 4494 C C . ALA A 1 595 ? -29.605 51.902 -5.563 1.00 34.62 595 ALA A C 1
ATOM 4496 O O . ALA A 1 595 ? -29.928 52.256 -4.439 1.00 34.62 595 ALA A O 1
ATOM 4497 N N . THR A 1 596 ? -28.330 51.735 -5.943 1.00 37.53 596 THR A N 1
ATOM 4498 C CA . THR A 1 596 ? -27.250 52.749 -5.970 1.00 37.53 596 THR A CA 1
ATOM 4499 C C . THR A 1 596 ? -27.219 53.864 -4.909 1.00 37.53 596 THR A C 1
ATOM 4501 O O . THR A 1 596 ? -28.026 54.780 -4.991 1.00 37.53 596 THR A O 1
ATOM 4504 N N . SER A 1 597 ? -26.156 53.920 -4.088 1.00 32.41 597 SER A N 1
ATOM 4505 C CA . SER A 1 597 ? -25.329 55.134 -3.874 1.00 32.41 597 SER A CA 1
ATOM 4506 C C . SER A 1 597 ? -24.140 54.901 -2.927 1.00 32.41 597 SER A C 1
ATOM 4508 O O . SER A 1 597 ? -24.234 54.183 -1.939 1.00 32.41 597 SER A O 1
ATOM 4510 N N . THR A 1 598 ? -23.034 55.552 -3.276 1.00 33.94 598 THR A N 1
ATOM 4511 C CA . THR A 1 598 ? -21.694 55.621 -2.665 1.00 33.94 598 THR A CA 1
ATOM 4512 C C . THR A 1 598 ? -21.649 56.536 -1.402 1.00 33.94 598 THR A C 1
ATOM 4514 O O . THR A 1 598 ? -22.712 56.943 -0.940 1.00 33.94 598 THR A O 1
ATOM 4517 N N . PRO A 1 599 ? -20.484 56.826 -0.766 1.00 62.09 599 PRO A N 1
ATOM 4518 C CA . PRO A 1 599 ? -20.298 56.767 0.688 1.00 62.09 599 PRO A CA 1
ATOM 4519 C C . PRO A 1 599 ? -20.281 58.147 1.380 1.00 62.09 599 PRO A C 1
ATOM 4521 O O . PRO A 1 599 ? -20.053 59.166 0.731 1.00 62.09 599 PRO A O 1
ATOM 4524 N N . ASN A 1 600 ? -20.417 58.193 2.711 1.00 34.56 600 ASN A N 1
ATOM 4525 C CA . ASN A 1 600 ? -19.890 59.325 3.479 1.00 34.56 600 ASN A CA 1
ATOM 4526 C C . ASN A 1 600 ? -19.588 59.001 4.952 1.00 34.56 600 ASN A C 1
ATOM 4528 O O . ASN A 1 600 ? -20.188 58.110 5.546 1.00 34.56 600 ASN A O 1
ATOM 4532 N N . ASN A 1 601 ? -18.606 59.736 5.472 1.00 44.50 601 ASN A N 1
ATOM 4533 C CA . ASN A 1 601 ? -17.927 59.594 6.760 1.00 44.50 601 ASN A CA 1
ATOM 4534 C C . ASN A 1 601 ? -18.744 60.042 7.987 1.00 44.50 601 ASN A C 1
ATOM 4536 O O . ASN A 1 601 ? -19.506 60.996 7.888 1.00 44.50 601 ASN A O 1
ATOM 4540 N N . GLY A 1 602 ? -18.392 59.451 9.140 1.00 39.34 602 GLY A N 1
ATOM 4541 C CA . GLY A 1 602 ? -18.236 60.126 10.440 1.00 39.34 602 GLY A CA 1
ATOM 4542 C C . GLY A 1 602 ? -19.485 60.313 11.306 1.00 39.34 602 GLY A C 1
ATOM 4543 O O . GLY A 1 602 ? -20.293 61.180 11.015 1.00 39.34 602 GLY A O 1
ATOM 4544 N N . ASP A 1 603 ? -19.606 59.546 12.396 1.00 33.38 603 ASP A N 1
ATOM 4545 C CA . ASP A 1 603 ? -19.516 60.086 13.766 1.00 33.38 603 ASP A CA 1
ATOM 4546 C C . ASP A 1 603 ? -19.655 58.990 14.838 1.00 33.38 603 ASP A C 1
ATOM 4548 O O . ASP A 1 603 ? -20.275 57.945 14.638 1.00 33.38 603 ASP A O 1
ATOM 4552 N N . GLU A 1 604 ? -18.998 59.246 15.968 1.00 47.69 604 GLU A N 1
ATOM 4553 C CA . GLU A 1 604 ? -18.911 58.430 17.178 1.00 47.69 604 GLU A CA 1
ATOM 4554 C C . GLU A 1 604 ? -20.278 58.170 17.831 1.00 47.69 604 GLU A C 1
ATOM 4556 O O . GLU A 1 604 ? -21.051 59.102 18.030 1.00 47.69 604 GLU A O 1
ATOM 4561 N N . GLN A 1 605 ? -20.519 56.940 18.307 1.00 36.50 605 GLN A N 1
ATOM 4562 C CA . GLN A 1 605 ? -21.092 56.717 19.642 1.00 36.50 605 GLN A CA 1
ATOM 4563 C C . GLN A 1 605 ? -20.999 55.253 20.084 1.00 36.50 605 GLN A C 1
ATOM 4565 O O . GLN A 1 605 ? -21.196 54.312 19.317 1.00 36.50 605 GLN A O 1
ATOM 4570 N N . ALA A 1 606 ? -20.668 55.099 21.364 1.00 48.06 606 ALA A N 1
ATOM 4571 C CA . ALA A 1 606 ? -20.541 53.849 22.084 1.00 48.06 606 ALA A CA 1
ATOM 4572 C C . ALA A 1 606 ? -21.857 53.056 22.094 1.00 48.06 606 ALA A C 1
ATOM 4574 O O . ALA A 1 606 ? -22.885 53.541 22.563 1.00 48.06 606 ALA A O 1
ATOM 4575 N N . ALA A 1 607 ? -21.785 51.805 21.650 1.00 37.41 607 ALA A N 1
ATOM 4576 C CA . ALA A 1 607 ? -22.770 50.783 21.951 1.00 37.41 607 ALA A CA 1
ATOM 4577 C C . ALA A 1 607 ? -22.021 49.485 22.262 1.00 37.41 607 ALA A C 1
ATOM 4579 O O . ALA A 1 607 ? -21.249 48.987 21.440 1.00 37.41 607 ALA A O 1
ATOM 4580 N N . GLU A 1 608 ? -22.242 48.961 23.466 1.00 45.50 608 GLU A N 1
ATOM 4581 C CA . GLU A 1 608 ? -21.951 47.582 23.851 1.00 45.50 608 GLU A CA 1
ATOM 4582 C C . GLU A 1 608 ? -22.745 46.648 22.928 1.00 45.50 608 GLU A C 1
ATOM 4584 O O . GLU A 1 608 ? -23.872 46.244 23.203 1.00 45.50 608 GLU A O 1
ATOM 4589 N N . GLY A 1 609 ? -22.176 46.373 21.759 1.00 34.00 609 GLY A N 1
ATOM 4590 C CA . GLY A 1 609 ? -22.709 45.431 20.794 1.00 34.00 609 GLY A CA 1
ATOM 4591 C C . GLY A 1 609 ? -22.190 44.046 21.127 1.00 34.00 609 GLY A C 1
ATOM 4592 O O . GLY A 1 609 ? -20.992 43.788 20.996 1.00 34.00 609 GLY A O 1
ATOM 4593 N N . GLY A 1 610 ? -23.096 43.154 21.536 1.00 42.84 610 GLY A N 1
ATOM 4594 C CA . GLY A 1 610 ? -22.849 41.721 21.504 1.00 42.84 610 GLY A CA 1
ATOM 4595 C C . GLY A 1 610 ? -22.207 41.373 20.168 1.00 42.84 610 GLY A C 1
ATOM 4596 O O . GLY A 1 610 ? -22.735 41.729 19.112 1.00 42.84 610 GLY A O 1
ATOM 4597 N N . ILE A 1 611 ? -21.026 40.757 20.234 1.00 38.03 611 ILE A N 1
ATOM 4598 C CA . ILE A 1 611 ? -20.293 40.281 19.069 1.00 38.03 611 ILE A CA 1
ATOM 4599 C C . ILE A 1 611 ? -21.188 39.219 18.444 1.00 38.03 611 ILE A C 1
ATOM 4601 O O . ILE A 1 611 ? -21.155 38.055 18.831 1.00 38.03 611 ILE A O 1
ATOM 4605 N N . GLY A 1 612 ? -22.047 39.646 17.520 1.00 39.38 612 GLY A N 1
ATOM 4606 C CA . GLY A 1 612 ? -22.662 38.752 16.568 1.00 39.38 612 GLY A CA 1
ATOM 4607 C C . GLY A 1 612 ? -21.502 38.042 15.904 1.00 39.38 612 GLY A C 1
ATOM 4608 O O . GLY A 1 612 ? -20.710 38.682 15.208 1.00 39.38 612 GLY A O 1
ATOM 4609 N N . GLU A 1 613 ? -21.348 36.755 16.210 1.00 49.06 613 GLU A N 1
ATOM 4610 C CA . GLU A 1 613 ? -20.460 35.864 15.487 1.00 49.06 613 GLU A CA 1
ATOM 4611 C C . GLU A 1 613 ? -20.876 35.962 14.027 1.00 49.06 613 GLU A C 1
ATOM 4613 O O . GLU A 1 613 ? -21.857 35.361 13.587 1.00 49.06 613 GLU A O 1
ATOM 4618 N N . ALA A 1 614 ? -20.171 36.822 13.290 1.00 49.44 614 ALA A N 1
ATOM 4619 C CA . ALA A 1 614 ? -20.335 36.930 11.862 1.00 49.44 614 ALA A CA 1
ATOM 4620 C C . ALA A 1 614 ? -20.188 35.502 11.332 1.00 49.44 614 ALA A C 1
ATOM 4622 O O . ALA A 1 614 ? -19.176 34.861 11.647 1.00 49.44 614 ALA A O 1
ATOM 4623 N N . PRO A 1 615 ? -21.188 34.973 10.603 1.00 54.44 615 PRO A N 1
ATOM 4624 C CA . PRO A 1 615 ? -21.171 33.590 10.169 1.00 54.44 615 PRO A CA 1
ATOM 4625 C C . PRO A 1 615 ? -19.849 33.362 9.456 1.00 54.44 615 PRO A C 1
ATOM 4627 O O . PRO A 1 615 ? -19.530 34.067 8.492 1.00 54.44 615 PRO A O 1
ATOM 4630 N N . VAL A 1 616 ? -19.047 32.440 9.994 1.00 56.25 616 VAL A N 1
ATOM 4631 C CA . VAL A 1 616 ? -17.726 32.130 9.457 1.00 56.25 616 VAL A CA 1
ATOM 4632 C C . VAL A 1 616 ? -17.943 31.694 8.019 1.00 56.25 616 VAL A C 1
ATOM 4634 O O . VAL A 1 616 ? -18.414 30.594 7.735 1.00 56.25 616 VAL A O 1
ATOM 4637 N N . THR A 1 617 ? -17.670 32.611 7.096 1.00 75.88 617 THR A N 1
ATOM 4638 C CA . THR A 1 617 ? -17.921 32.367 5.684 1.00 75.88 617 THR A CA 1
ATOM 4639 C C . THR A 1 617 ? -17.050 31.197 5.239 1.00 75.88 617 THR A C 1
ATOM 4641 O O . THR A 1 617 ? -15.927 31.010 5.716 1.00 75.88 617 THR A O 1
ATOM 4644 N N . ALA A 1 618 ? -17.517 30.415 4.265 1.00 67.19 618 ALA A N 1
ATOM 4645 C CA . ALA A 1 618 ? -16.716 29.333 3.689 1.00 67.19 618 ALA A CA 1
ATOM 4646 C C . ALA A 1 618 ? -15.354 29.820 3.134 1.00 67.19 618 ALA A C 1
ATOM 4648 O O . ALA A 1 618 ? -14.455 29.012 2.893 1.00 67.19 618 ALA A O 1
ATOM 4649 N N . ALA A 1 619 ? -15.198 31.130 2.903 1.00 69.81 619 ALA A N 1
ATOM 4650 C CA . ALA A 1 619 ? -13.932 31.774 2.572 1.00 69.81 619 ALA A CA 1
ATOM 4651 C C . ALA A 1 619 ? -13.016 31.933 3.801 1.00 69.81 619 ALA A C 1
ATOM 4653 O O . ALA A 1 619 ? -11.849 31.551 3.728 1.00 69.81 619 ALA A O 1
ATOM 4654 N N . ALA A 1 620 ? -13.543 32.400 4.937 1.00 70.69 620 ALA A N 1
ATOM 4655 C CA . ALA A 1 620 ? -12.796 32.505 6.192 1.00 70.69 620 ALA A CA 1
ATOM 4656 C C . ALA A 1 620 ? -12.301 31.133 6.684 1.00 70.69 620 ALA A C 1
ATOM 4658 O O . ALA A 1 620 ? -11.149 31.002 7.094 1.00 70.69 620 ALA A O 1
ATOM 4659 N N . TYR A 1 621 ? -13.124 30.087 6.547 1.00 74.50 621 TYR A N 1
ATOM 4660 C CA . TYR A 1 621 ? -12.717 28.715 6.869 1.00 74.50 621 TYR A CA 1
ATOM 4661 C C . TYR A 1 621 ? -11.551 28.230 5.983 1.00 74.50 621 TYR A C 1
ATOM 4663 O O . TYR A 1 621 ? -10.561 27.690 6.477 1.00 74.50 621 TYR A O 1
ATOM 4671 N N . ARG A 1 622 ? -11.614 28.487 4.668 1.00 75.50 622 ARG A N 1
ATOM 4672 C CA . ARG A 1 622 ? -10.521 28.157 3.734 1.00 75.50 622 ARG A CA 1
ATOM 4673 C C . ARG A 1 622 ? -9.230 28.915 4.052 1.00 75.50 622 ARG A C 1
ATOM 4675 O O . ARG A 1 622 ? -8.152 28.331 3.972 1.00 75.50 622 ARG A O 1
ATOM 4682 N N . GLN A 1 623 ? -9.336 30.182 4.444 1.00 78.06 623 GLN A N 1
ATOM 4683 C CA . GLN A 1 623 ? -8.184 30.993 4.831 1.00 78.06 623 GLN A CA 1
ATOM 4684 C C . GLN A 1 623 ? -7.535 30.481 6.123 1.00 78.06 623 GLN A C 1
ATOM 4686 O O . GLN A 1 623 ? -6.314 30.343 6.181 1.00 78.06 623 GLN A O 1
ATOM 4691 N N . LEU A 1 624 ? -8.341 30.127 7.128 1.00 76.31 624 LEU A N 1
ATOM 4692 C CA . LEU A 1 624 ? -7.850 29.560 8.385 1.00 76.31 624 LEU A CA 1
ATOM 4693 C C . LEU A 1 624 ? -7.150 28.210 8.159 1.00 76.31 624 LEU A C 1
ATOM 4695 O O . LEU A 1 624 ? -6.079 27.965 8.713 1.00 76.31 624 LEU A O 1
ATOM 4699 N N . ARG A 1 625 ? -7.708 27.366 7.282 1.00 75.44 625 ARG A N 1
ATOM 4700 C CA . ARG A 1 625 ? -7.099 26.091 6.888 1.00 75.44 625 ARG A CA 1
ATOM 4701 C C . ARG A 1 625 ? -5.760 26.279 6.168 1.00 75.44 625 ARG A C 1
ATOM 4703 O O . ARG A 1 625 ? -4.806 25.577 6.489 1.00 75.44 625 ARG A O 1
ATOM 4710 N N . SER A 1 626 ? -5.662 27.254 5.261 1.00 81.56 626 SER A N 1
ATOM 4711 C CA . SER A 1 626 ? -4.396 27.604 4.596 1.00 81.56 626 SER A CA 1
ATOM 4712 C C . SER A 1 626 ? -3.327 28.030 5.607 1.00 81.56 626 SER A C 1
ATOM 4714 O O . SER A 1 626 ? -2.204 27.537 5.565 1.00 81.56 626 SER A O 1
ATOM 4716 N N . GLN A 1 627 ? -3.686 28.889 6.567 1.00 77.19 627 GLN A N 1
ATOM 4717 C CA . GLN A 1 627 ? -2.766 29.339 7.619 1.00 77.19 627 GLN A CA 1
ATOM 4718 C C . GLN A 1 627 ? -2.307 28.189 8.527 1.00 77.19 627 GLN A C 1
ATOM 4720 O O . GLN A 1 627 ? -1.145 28.136 8.934 1.00 77.19 627 GLN A O 1
ATOM 4725 N N . TYR A 1 628 ? -3.200 27.246 8.838 1.00 76.12 628 TYR A N 1
ATOM 4726 C CA . TYR A 1 628 ? -2.851 26.048 9.597 1.00 76.12 628 TYR A CA 1
ATOM 4727 C C . TYR A 1 628 ? -1.886 25.137 8.825 1.00 76.12 628 TYR A C 1
ATOM 4729 O O . TYR A 1 628 ? -0.887 24.679 9.386 1.00 76.12 628 TYR A O 1
ATOM 4737 N N . GLU A 1 629 ? -2.149 24.897 7.539 1.00 80.00 629 GLU A N 1
ATOM 4738 C CA . GLU A 1 629 ? -1.279 24.091 6.677 1.00 80.00 629 GLU A CA 1
ATOM 4739 C C . GLU A 1 629 ? 0.117 24.728 6.538 1.00 80.00 629 GLU A C 1
ATOM 4741 O O . GLU A 1 629 ? 1.120 24.028 6.697 1.00 80.00 629 GLU A O 1
ATOM 4746 N N . GLU A 1 630 ? 0.206 26.053 6.381 1.00 83.06 630 GLU A N 1
ATOM 4747 C CA . GLU A 1 630 ? 1.476 26.794 6.367 1.00 83.06 630 GLU A CA 1
ATOM 4748 C C . GLU A 1 630 ? 2.269 26.633 7.674 1.00 83.06 630 GLU A C 1
ATOM 4750 O O . GLU A 1 630 ? 3.460 26.306 7.653 1.00 83.06 630 GLU A O 1
ATOM 4755 N N . LEU A 1 631 ? 1.616 26.795 8.829 1.00 76.31 631 LEU A N 1
ATOM 4756 C CA . LEU A 1 631 ? 2.255 26.623 10.139 1.00 76.31 631 LEU A CA 1
ATOM 4757 C C . LEU A 1 631 ? 2.702 25.180 10.387 1.00 76.31 631 LEU A C 1
ATOM 4759 O O . LEU A 1 631 ? 3.777 24.950 10.950 1.00 76.31 631 LEU A O 1
ATOM 4763 N N . ARG A 1 632 ? 1.916 24.200 9.934 1.00 81.88 632 ARG A N 1
ATOM 4764 C CA . ARG A 1 632 ? 2.265 22.778 10.007 1.00 81.88 632 ARG A CA 1
ATOM 4765 C C . ARG A 1 632 ? 3.479 22.456 9.134 1.00 81.88 632 ARG A C 1
ATOM 4767 O O . ARG A 1 632 ? 4.378 21.742 9.583 1.00 81.88 632 ARG A O 1
ATOM 4774 N N . CYS A 1 633 ? 3.544 23.007 7.923 1.00 79.00 633 CYS A N 1
ATOM 4775 C CA . CYS A 1 633 ? 4.710 22.895 7.049 1.00 79.00 633 CYS A CA 1
ATOM 4776 C C . CYS A 1 633 ? 5.953 23.533 7.684 1.00 79.00 633 CYS A C 1
ATOM 4778 O O . CYS A 1 633 ? 7.002 22.891 7.731 1.00 79.00 633 CYS A O 1
ATOM 4780 N N . ALA A 1 634 ? 5.835 24.739 8.247 1.00 77.31 634 ALA A N 1
ATOM 4781 C CA . ALA A 1 634 ? 6.938 25.412 8.933 1.00 77.31 634 ALA A CA 1
ATOM 4782 C C . ALA A 1 634 ? 7.457 24.606 10.139 1.00 77.31 634 ALA A C 1
ATOM 4784 O O . ALA A 1 634 ? 8.668 24.457 10.316 1.00 77.31 634 ALA A O 1
ATOM 4785 N N . PHE A 1 635 ? 6.557 24.030 10.943 1.00 77.88 635 PHE A N 1
ATOM 4786 C CA . PHE A 1 635 ? 6.922 23.179 12.078 1.00 77.88 635 PHE A CA 1
ATOM 4787 C C . PHE A 1 635 ? 7.669 21.909 11.638 1.00 77.88 635 PHE A C 1
ATOM 4789 O O . PHE A 1 635 ? 8.713 21.582 12.204 1.00 77.88 635 PHE A O 1
ATOM 4796 N N . ASN A 1 636 ? 7.185 21.228 10.595 1.00 77.88 636 ASN A N 1
ATOM 4797 C CA . ASN A 1 636 ? 7.835 20.033 10.053 1.00 77.88 636 ASN A CA 1
ATOM 4798 C C . ASN A 1 636 ? 9.224 20.337 9.475 1.00 77.88 636 ASN A C 1
ATOM 4800 O O . ASN A 1 636 ? 10.155 19.558 9.679 1.00 77.88 636 ASN A O 1
ATOM 4804 N N . SER A 1 637 ? 9.388 21.470 8.789 1.00 78.88 637 SER A N 1
ATOM 4805 C CA . SER A 1 637 ? 10.690 21.907 8.270 1.00 78.88 637 SER A CA 1
ATOM 4806 C C . SER A 1 637 ? 11.699 22.158 9.390 1.00 78.88 637 SER A C 1
ATOM 4808 O O . SER A 1 637 ? 12.840 21.716 9.294 1.00 78.88 637 SER A O 1
ATOM 4810 N N . LEU A 1 638 ? 11.269 22.768 10.497 1.00 71.56 638 LEU A N 1
ATOM 4811 C CA . LEU A 1 638 ? 12.121 22.985 11.668 1.00 71.56 638 LEU A CA 1
ATOM 4812 C C . LEU A 1 638 ? 12.491 21.683 12.387 1.00 71.56 638 LEU A C 1
ATOM 4814 O O . LEU A 1 638 ? 13.630 21.530 12.823 1.00 71.56 638 LEU A O 1
ATOM 4818 N N . GLN A 1 639 ? 11.570 20.718 12.491 1.00 68.19 639 GLN A N 1
ATOM 4819 C CA . GLN A 1 639 ? 11.911 19.396 13.031 1.00 68.19 639 GLN A CA 1
ATOM 4820 C C . GLN A 1 639 ? 12.915 18.661 12.140 1.00 68.19 639 GLN A C 1
ATOM 4822 O O . GLN A 1 639 ? 13.868 18.073 12.652 1.00 68.19 639 GLN A O 1
ATOM 4827 N N . LYS A 1 640 ? 12.751 18.744 10.813 1.00 74.62 640 LYS A N 1
ATOM 4828 C CA . LYS A 1 640 ? 13.727 18.216 9.851 1.00 74.62 640 LYS A CA 1
ATOM 4829 C C . LYS A 1 640 ? 15.093 18.891 10.013 1.00 74.62 640 LYS A C 1
ATOM 4831 O O . LYS A 1 640 ? 16.107 18.202 9.983 1.00 74.62 640 LYS A O 1
ATOM 4836 N N . GLU A 1 641 ? 15.139 20.207 10.214 1.00 72.50 641 GLU A N 1
ATOM 4837 C CA . GLU A 1 641 ? 16.397 20.934 10.420 1.00 72.50 641 GLU A CA 1
ATOM 4838 C C . GLU A 1 641 ? 17.071 20.554 11.747 1.00 72.50 641 GLU A C 1
ATOM 4840 O O . GLU A 1 641 ? 18.280 20.330 11.783 1.00 72.50 641 GLU A O 1
ATOM 4845 N N . ARG A 1 642 ? 16.294 20.368 12.821 1.00 66.62 642 ARG A N 1
ATOM 4846 C CA . ARG A 1 642 ? 16.817 19.908 14.115 1.00 66.62 642 ARG A CA 1
ATOM 4847 C C . ARG A 1 642 ? 17.388 18.492 14.040 1.00 66.62 642 ARG A C 1
ATOM 4849 O O . ARG A 1 642 ? 18.442 18.239 14.607 1.00 66.62 642 ARG A O 1
ATOM 4856 N N . LEU A 1 643 ? 16.738 17.590 13.301 1.00 70.06 643 LEU A N 1
ATOM 4857 C CA . LEU A 1 643 ? 17.251 16.238 13.048 1.00 70.06 643 LEU A CA 1
ATOM 4858 C C . LEU A 1 643 ? 18.532 16.243 12.203 1.00 70.06 643 LEU A C 1
ATOM 4860 O O . LEU A 1 643 ? 19.373 15.369 12.378 1.00 70.06 643 LEU A O 1
ATOM 4864 N N . ARG A 1 644 ? 18.703 17.228 11.310 1.00 76.06 644 ARG A N 1
ATOM 4865 C CA . ARG A 1 644 ? 19.952 17.415 10.554 1.00 76.06 644 ARG A CA 1
ATOM 4866 C C . ARG A 1 644 ? 21.084 17.959 11.425 1.00 76.06 644 ARG A C 1
ATOM 4868 O O . ARG A 1 644 ? 22.218 17.545 11.235 1.00 76.06 644 ARG A O 1
ATOM 4875 N N . ARG A 1 645 ? 20.787 18.866 12.364 1.00 70.81 645 ARG A N 1
ATOM 4876 C CA . ARG A 1 645 ? 21.792 19.459 13.264 1.00 70.81 645 ARG A CA 1
ATOM 4877 C C . ARG A 1 645 ? 22.169 18.560 14.443 1.00 70.81 645 ARG A C 1
ATOM 4879 O O . ARG A 1 645 ? 23.311 18.591 14.859 1.00 70.81 645 ARG A O 1
ATOM 4886 N N . GLY A 1 646 ? 21.245 17.747 14.955 1.00 58.00 646 GLY A N 1
ATOM 4887 C CA . GLY A 1 646 ? 21.504 16.822 16.069 1.00 58.00 646 GLY A CA 1
ATOM 4888 C C . GLY A 1 646 ? 22.247 15.534 15.691 1.00 58.00 646 GLY A C 1
ATOM 4889 O O . GLY A 1 646 ? 22.364 14.650 16.532 1.00 58.00 646 GLY A O 1
ATOM 4890 N N . GLY A 1 647 ? 22.681 15.397 14.435 1.00 47.66 647 GLY A N 1
ATOM 4891 C CA . GLY A 1 647 ? 23.489 14.275 13.945 1.00 47.66 647 GLY A CA 1
ATOM 4892 C C . GLY A 1 647 ? 24.905 14.670 13.516 1.00 47.66 647 GLY A C 1
ATOM 4893 O O . GLY A 1 647 ? 25.538 13.880 12.818 1.00 47.66 647 GLY A O 1
ATOM 4894 N N . ALA A 1 648 ? 25.348 15.883 13.864 1.00 38.88 648 ALA A N 1
ATOM 4895 C CA . ALA A 1 648 ? 26.710 16.374 13.666 1.00 38.88 648 ALA A CA 1
ATOM 4896 C C . ALA A 1 648 ? 27.476 16.351 14.989 1.00 38.88 648 ALA A C 1
ATOM 4898 O O . ALA A 1 648 ? 26.852 16.713 16.014 1.00 38.88 648 ALA A O 1
#

InterPro domains:
  IPR038929 Coiled-coil domain-containing protein 13 [PTHR31935] (15-572)

Organism: NCBI:txid83891

Foldseek 3Di:
DDDDDDDDPDPDDVVVVVVVVVVVVVVVPDDDPVNVVVVVVVVVVVVVVVVVVVVVVVVVVVVVVVVVVVVVVVVVVVVVPPDDDDDDDDDDDDDDCVPVVVVVVVVVVVVVVVVVVVVVVVVVVVVVVVVVVVVVVVLVVQCVFAPDDSVVSVVVVVCCVVPVPDDQTPVNVVVVVVVVVVVVVVVVVVVVVVVVVVVVVVDDDDDDDDDDDDDDDDDDDDPPPPPVVVVVVVVVVVVVVVVVVVVVVVVVVVVVVVVVVVVVVVVVVVVVVVVVVVVVVVVVVVVVVVVVVVVVVVVVVVVVVVVVVVVVVVVVVVVVVVVVVVVVVVVVVVVVVVVVVVVPDDDDDDDDDDDDDDDDDDDDDDDDDDPPPDVVNVVVVVVVVVVVVVVVVVVVVVVVVVVCVVVVVPPDDDDDDDDDDDDDDDDDPPDPCVVVVVVVVVVVLCVQQPDDPPDPPCPPVSVVSSVVVVVVVVVVVVVVVVVVVVVVVVVVVVVVVVVVVVVVVVVVVVPPDDDDDDDDDDDDDDDDDDPCVVVVVVVVVVVVVVVVVVVVVLVVVLVVLVVVLVVLVVLVVVVVVVPPPDDDDDDDDDDDDDDDDDDDDDDDDDDPDDPPPPRCPPVNSVVSVVVSVVSVVVVVVVVVVVVVVVVD

pLDDT: mean 70.39, std 18.87, range [32.28, 98.25]

Sequence (648 aa):
MPKSVVSGNGGGDPYKEEIAQLRALLAEGGFDKDALEGRYLNQLRRARQLGVQLEAEKTHSRQLSAQLAALQAKAQDANSSRGVEPSKGRGRQAEGGDQSEEQQSTTVALKERLERAYMQLNESKLQLEEQKKESQRLRKLLQQEIGGTPHELETLLKGAAESGAGWRGRAQQIVLLKGKVKELERTLAATAAAVAASANSDGEESSGGGGTAPLRGRAGGASVATDTVTALTSRNRDLDDVARARVAELQGRRLLQLREVQEELDKRTAELEAQRRRAEAAAARHVNLEADNHALREHLRTVLAKTENDNLLIDAYKEELTELQQALHAARMQLQEWEAWEGGGPPRGRGATAARQRERRKSNSPRLRDEKLDADTAVALAGADAAIEINRLRIENEELRMRLLRCGGRDGGSSSGASGSPPRPGPGDTPRGANDDTALVLHWLRTVAPAPPTAQSCGGAWQAAVAEVLRRAHAAVCFLEQQREEDGARLSRCYEAMQRPQEEQKRRGAGGSVRRGNKPSDGGGSVDDDDDGGAEAAMMADVVLQENRALKKRLKVLQALMEKERAAYESLRVAASDALPGNAAAPVAHATAAATSTPNNGDEQAAEGGIGEAPVTAAAYRQLRSQYEELRCAFNSLQKERLRRGGA

Secondary structure (DSSP, 8-state):
-------------HHHHHHHHHHHHHHTT---HHHHHHHHHHHHHHHHHHHHHHHHHHHHHHHHHHHHHHHHHHHHHHHH--S--------------TTHHHHHHHHHHHHHHHHHHHHHHHHHHHHHHHHHHHHHHHHHHHHHHH-S-HHHHHHHHHHHHHH------HHHHHHHHHHHHHHHHHHHHHHHHHHHHHHTSS----------------------SSHHHHHHHHHHHHHHHHHHHHHHHHHHHHHHHHHHHHHHHHHHHHHHHHHHHHHHHHHHHHHHHHHHHHHHHHHHHHHHHHHHHHHHHHHHHHHHHHHHHHHHHHHHHHHHHHHHHHTT------------------------------HHHHHHHHHHHHHHHHHHHHHHHHHHHHHHHHHTT--------------PPPP----TTHHHHHHHHHHHHHHHSPPPTT-TT-HHHHHHHHHHHHHHHHHHHHHHHHHHHHHHHHHHHHHHHHHHHHHHHHHHHHSS--------------------HHHHHHHHHHHHHHHHHHHHHHHHHHHHHHHHHHHHHHHHHHHHHHT--------------------------------------HHHHHHHHHHHHHHHHHHHHHHHHHHHHTT-

Radius of gyration: 54.32 Å; chains: 1; bounding box: 139×123×193 Å